Protein 6JQW (pdb70)

Organism: Cutaneotrichosporon moniliiforme (NCBI:txid1895941)

CATH classification: 3.20.20.140

Structure (mmCIF, N/CA/C/O backbone):
data_6JQW
#
_entry.id   6JQW
#
_cell.length_a   57.691
_cell.length_b   93.763
_cell.length_c   128.811
_cell.angle_alpha   90.00
_cell.angle_beta   90.00
_cell.angle_gamma   90.00
#
_symmetry.space_group_name_H-M   'P 21 21 21'
#
loop_
_entity.id
_entity.type
_entity.pdbx_description
1 polymer 'Salicylate decarboxylase'
2 non-polymer 'ZINC ION'
3 water water
#
loop_
_atom_site.group_PDB
_atom_site.id
_atom_site.type_symbol
_atom_site.label_atom_id
_atom_site.label_alt_id
_atom_site.label_comp_id
_atom_site.label_asym_id
_atom_site.label_entity_id
_atom_site.label_seq_id
_atom_site.pdbx_PDB_ins_code
_atom_site.Cartn_x
_atom_site.Cartn_y
_atom_site.Cartn_z
_atom_site.occupancy
_atom_site.B_iso_or_equiv
_atom_site.auth_seq_id
_atom_site.auth_comp_id
_atom_site.auth_asym_id
_atom_site.auth_atom_id
_atom_site.pdbx_PDB_model_num
ATOM 1 N N . GLY A 1 1 ? 53.686 -6.338 -17.422 1.00 22.44 -1 GLY A N 1
ATOM 2 C CA . GLY A 1 1 ? 53.132 -7.306 -16.496 1.00 21.45 -1 GLY A CA 1
ATOM 3 C C . GLY A 1 1 ? 51.646 -7.563 -16.697 1.00 18.56 -1 GLY A C 1
ATOM 4 O O . GLY A 1 1 ? 51.047 -8.328 -15.947 1.00 19.20 -1 GLY A O 1
ATOM 5 N N . SER A 1 2 ? 51.041 -6.934 -17.706 1.00 17.71 0 SER A N 1
ATOM 6 C CA . SER A 1 2 ? 49.617 -7.148 -17.905 1.00 16.84 0 SER A CA 1
ATOM 7 C C . SER A 1 2 ? 49.375 -8.546 -18.453 1.00 15.69 0 SER A C 1
ATOM 8 O O . SER A 1 2 ? 50.284 -9.207 -18.981 1.00 17.75 0 SER A O 1
ATOM 11 N N . MET A 1 3 ? 48.115 -8.978 -18.388 1.00 14.08 1 MET A N 1
ATOM 12 C CA . MET A 1 3 ? 47.755 -10.303 -18.854 1.00 14.23 1 MET A CA 1
ATOM 13 C C . MET A 1 3 ? 46.536 -10.242 -19.766 1.00 13.72 1 MET A C 1
ATOM 14 O O . MET A 1 3 ? 45.681 -9.360 -19.637 1.00 14.93 1 MET A O 1
ATOM 19 N N . ARG A 1 4 ? 46.438 -11.239 -20.636 1.00 13.60 2 ARG A N 1
ATOM 20 C CA . ARG A 1 4 ? 45.226 -11.520 -21.383 1.00 13.08 2 ARG A CA 1
ATOM 21 C C . ARG A 1 4 ? 44.530 -12.704 -20.714 1.00 12.74 2 ARG A C 1
ATOM 22 O O . ARG A 1 4 ? 45.020 -13.274 -19.728 1.00 12.63 2 ARG A O 1
ATOM 30 N N . GLY A 1 5 ? 43.349 -13.055 -21.211 1.00 12.33 3 GLY A N 1
ATOM 31 C CA . GLY A 1 5 ? 42.553 -14.114 -20.618 1.00 12.03 3 GLY A CA 1
ATOM 32 C C . GLY A 1 5 ? 41.826 -13.724 -19.345 1.00 11.50 3 GLY A C 1
ATOM 33 O O . GLY A 1 5 ? 41.348 -14.608 -18.622 1.00 11.61 3 GLY A O 1
ATOM 34 N N . LYS A 1 6 ? 41.686 -12.432 -19.066 1.00 11.32 4 LYS A N 1
ATOM 35 C CA . LYS A 1 6 ? 40.986 -12.021 -17.845 1.00 10.84 4 LYS A CA 1
ATOM 36 C C . LYS A 1 6 ? 39.534 -12.474 -17.893 1.00 10.60 4 LYS A C 1
ATOM 37 O O . LYS A 1 6 ? 38.919 -12.576 -18.964 1.00 10.77 4 LYS A O 1
ATOM 43 N N . VAL A 1 7 ? 38.979 -12.781 -16.725 1.00 10.24 5 VAL A N 1
ATOM 44 C CA . VAL A 1 7 ? 37.568 -13.120 -16.617 1.00 10.02 5 VAL A CA 1
ATOM 45 C C . VAL A 1 7 ? 36.826 -11.902 -16.091 1.00 9.72 5 VAL A C 1
ATOM 46 O O . VAL A 1 7 ? 37.282 -11.253 -15.149 1.00 9.95 5 VAL A O 1
ATOM 50 N N . SER A 1 8 ? 35.703 -11.573 -16.709 1.00 9.71 6 SER A N 1
ATOM 51 C CA . SER A 1 8 ? 34.912 -10.414 -16.305 1.00 9.47 6 SER A CA 1
ATOM 52 C C . SER A 1 8 ? 33.460 -10.843 -16.184 1.00 9.34 6 SER A C 1
ATOM 53 O O . SER A 1 8 ? 32.915 -11.433 -17.122 1.00 9.76 6 SER A O 1
ATOM 56 N N . LEU A 1 9 ? 32.830 -10.572 -15.023 1.00 9.03 7 LEU A N 1
ATOM 57 C CA . LEU A 1 9 ? 31.609 -11.313 -14.723 1.00 9.06 7 LEU A CA 1
ATOM 58 C C . LEU A 1 9 ? 30.511 -10.476 -14.072 1.00 8.74 7 LEU A C 1
ATOM 59 O O . LEU A 1 9 ? 29.613 -11.046 -13.439 1.00 9.35 7 LEU A O 1
ATOM 64 N N . GLU A 1 10 ? 30.498 -9.161 -14.273 1.00 8.76 8 GLU A N 1
ATOM 65 C CA . GLU A 1 10 ? 29.348 -8.332 -13.889 1.00 8.60 8 GLU A CA 1
ATOM 66 C C . GLU A 1 10 ? 28.878 -7.511 -15.087 1.00 9.58 8 GLU A C 1
ATOM 67 O O . GLU A 1 10 ? 28.797 -6.282 -15.038 1.00 11.10 8 GLU A O 1
ATOM 73 N N . GLU A 1 11 ? 28.597 -8.205 -16.192 1.00 9.12 9 GLU A N 1
ATOM 74 C CA . GLU A 1 11 ? 28.489 -7.611 -17.526 1.00 9.46 9 GLU A CA 1
ATOM 75 C C . GLU A 1 11 ? 27.056 -7.806 -18.006 1.00 9.64 9 GLU A C 1
ATOM 76 O O . GLU A 1 11 ? 26.628 -8.938 -18.265 1.00 9.75 9 GLU A O 1
ATOM 82 N N . ALA A 1 12 ? 26.299 -6.711 -18.081 1.00 9.69 10 ALA A N 1
ATOM 83 C CA . ALA A 1 12 ? 24.846 -6.781 -18.135 1.00 9.82 10 ALA A CA 1
ATOM 84 C C . ALA A 1 12 ? 24.310 -6.631 -19.557 1.00 10.29 10 ALA A C 1
ATOM 85 O O . ALA A 1 12 ? 24.926 -5.977 -20.394 1.00 10.50 10 ALA A O 1
ATOM 87 N N . PHE A 1 13 ? 23.118 -7.198 -19.790 1.00 10.49 11 PHE A N 1
ATOM 88 C CA . PHE A 1 13 ? 22.379 -7.043 -21.051 1.00 10.99 11 PHE A CA 1
ATOM 89 C C . PHE A 1 13 ? 20.899 -6.843 -20.744 1.00 11.11 11 PHE A C 1
ATOM 90 O O . PHE A 1 13 ? 20.440 -7.055 -19.619 1.00 10.82 11 PHE A O 1
ATOM 98 N N . GLU A 1 14 ? 20.132 -6.463 -21.770 1.00 11.59 12 GLU A N 1
ATOM 99 C CA . GLU A 1 14 ? 18.671 -6.476 -21.735 1.00 11.86 12 GLU A CA 1
ATOM 100 C C . GLU A 1 14 ? 18.185 -7.149 -23.010 1.00 12.40 12 GLU A C 1
ATOM 101 O O . GLU A 1 14 ? 18.884 -7.165 -24.032 1.00 12.64 12 GLU A O 1
ATOM 107 N N . LEU A 1 15 ? 16.978 -7.699 -22.937 1.00 12.65 13 LEU A N 1
ATOM 108 C CA . LEU A 1 15 ? 16.361 -8.282 -24.120 1.00 13.24 13 LEU A CA 1
ATOM 109 C C . LEU A 1 15 ? 16.198 -7.216 -25.193 1.00 13.93 13 LEU A C 1
ATOM 110 O O . LEU A 1 15 ? 15.690 -6.124 -24.904 1.00 14.18 13 LEU A O 1
ATOM 115 N N . PRO A 1 16 ? 16.585 -7.496 -26.443 1.00 15.42 14 PRO A N 1
ATOM 116 C CA . PRO A 1 16 ? 16.403 -6.499 -27.503 1.00 15.50 14 PRO A CA 1
ATOM 117 C C . PRO A 1 16 ? 14.981 -5.982 -27.621 1.00 16.18 14 PRO A C 1
ATOM 118 O O . PRO A 1 16 ? 14.801 -4.799 -27.922 1.00 16.26 14 PRO A O 1
ATOM 122 N N . LYS A 1 17 ? 13.971 -6.818 -27.370 1.00 15.33 15 LYS A N 1
ATOM 123 C CA . LYS A 1 17 ? 12.595 -6.359 -27.536 1.00 17.21 15 LYS A CA 1
ATOM 124 C C . LYS A 1 17 ? 12.199 -5.307 -26.512 1.00 18.61 15 LYS A C 1
ATOM 125 O O . LYS A 1 17 ? 11.190 -4.623 -26.712 1.00 19.37 15 LYS A O 1
ATOM 131 N N . PHE A 1 18 ? 12.958 -5.175 -25.425 1.00 17.75 16 PHE A N 1
ATOM 132 C CA . PHE A 1 18 ? 12.712 -4.155 -24.413 1.00 17.67 16 PHE A CA 1
ATOM 133 C C . PHE A 1 18 ? 13.677 -2.986 -24.526 1.00 18.16 16 PHE A C 1
ATOM 134 O O . PHE A 1 18 ? 13.980 -2.335 -23.521 1.00 18.68 16 PHE A O 1
ATOM 142 N N . ALA A 1 19 ? 14.144 -2.685 -25.740 1.00 18.13 17 ALA A N 1
ATOM 143 C CA . ALA A 1 19 ? 15.041 -1.548 -25.941 1.00 18.08 17 ALA A CA 1
ATOM 144 C C . ALA A 1 19 ? 14.497 -0.272 -25.300 1.00 19.42 17 ALA A C 1
ATOM 145 O O . ALA A 1 19 ? 15.260 0.525 -24.739 1.00 19.46 17 ALA A O 1
ATOM 147 N N . ALA A 1 20 ? 13.177 -0.066 -25.350 1.00 19.96 18 ALA A N 1
ATOM 148 C CA . ALA A 1 20 ? 12.616 1.165 -24.800 1.00 19.28 18 ALA A CA 1
ATOM 149 C C . ALA A 1 20 ? 12.846 1.275 -23.298 1.00 19.59 18 ALA A C 1
ATOM 150 O O . ALA A 1 20 ? 13.010 2.382 -22.776 1.00 21.12 18 ALA A O 1
ATOM 152 N N . GLN A 1 21 ? 12.869 0.143 -22.593 1.00 18.19 19 GLN A N 1
ATOM 153 C CA . GLN A 1 21 ? 13.095 0.175 -21.153 1.00 17.81 19 GLN A CA 1
ATOM 154 C C . GLN A 1 21 ? 14.504 0.636 -20.815 1.00 17.03 19 GLN A C 1
ATOM 155 O O . GLN A 1 21 ? 14.735 1.155 -19.715 1.00 19.71 19 GLN A O 1
ATOM 161 N N . THR A 1 22 ? 15.456 0.469 -21.731 1.00 17.06 20 THR A N 1
ATOM 162 C CA . THR A 1 22 ? 16.818 0.894 -21.440 1.00 16.38 20 THR A CA 1
ATOM 163 C C . THR A 1 22 ? 16.950 2.412 -21.382 1.00 18.97 20 THR A C 1
ATOM 164 O O . THR A 1 22 ? 17.911 2.912 -20.789 1.00 18.36 20 THR A O 1
ATOM 168 N N . LYS A 1 23 ? 16.005 3.156 -21.961 1.00 18.05 21 LYS A N 1
ATOM 169 C CA . LYS A 1 23 ? 16.082 4.615 -21.882 1.00 20.00 21 LYS A CA 1
ATOM 170 C C . LYS A 1 23 ? 15.894 5.113 -20.459 1.00 19.91 21 LYS A C 1
ATOM 171 O O . LYS A 1 23 ? 16.542 6.088 -20.049 1.00 19.71 21 LYS A O 1
ATOM 177 N N . GLU A 1 24 ? 15.078 4.434 -19.659 1.00 19.66 22 GLU A N 1
ATOM 178 C CA . GLU A 1 24 ? 14.925 4.856 -18.275 1.00 21.20 22 GLU A CA 1
ATOM 179 C C . GLU A 1 24 ? 16.201 4.610 -17.486 1.00 17.24 22 GLU A C 1
ATOM 180 O O . GLU A 1 24 ? 16.550 5.391 -16.586 1.00 18.80 22 GLU A O 1
ATOM 186 N N . LYS A 1 25 ? 16.901 3.509 -17.781 1.00 16.20 23 LYS A N 1
ATOM 187 C CA . LYS A 1 25 ? 18.175 3.275 -17.120 1.00 14.60 23 LYS A CA 1
ATOM 188 C C . LYS A 1 25 ? 19.201 4.315 -17.545 1.00 14.24 23 LYS A C 1
ATOM 189 O O . LYS A 1 25 ? 19.981 4.797 -16.715 1.00 13.82 23 LYS A O 1
ATOM 195 N N . ALA A 1 26 ? 19.207 4.694 -18.827 1.00 14.12 24 ALA A N 1
ATOM 196 C CA . ALA A 1 26 ? 20.144 5.716 -19.282 1.00 14.25 24 ALA A CA 1
ATOM 197 C C . ALA A 1 26 ? 19.947 7.029 -18.533 1.00 14.67 24 ALA A C 1
ATOM 198 O O . ALA A 1 26 ? 20.925 7.703 -18.178 1.00 14.27 24 ALA A O 1
ATOM 200 N N . GLU A 1 27 ? 18.690 7.386 -18.243 1.00 13.96 25 GLU A N 1
ATOM 201 C CA . GLU A 1 27 ? 18.417 8.621 -17.516 1.00 14.46 25 GLU A CA 1
ATOM 202 C C . GLU A 1 27 ? 18.877 8.570 -16.067 1.00 14.81 25 GLU A C 1
ATOM 203 O O . GLU A 1 27 ? 19.096 9.628 -15.474 1.00 15.50 25 GLU A O 1
ATOM 209 N N . LEU A 1 28 ? 19.037 7.379 -15.490 1.00 12.80 26 LEU A N 1
ATOM 210 C CA . LEU A 1 28 ? 19.575 7.261 -14.138 1.00 12.77 26 LEU A CA 1
ATOM 211 C C . LEU A 1 28 ? 21.089 7.164 -14.107 1.00 12.54 26 LEU A C 1
ATOM 212 O O . LEU A 1 28 ? 21.700 7.619 -13.121 1.00 12.54 26 LEU A O 1
ATOM 217 N N . TYR A 1 29 ? 21.720 6.578 -15.146 1.00 11.87 27 TYR A N 1
ATOM 218 C CA . TYR A 1 29 ? 23.077 6.081 -14.990 1.00 11.75 27 TYR A CA 1
ATOM 219 C C . TYR A 1 29 ? 24.058 6.468 -16.084 1.00 12.38 27 TYR A C 1
ATOM 220 O O . TYR A 1 29 ? 25.228 6.105 -15.965 1.00 12.52 27 TYR A O 1
ATOM 229 N N . ILE A 1 30 ? 23.635 7.154 -17.150 1.00 11.65 28 ILE A N 1
ATOM 230 C CA . ILE A 1 30 ? 24.499 7.307 -18.314 1.00 12.69 28 ILE A CA 1
ATOM 231 C C . ILE A 1 30 ? 24.570 8.777 -18.715 1.00 12.58 28 ILE A C 1
ATOM 232 O O . ILE A 1 30 ? 23.547 9.377 -19.049 1.00 12.50 28 ILE A O 1
ATOM 237 N N . ALA A 1 31 ? 25.777 9.341 -18.714 1.00 13.21 29 ALA A N 1
ATOM 238 C CA . ALA A 1 31 ? 25.946 10.717 -19.167 1.00 14.87 29 ALA A CA 1
ATOM 239 C C . ALA A 1 31 ? 25.628 10.829 -20.665 1.00 14.34 29 ALA A C 1
ATOM 240 O O . ALA A 1 31 ? 25.815 9.868 -21.414 1.00 13.78 29 ALA A O 1
ATOM 242 N N . PRO A 1 32 ? 25.152 11.996 -21.123 1.00 14.94 30 PRO A N 1
ATOM 243 C CA . PRO A 1 32 ? 24.765 12.138 -22.544 1.00 16.05 30 PRO A CA 1
ATOM 244 C C . PRO A 1 32 ? 25.812 11.662 -23.542 1.00 15.50 30 PRO A C 1
ATOM 245 O O . PRO A 1 32 ? 25.456 10.972 -24.512 1.00 16.56 30 PRO A O 1
ATOM 249 N N . ASN A 1 33 ? 27.096 11.969 -23.324 1.00 14.72 31 ASN A N 1
ATOM 250 C CA . ASN A 1 33 ? 28.101 11.572 -24.312 1.00 15.94 31 ASN A CA 1
ATOM 251 C C . ASN A 1 33 ? 28.306 10.066 -24.364 1.00 16.03 31 ASN A C 1
ATOM 252 O O . ASN A 1 33 ? 28.917 9.573 -25.319 1.00 18.03 31 ASN A O 1
ATOM 257 N N . ASN A 1 34 ? 27.810 9.329 -23.373 1.00 13.69 32 ASN A N 1
ATOM 258 C CA . ASN A 1 34 ? 27.980 7.889 -23.319 1.00 14.22 32 ASN A CA 1
ATOM 259 C C . ASN A 1 34 ? 26.729 7.120 -23.733 1.00 13.36 32 ASN A C 1
ATOM 260 O O . ASN A 1 34 ? 26.750 5.882 -23.738 1.00 13.14 32 ASN A O 1
ATOM 265 N N . ARG A 1 35 ? 25.662 7.811 -24.143 1.00 13.35 33 ARG A N 1
ATOM 266 C CA . ARG A 1 35 ? 24.397 7.142 -24.459 1.00 14.42 33 ARG A CA 1
ATOM 267 C C . ARG A 1 35 ? 24.499 6.223 -25.677 1.00 13.83 33 ARG A C 1
ATOM 268 O O . ARG A 1 35 ? 24.003 5.092 -25.649 1.00 13.91 33 ARG A O 1
ATOM 276 N N . ASP A 1 36 ? 25.106 6.693 -26.772 1.00 14.73 34 ASP A N 1
ATOM 277 C CA . ASP A 1 36 ? 25.155 5.850 -27.968 1.00 15.42 34 ASP A CA 1
ATOM 278 C C . ASP A 1 36 ? 25.860 4.534 -27.675 1.00 15.58 34 ASP A C 1
ATOM 279 O O . ASP A 1 36 ? 25.398 3.462 -28.084 1.00 14.76 34 ASP A O 1
ATOM 284 N N . ARG A 1 37 ? 26.986 4.596 -26.965 1.00 14.10 35 ARG A N 1
ATOM 285 C CA . ARG A 1 37 ? 27.720 3.382 -26.646 1.00 13.73 35 ARG A CA 1
ATOM 286 C C . ARG A 1 37 ? 26.917 2.497 -25.700 1.00 13.44 35 ARG A C 1
ATOM 287 O O . ARG A 1 37 ? 26.884 1.273 -25.874 1.00 13.37 35 ARG A O 1
ATOM 295 N N . TYR A 1 38 ? 26.263 3.094 -24.695 1.00 12.74 36 TYR A N 1
ATOM 296 C CA . TYR A 1 38 ? 25.452 2.302 -23.768 1.00 12.30 36 TYR A CA 1
ATOM 297 C C . TYR A 1 38 ? 24.372 1.526 -24.503 1.00 12.60 36 TYR A C 1
ATOM 298 O O . TYR A 1 38 ? 24.206 0.323 -24.287 1.00 12.39 36 TYR A O 1
ATOM 307 N N . PHE A 1 39 ? 23.637 2.197 -25.399 1.00 13.15 37 PHE A N 1
ATOM 308 C CA . PHE A 1 39 ? 22.539 1.519 -26.072 1.00 13.49 37 PHE A CA 1
ATOM 309 C C . PHE A 1 39 ? 23.046 0.397 -26.965 1.00 14.09 37 PHE A C 1
ATOM 310 O O . PHE A 1 39 ? 22.406 -0.657 -27.065 1.00 16.90 37 PHE A O 1
ATOM 318 N N . GLU A 1 40 ? 24.181 0.604 -27.636 1.00 13.90 38 GLU A N 1
ATOM 319 C CA . GLU A 1 40 ? 24.754 -0.463 -28.460 1.00 14.17 38 GLU A CA 1
ATOM 320 C C . GLU A 1 40 ? 25.166 -1.646 -27.598 1.00 13.54 38 GLU A C 1
ATOM 321 O O . GLU A 1 40 ? 24.947 -2.807 -27.955 1.00 14.40 38 GLU A O 1
ATOM 327 N N . GLU A 1 41 ? 25.791 -1.372 -26.464 1.00 13.01 39 GLU A N 1
ATOM 328 C CA . GLU A 1 41 ? 26.334 -2.463 -25.667 1.00 13.50 39 GLU A CA 1
ATOM 329 C C . GLU A 1 41 ? 25.238 -3.249 -24.962 1.00 12.26 39 GLU A C 1
ATOM 330 O O . GLU A 1 41 ? 25.234 -4.486 -25.007 1.00 12.20 39 GLU A O 1
ATOM 336 N N . ILE A 1 42 ? 24.285 -2.546 -24.338 1.00 12.15 40 ILE A N 1
ATOM 337 C CA . ILE A 1 42 ? 23.288 -3.225 -23.515 1.00 11.89 40 ILE A CA 1
ATOM 338 C C . ILE A 1 42 ? 22.438 -4.164 -24.355 1.00 12.27 40 ILE A C 1
ATOM 339 O O . ILE A 1 42 ? 21.918 -5.158 -23.838 1.00 12.63 40 ILE A O 1
ATOM 344 N N . LEU A 1 43 ? 22.315 -3.906 -25.656 1.00 12.83 41 LEU A N 1
ATOM 345 C CA . LEU A 1 43 ? 21.433 -4.698 -26.498 1.00 14.33 41 LEU A CA 1
ATOM 346 C C . LEU A 1 43 ? 22.172 -5.650 -27.427 1.00 13.52 41 LEU A C 1
ATOM 347 O O . LEU A 1 43 ? 21.528 -6.303 -28.265 1.00 15.12 41 LEU A O 1
ATOM 352 N N . ASN A 1 44 ? 23.499 -5.719 -27.347 1.00 13.30 42 ASN A N 1
ATOM 353 C CA . ASN A 1 44 ? 24.275 -6.554 -28.261 1.00 13.90 42 ASN A CA 1
ATOM 354 C C . ASN A 1 44 ? 25.423 -7.231 -27.538 1.00 13.89 42 ASN A C 1
ATOM 355 O O . ASN A 1 44 ? 26.561 -6.749 -27.573 1.00 14.01 42 ASN A O 1
ATOM 360 N N . PRO A 1 45 ? 25.169 -8.378 -26.902 1.00 15.06 43 PRO A N 1
ATOM 361 C CA . PRO A 1 45 ? 26.261 -9.133 -26.262 1.00 14.01 43 PRO A CA 1
ATOM 362 C C . PRO A 1 45 ? 27.422 -9.474 -27.184 1.00 14.83 43 PRO A C 1
ATOM 363 O O . PRO A 1 45 ? 28.558 -9.593 -26.707 1.00 15.37 43 PRO A O 1
ATOM 367 N N . CYS A 1 46 ? 27.181 -9.648 -28.487 1.00 16.12 44 CYS A N 1
ATOM 368 C CA . CYS A 1 46 ? 28.229 -10.009 -29.438 1.00 17.88 44 CYS A CA 1
ATOM 369 C C . CYS A 1 46 ? 28.686 -8.824 -30.278 1.00 17.13 44 CYS A C 1
ATOM 370 O O . CYS A 1 46 ? 29.373 -9.012 -31.294 1.00 17.35 44 CYS A O 1
ATOM 373 N N . GLY A 1 47 ? 28.323 -7.609 -29.880 1.00 15.49 45 GLY A N 1
ATOM 374 C CA . GLY A 1 47 ? 28.643 -6.432 -30.665 1.00 14.73 45 GLY A CA 1
ATOM 375 C C . GLY A 1 47 ? 29.988 -5.834 -30.316 1.00 14.38 45 GLY A C 1
ATOM 376 O O . GLY A 1 47 ? 30.954 -6.559 -30.054 1.00 15.23 45 GLY A O 1
ATOM 377 N N . ASN A 1 48 ? 30.064 -4.503 -30.299 1.00 14.35 46 ASN A N 1
ATOM 378 C CA . ASN A 1 48 ? 31.347 -3.857 -30.071 1.00 14.30 46 ASN A CA 1
ATOM 379 C C . ASN A 1 48 ? 31.925 -4.173 -28.693 1.00 13.65 46 ASN A C 1
ATOM 380 O O . ASN A 1 48 ? 33.140 -4.060 -28.505 1.00 14.54 46 ASN A O 1
ATOM 385 N N . ARG A 1 49 ? 31.084 -4.523 -27.708 1.00 13.27 47 ARG A N 1
ATOM 386 C CA . ARG A 1 49 ? 31.653 -4.867 -26.408 1.00 12.71 47 ARG A CA 1
ATOM 387 C C . ARG A 1 49 ? 32.506 -6.127 -26.495 1.00 12.71 47 ARG A C 1
ATOM 388 O O . ARG A 1 49 ? 33.505 -6.249 -25.780 1.00 12.80 47 ARG A O 1
ATOM 396 N N . LEU A 1 50 ? 32.153 -7.054 -27.400 1.00 12.93 48 LEU A N 1
ATOM 397 C CA . LEU A 1 50 ? 32.990 -8.225 -27.614 1.00 13.02 48 LEU A CA 1
ATOM 398 C C . LEU A 1 50 ? 34.287 -7.828 -28.306 1.00 14.53 48 LEU A C 1
ATOM 399 O O . LEU A 1 50 ? 35.366 -8.305 -27.934 1.00 14.53 48 LEU A O 1
ATOM 404 N N . GLU A 1 51 ? 34.204 -6.922 -29.291 1.00 14.86 49 GLU A N 1
ATOM 405 C CA . GLU A 1 51 ? 35.429 -6.431 -29.914 1.00 16.09 49 GLU A CA 1
ATOM 406 C C . GLU A 1 51 ? 36.354 -5.784 -28.888 1.00 13.96 49 GLU A C 1
ATOM 407 O O . GLU A 1 51 ? 37.567 -6.036 -28.894 1.00 14.10 49 GLU A O 1
ATOM 413 N N . LEU A 1 52 ? 35.800 -4.960 -27.988 1.00 13.55 50 LEU A N 1
ATOM 414 C CA . LEU A 1 52 ? 36.623 -4.331 -26.959 1.00 13.24 50 LEU A CA 1
ATOM 415 C C . LEU A 1 52 ? 37.195 -5.366 -26.004 1.00 12.86 50 LEU A C 1
ATOM 416 O O . LEU A 1 52 ? 38.352 -5.259 -25.585 1.00 12.86 50 LEU A O 1
ATOM 421 N N . SER A 1 53 ? 36.397 -6.368 -25.649 1.00 12.56 51 SER A N 1
ATOM 422 C CA . SER A 1 53 ? 36.888 -7.392 -24.741 1.00 12.24 51 SER A CA 1
ATOM 423 C C . SER A 1 53 ? 38.052 -8.158 -25.357 1.00 12.62 51 SER A C 1
ATOM 424 O O . SER A 1 53 ? 39.061 -8.423 -24.684 1.00 12.52 51 SER A O 1
ATOM 427 N N . ASN A 1 54 ? 37.935 -8.509 -26.639 1.00 13.09 52 ASN A N 1
ATOM 428 C CA . ASN A 1 54 ? 39.048 -9.162 -27.311 1.00 13.53 52 ASN A CA 1
ATOM 429 C C . ASN A 1 54 ? 40.274 -8.262 -27.347 1.00 13.78 52 ASN A C 1
ATOM 430 O O . ASN A 1 54 ? 41.388 -8.718 -27.063 1.00 13.88 52 ASN A O 1
ATOM 435 N N . LYS A 1 55 ? 40.087 -6.971 -27.661 1.0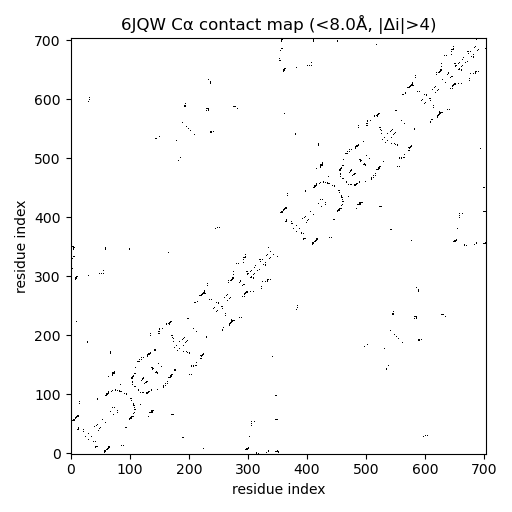0 13.93 53 LYS A N 1
ATOM 436 C CA . LYS A 1 55 ? 41.228 -6.065 -27.764 1.00 14.24 53 LYS A CA 1
ATOM 437 C C . LYS A 1 55 ? 41.926 -5.918 -26.418 1.00 13.84 53 LYS A C 1
ATOM 438 O O . LYS A 1 55 ? 43.162 -5.900 -26.344 1.00 14.22 53 LYS A O 1
ATOM 444 N N . HIS A 1 56 ? 41.147 -5.826 -25.336 1.00 13.24 54 HIS A N 1
ATOM 445 C CA . HIS A 1 56 ? 41.663 -5.457 -24.024 1.00 12.87 54 HIS A CA 1
ATOM 446 C C . HIS A 1 56 ? 42.019 -6.650 -23.155 1.00 14.00 54 HIS A C 1
ATOM 447 O O . HIS A 1 56 ? 42.264 -6.473 -21.957 1.00 13.57 54 HIS A O 1
ATOM 454 N N . GLY A 1 57 ? 42.073 -7.847 -23.725 1.00 12.77 55 GLY A N 1
ATOM 455 C CA . GLY A 1 57 ? 42.605 -8.995 -23.004 1.00 12.73 55 GLY A CA 1
ATOM 456 C C . GLY A 1 57 ? 41.655 -9.663 -22.044 1.00 12.10 55 GLY A C 1
ATOM 457 O O . GLY A 1 57 ? 42.099 -10.202 -21.016 1.00 12.16 55 GLY A O 1
ATOM 458 N N . ILE A 1 58 ? 40.360 -9.633 -22.330 1.00 11.93 56 ILE A N 1
ATOM 459 C CA . ILE A 1 58 ? 39.392 -10.445 -21.613 1.00 11.53 56 ILE A CA 1
ATOM 460 C C . ILE A 1 58 ? 39.276 -11.776 -22.340 1.00 11.77 56 ILE A C 1
ATOM 461 O O . ILE A 1 58 ? 39.112 -11.819 -23.573 1.00 12.15 56 ILE A O 1
ATOM 466 N N . GLY A 1 59 ? 39.393 -12.864 -21.575 1.00 11.60 57 GLY A N 1
ATOM 467 C CA . GLY A 1 59 ? 39.255 -14.201 -22.110 1.00 11.81 57 GLY A CA 1
ATOM 468 C C . GLY A 1 59 ? 37.870 -14.795 -21.946 1.00 11.58 57 GLY A C 1
ATOM 469 O O . GLY A 1 59 ? 37.495 -15.699 -22.688 1.00 11.82 57 GLY A O 1
ATOM 470 N N . TYR A 1 60 ? 37.098 -14.328 -20.969 1.00 11.15 58 TYR A N 1
ATOM 471 C CA . TYR A 1 60 ? 35.804 -14.948 -20.698 1.00 10.96 58 TYR A CA 1
ATOM 472 C C . TYR A 1 60 ? 34.912 -13.907 -20.056 1.00 10.62 58 TYR A C 1
ATOM 473 O O . TYR A 1 60 ? 35.261 -13.367 -19.000 1.00 10.33 58 TYR A O 1
ATOM 482 N N . THR A 1 61 ? 33.765 -13.648 -20.666 1.00 10.68 59 THR A N 1
ATOM 483 C CA . THR A 1 61 ? 32.781 -12.720 -20.130 1.00 10.41 59 THR A CA 1
ATOM 484 C C . THR A 1 61 ? 31.580 -13.541 -19.707 1.00 10.29 59 THR A C 1
ATOM 485 O O . THR A 1 61 ? 31.077 -14.350 -20.494 1.00 10.55 59 THR A O 1
ATOM 489 N N . ILE A 1 62 ? 31.118 -13.349 -18.476 1.00 10.04 60 ILE A N 1
ATOM 490 C CA . ILE A 1 62 ? 29.882 -13.965 -18.009 1.00 9.85 60 ILE A CA 1
ATOM 491 C C . ILE A 1 62 ? 28.813 -12.889 -18.011 1.00 9.78 60 ILE A C 1
ATOM 492 O O . ILE A 1 62 ? 28.936 -11.883 -17.299 1.00 9.53 60 ILE A O 1
ATOM 497 N N . TYR A 1 63 ? 27.792 -13.075 -18.849 1.00 10.04 61 TYR A N 1
ATOM 498 C CA . TYR A 1 63 ? 26.718 -12.104 -19.012 1.00 10.07 61 TYR A CA 1
ATOM 499 C C . TYR A 1 63 ? 25.599 -12.344 -18.013 1.00 9.89 61 TYR A C 1
ATOM 500 O O . TYR A 1 63 ? 25.373 -13.467 -17.564 1.00 10.38 61 TYR A O 1
ATOM 509 N N . SER A 1 64 ? 24.894 -11.270 -17.662 1.00 9.80 62 SER A N 1
ATOM 510 C CA . SER A 1 64 ? 23.796 -11.329 -16.698 1.00 9.67 62 SER A CA 1
ATOM 511 C C . SER A 1 64 ? 22.759 -10.275 -17.073 1.00 9.83 62 SER A C 1
ATOM 512 O O . SER A 1 64 ? 23.070 -9.296 -17.739 1.00 9.93 62 SER A O 1
ATOM 515 N N . ILE A 1 65 ? 21.519 -10.466 -16.616 1.00 9.90 63 ILE A N 1
ATOM 516 C CA . ILE A 1 65 ? 20.465 -9.490 -16.886 1.00 10.09 63 ILE A CA 1
ATOM 517 C C . ILE A 1 65 ? 20.745 -8.204 -16.119 1.00 9.81 63 ILE A C 1
ATOM 518 O O . ILE A 1 65 ? 21.249 -8.238 -14.984 1.00 9.48 63 ILE A O 1
ATOM 523 N N . TYR A 1 66 ? 20.417 -7.061 -16.730 1.00 10.00 64 TYR A N 1
ATOM 524 C CA . TYR A 1 66 ? 20.641 -5.772 -16.083 1.00 9.79 64 TYR A CA 1
ATOM 525 C C . TYR A 1 66 ? 19.628 -5.536 -14.968 1.00 9.69 64 TYR A C 1
ATOM 526 O O . TYR A 1 66 ? 18.802 -6.389 -14.644 1.00 10.20 64 TYR A O 1
ATOM 535 N N . SER A 1 67 ? 19.704 -4.346 -14.366 1.00 9.54 65 SER A N 1
ATOM 536 C CA . SER A 1 67 ? 19.003 -4.136 -13.101 1.00 9.38 65 SER A CA 1
ATOM 537 C C . SER A 1 67 ? 17.942 -3.046 -13.231 1.00 9.64 65 SER A C 1
ATOM 538 O O . SER A 1 67 ? 18.201 -1.995 -13.822 1.00 10.09 65 SER A O 1
ATOM 541 N N . PRO A 1 68 ? 16.765 -3.234 -12.638 1.00 9.84 66 PRO A N 1
ATOM 542 C CA . PRO A 1 68 ? 16.438 -4.384 -11.780 1.00 9.65 66 PRO A CA 1
ATOM 543 C C . PRO A 1 68 ? 16.153 -5.681 -12.537 1.00 9.88 66 PRO A C 1
ATOM 544 O O . PRO A 1 68 ? 16.172 -6.742 -11.917 1.00 9.78 66 PRO A O 1
ATOM 548 N N . GLY A 1 69 ? 15.898 -5.621 -13.838 1.00 10.23 67 GLY A N 1
ATOM 549 C CA . GLY A 1 69 ? 15.583 -6.839 -14.544 1.00 12.07 67 GLY A CA 1
ATOM 550 C C . GLY A 1 69 ? 14.360 -7.480 -13.922 1.00 11.27 67 GLY A C 1
ATOM 551 O O . GLY A 1 69 ? 13.428 -6.778 -13.539 1.00 10.85 67 GLY A O 1
ATOM 552 N N . PRO A 1 70 ? 14.353 -8.807 -13.757 1.00 10.70 68 PRO A N 1
ATOM 553 C CA . PRO A 1 70 ? 13.161 -9.461 -13.187 1.00 10.96 68 PRO A CA 1
ATOM 554 C C . PRO A 1 70 ? 12.798 -8.953 -11.806 1.00 10.78 68 PRO A C 1
ATOM 555 O O . PRO A 1 70 ? 11.626 -9.009 -11.423 1.00 11.08 68 PRO A O 1
ATOM 559 N N . GLN A 1 71 ? 13.768 -8.448 -11.052 1.00 10.33 69 GLN A N 1
ATOM 560 C CA . GLN A 1 71 ? 13.467 -7.967 -9.700 1.00 10.17 69 GLN A CA 1
ATOM 561 C C . GLN A 1 71 ? 12.573 -6.730 -9.684 1.00 10.38 69 GLN A C 1
ATOM 562 O O . GLN A 1 71 ? 12.014 -6.414 -8.633 1.00 10.39 69 GLN A O 1
ATOM 568 N N . GLY A 1 72 ? 12.405 -6.039 -10.811 1.00 10.60 70 GLY A N 1
ATOM 569 C CA . GLY A 1 72 ? 11.455 -4.943 -10.896 1.00 10.90 70 GLY A CA 1
ATOM 570 C C . GLY A 1 72 ? 10.101 -5.321 -11.464 1.00 11.95 70 GLY A C 1
ATOM 571 O O . GLY A 1 72 ? 9.219 -4.453 -11.553 1.00 13.80 70 GLY A O 1
ATOM 572 N N . TRP A 1 73 ? 9.916 -6.581 -11.883 1.00 11.93 71 TRP A N 1
ATOM 573 C CA . TRP A 1 73 ? 8.660 -7.053 -12.459 1.00 13.05 71 TRP A CA 1
ATOM 574 C C . TRP A 1 73 ? 7.809 -7.574 -11.309 1.00 14.75 71 TRP A C 1
ATOM 575 O O . TRP A 1 73 ? 8.108 -8.623 -10.720 1.00 14.20 71 TRP A O 1
ATOM 586 N N . THR A 1 74 ? 6.768 -6.823 -10.967 1.00 15.19 72 THR A N 1
ATOM 587 C CA . THR A 1 74 ? 6.036 -7.053 -9.729 1.00 15.60 72 THR A CA 1
ATOM 588 C C . THR A 1 74 ? 4.965 -8.128 -9.847 1.00 17.74 72 THR A C 1
ATOM 589 O O . THR A 1 74 ? 4.419 -8.532 -8.810 1.00 19.04 72 THR A O 1
ATOM 593 N N . GLU A 1 75 ? 4.619 -8.571 -11.058 1.00 16.02 73 GLU A N 1
ATOM 594 C CA . GLU A 1 75 ? 3.604 -9.599 -11.249 1.00 17.32 73 GLU A CA 1
ATOM 595 C C . GLU A 1 75 ? 4.293 -10.926 -11.512 1.00 15.67 73 GLU A C 1
ATOM 596 O O . GLU A 1 75 ? 5.061 -11.057 -12.472 1.00 15.11 73 GLU A O 1
ATOM 602 N N . ARG A 1 76 ? 4.026 -11.901 -10.647 1.00 16.28 74 ARG A N 1
ATOM 603 C CA . ARG A 1 76 ? 4.797 -13.140 -10.639 1.00 16.06 74 ARG A CA 1
ATOM 604 C C . ARG A 1 76 ? 4.802 -13.831 -11.997 1.00 15.86 74 ARG A C 1
ATOM 605 O O . ARG A 1 76 ? 5.865 -14.224 -12.485 1.00 14.35 74 ARG A O 1
ATOM 613 N N . ALA A 1 77 ? 3.625 -14.022 -12.617 1.00 15.32 75 ALA A N 1
ATOM 614 C CA . ALA A 1 77 ? 3.605 -14.791 -13.865 1.00 15.66 75 ALA A CA 1
ATOM 615 C C . ALA A 1 77 ? 4.403 -14.103 -14.966 1.00 16.41 75 ALA A C 1
ATOM 616 O O . ALA A 1 77 ? 5.157 -14.758 -15.698 1.00 16.50 75 ALA A O 1
ATOM 618 N N . GLU A 1 78 ? 4.262 -12.779 -15.089 1.00 15.38 76 GLU A N 1
ATOM 619 C CA . GLU A 1 78 ? 5.014 -12.029 -16.093 1.00 17.58 76 GLU A CA 1
ATOM 620 C C . GLU A 1 78 ? 6.504 -12.056 -15.792 1.00 14.74 76 GLU A C 1
ATOM 621 O O . GLU A 1 78 ? 7.331 -12.174 -16.706 1.00 15.43 76 GLU A O 1
ATOM 627 N N . CYS A 1 79 ? 6.854 -11.936 -14.511 1.00 14.82 77 CYS A N 1
ATOM 628 C CA . CYS A 1 79 ? 8.253 -11.973 -14.101 1.00 13.28 77 CYS A CA 1
ATOM 629 C C . CYS A 1 79 ? 8.890 -13.310 -14.469 1.00 12.98 77 CYS A C 1
ATOM 630 O O . CYS A 1 79 ? 10.010 -13.354 -14.988 1.00 12.68 77 CYS A O 1
ATOM 633 N N . GLU A 1 80 ? 8.179 -14.417 -14.220 1.00 13.56 78 GLU A N 1
ATOM 634 C CA . GLU A 1 80 ? 8.722 -15.733 -14.541 1.00 13.56 78 GLU A CA 1
ATOM 635 C C . GLU A 1 80 ? 8.934 -15.901 -16.036 1.00 13.82 78 GLU A C 1
ATOM 636 O O . GLU A 1 80 ? 9.965 -16.440 -16.467 1.00 13.83 78 GLU A O 1
ATOM 642 N N . GLU A 1 81 ? 7.985 -15.414 -16.845 1.00 14.64 79 GLU A N 1
ATOM 643 C CA . GLU A 1 81 ? 8.129 -15.513 -18.293 1.00 15.06 79 GLU A CA 1
ATOM 644 C C . GLU A 1 81 ? 9.302 -14.675 -18.787 1.00 14.61 79 GLU A C 1
ATOM 645 O O . GLU A 1 81 ? 10.076 -15.127 -19.644 1.00 15.16 79 GLU A O 1
ATOM 651 N N . TYR A 1 82 ? 9.470 -13.474 -18.233 1.00 13.83 80 TYR A N 1
ATOM 652 C CA . TYR A 1 82 ? 10.574 -12.613 -18.634 1.00 13.47 80 TYR A CA 1
ATOM 653 C C . TYR A 1 82 ? 11.908 -13.255 -18.304 1.00 13.16 80 TYR A C 1
ATOM 654 O O . TYR A 1 82 ? 12.820 -13.268 -19.131 1.00 12.90 80 TYR A O 1
ATOM 663 N N . ALA A 1 83 ? 12.048 -13.797 -17.092 1.00 12.51 81 ALA A N 1
ATOM 664 C CA . ALA A 1 83 ? 13.314 -14.430 -16.725 1.00 12.53 81 ALA A CA 1
ATOM 665 C C . ALA A 1 83 ? 13.661 -15.574 -17.670 1.00 13.52 81 ALA A C 1
ATOM 666 O O . ALA A 1 83 ? 14.809 -15.691 -18.116 1.00 12.12 81 ALA A O 1
ATOM 668 N N . ARG A 1 84 ? 12.671 -16.414 -18.005 1.00 12.81 82 ARG A N 1
ATOM 669 C CA . ARG A 1 84 ? 12.892 -17.516 -18.936 1.00 14.36 82 ARG A CA 1
ATOM 670 C C . ARG A 1 84 ? 13.347 -16.997 -20.288 1.00 13.47 82 ARG A C 1
ATOM 671 O O . ARG A 1 84 ? 14.285 -17.535 -20.887 1.00 13.23 82 ARG A O 1
ATOM 679 N N . GLU A 1 85 ? 12.696 -15.942 -20.780 1.00 13.96 83 GLU A N 1
ATOM 680 C CA . GLU A 1 85 ? 13.060 -15.367 -22.071 1.00 15.70 83 GLU A CA 1
ATOM 681 C C . GLU A 1 85 ? 14.478 -14.821 -22.045 1.00 13.27 83 GLU A C 1
ATOM 682 O O . GLU A 1 85 ? 15.230 -14.974 -23.013 1.00 13.53 83 GLU A O 1
ATOM 688 N N . CYS A 1 86 ? 14.875 -14.179 -20.937 1.00 12.75 84 CYS A N 1
ATOM 689 C CA . CYS A 1 86 ? 16.247 -13.673 -20.837 1.00 12.32 84 CYS A CA 1
ATOM 690 C C . CYS A 1 86 ? 17.251 -14.809 -20.939 1.00 12.79 84 CYS A C 1
ATOM 691 O O . CYS A 1 86 ? 18.267 -14.698 -21.633 1.00 12.17 84 CYS A O 1
ATOM 694 N N . ASN A 1 87 ? 16.991 -15.902 -20.223 1.00 12.15 85 ASN A N 1
ATOM 695 C CA . ASN A 1 87 ? 17.913 -17.031 -20.211 1.00 12.05 85 ASN A CA 1
ATOM 696 C C . ASN A 1 87 ? 17.994 -17.700 -21.576 1.00 12.50 85 ASN A C 1
ATOM 697 O O . ASN A 1 87 ? 19.093 -18.015 -22.052 1.00 12.45 85 ASN A O 1
ATOM 702 N N . ASP A 1 88 ? 16.846 -17.917 -22.218 1.00 12.99 86 ASP A N 1
ATOM 703 C CA . ASP A 1 88 ? 16.881 -18.523 -23.550 1.00 13.48 86 ASP A CA 1
ATOM 704 C C . ASP A 1 88 ? 17.572 -17.607 -24.553 1.00 13.56 86 ASP A C 1
ATOM 705 O O . ASP A 1 88 ? 18.344 -18.075 -25.400 1.00 14.27 86 ASP A O 1
ATOM 710 N N . TYR A 1 89 ? 17.357 -16.291 -24.431 1.00 13.44 87 TYR A N 1
ATOM 711 C CA . TYR A 1 89 ? 18.002 -15.351 -25.343 1.00 13.69 87 TYR A CA 1
ATOM 712 C C . TYR A 1 89 ? 19.513 -15.372 -25.176 1.00 13.17 87 TYR A C 1
ATOM 713 O O . TYR A 1 89 ? 20.254 -15.528 -26.151 1.00 13.41 87 TYR A O 1
ATOM 722 N N . ILE A 1 90 ? 19.999 -15.226 -23.941 1.00 12.62 88 ILE A N 1
ATOM 723 C CA . ILE A 1 90 ? 21.436 -15.132 -23.777 1.00 12.31 88 ILE A CA 1
ATOM 724 C C . ILE A 1 90 ? 22.102 -16.467 -24.087 1.00 12.42 88 ILE A C 1
ATOM 725 O O . ILE A 1 90 ? 23.220 -16.499 -24.631 1.00 12.62 88 ILE A O 1
ATOM 730 N N . SER A 1 91 ? 21.414 -17.580 -23.811 1.00 12.66 89 SER A N 1
ATOM 731 C CA . SER A 1 91 ? 21.944 -18.885 -24.191 1.00 12.85 89 SER A CA 1
ATOM 732 C C . SER A 1 91 ? 22.193 -18.942 -25.694 1.00 13.94 89 SER A C 1
ATOM 733 O O . SER A 1 91 ? 23.239 -19.425 -26.143 1.00 14.18 89 SER A O 1
ATOM 736 N N . GLY A 1 92 ? 21.254 -18.425 -26.481 1.00 13.60 90 GLY A N 1
ATOM 737 C CA . GLY A 1 92 ? 21.437 -18.417 -27.930 1.00 14.13 90 GLY A CA 1
ATOM 738 C C . GLY A 1 92 ? 22.582 -17.533 -28.380 1.00 17.20 90 GLY A C 1
ATOM 739 O O . GLY A 1 92 ? 23.295 -17.862 -29.337 1.00 19.54 90 GLY A O 1
ATOM 740 N N . GLU A 1 93 ? 22.768 -16.384 -27.719 1.00 14.42 91 GLU A N 1
ATOM 741 C CA . GLU A 1 93 ? 23.839 -15.483 -28.134 1.00 15.96 91 GLU A CA 1
ATOM 742 C C . GLU A 1 93 ? 25.204 -16.064 -27.792 1.00 16.10 91 GLU A C 1
ATOM 743 O O . GLU A 1 93 ? 26.139 -15.996 -28.596 1.00 18.43 91 GLU A O 1
ATOM 749 N N . ILE A 1 94 ? 25.359 -16.622 -26.590 1.00 14.41 92 ILE A N 1
ATOM 750 C CA . ILE A 1 94 ? 26.672 -17.113 -26.194 1.00 15.39 92 ILE A CA 1
ATOM 751 C C . ILE A 1 94 ? 27.060 -18.398 -26.927 1.00 16.67 92 ILE A C 1
ATOM 752 O O . ILE A 1 94 ? 28.248 -18.749 -26.956 1.00 17.31 92 ILE A O 1
ATOM 757 N N . ALA A 1 95 ? 26.086 -19.109 -27.516 1.00 15.93 93 ALA A N 1
ATOM 758 C CA . ALA A 1 95 ? 26.375 -20.356 -28.228 1.00 17.90 93 ALA A CA 1
ATOM 759 C C . ALA A 1 95 ? 27.384 -20.151 -29.340 1.00 20.86 93 ALA A C 1
ATOM 760 O O . ALA A 1 95 ? 28.099 -21.090 -29.702 1.00 23.13 93 ALA A O 1
ATOM 762 N N . ASN A 1 96 ? 27.447 -18.947 -29.899 1.00 19.27 94 ASN A N 1
ATOM 763 C CA . ASN A 1 96 ? 28.352 -18.674 -31.003 1.00 23.31 94 ASN A CA 1
ATOM 764 C C . ASN A 1 96 ? 29.764 -18.334 -30.549 1.00 19.67 94 ASN A C 1
ATOM 765 O O . ASN A 1 96 ? 30.641 -18.160 -31.399 1.00 20.00 94 ASN A O 1
ATOM 770 N N . HIS A 1 97 ? 30.008 -18.216 -29.245 1.00 17.15 95 HIS A N 1
ATOM 771 C CA . HIS A 1 97 ? 31.314 -17.805 -28.721 1.00 18.73 95 HIS A CA 1
ATOM 772 C C . HIS A 1 97 ? 31.622 -18.574 -27.445 1.00 17.58 95 HIS A C 1
ATOM 773 O O . HIS A 1 97 ? 31.961 -18.001 -26.407 1.00 16.96 95 HIS A O 1
ATOM 780 N N . LYS A 1 98 ? 31.520 -19.906 -27.506 1.00 17.36 96 LYS A N 1
ATOM 781 C CA . LYS A 1 98 ? 31.637 -20.727 -26.302 1.00 18.29 96 LYS A CA 1
ATOM 782 C C . LYS A 1 98 ? 32.996 -20.603 -25.623 1.00 16.03 96 LYS A C 1
ATOM 783 O O . LYS A 1 98 ? 33.096 -20.800 -24.405 1.00 15.95 96 LYS A O 1
ATOM 789 N N . ASP A 1 99 ? 34.045 -20.261 -26.370 1.00 14.49 97 ASP A N 1
ATOM 790 C CA . ASP A 1 99 ? 35.361 -20.143 -25.771 1.00 13.23 97 ASP A CA 1
ATOM 791 C C . ASP A 1 99 ? 35.551 -18.866 -24.964 1.00 12.83 97 ASP A C 1
ATOM 792 O O . ASP A 1 99 ? 36.576 -18.742 -24.293 1.00 12.71 97 ASP A O 1
ATOM 797 N N . ARG A 1 100 ? 34.617 -17.916 -25.022 1.00 12.64 98 ARG A N 1
ATOM 798 C CA . ARG A 1 100 ? 34.854 -16.638 -24.354 1.00 12.32 98 ARG A CA 1
ATOM 799 C C . ARG A 1 100 ? 33.587 -16.018 -23.772 1.00 12.75 98 ARG A C 1
ATOM 800 O O . ARG A 1 100 ? 33.619 -14.837 -23.384 1.00 12.18 98 ARG A O 1
ATOM 808 N N . MET A 1 101 ? 32.485 -16.754 -23.700 1.00 11.79 99 MET A N 1
ATOM 809 C CA . MET A 1 101 ? 31.249 -16.238 -23.110 1.00 12.51 99 MET A CA 1
ATOM 810 C C . MET A 1 101 ? 30.539 -17.327 -22.329 1.00 14.06 99 MET A C 1
ATOM 811 O O . MET A 1 101 ? 30.430 -18.469 -22.781 1.00 13.62 99 MET A O 1
ATOM 816 N N . GLY A 1 102 ? 30.007 -16.931 -21.175 1.00 11.60 100 GLY A N 1
ATOM 817 C CA . GLY A 1 102 ? 29.090 -17.740 -20.398 1.00 12.05 100 GLY A CA 1
ATOM 818 C C . GLY A 1 102 ? 27.967 -16.857 -19.887 1.00 10.67 100 GLY A C 1
ATOM 819 O O . GLY A 1 102 ? 27.913 -15.666 -20.229 1.00 10.65 100 GLY A O 1
ATOM 820 N N . ALA A 1 103 ? 27.090 -17.396 -19.039 1.00 10.51 101 ALA A N 1
ATOM 821 C CA . ALA A 1 103 ? 25.988 -16.589 -18.511 1.00 10.35 101 ALA A CA 1
ATOM 822 C C . ALA A 1 103 ? 25.613 -17.031 -17.105 1.00 10.10 101 ALA A C 1
ATOM 823 O O . ALA A 1 103 ? 25.831 -18.175 -16.704 1.00 10.40 101 ALA A O 1
ATOM 825 N N . PHE A 1 104 ? 25.026 -16.079 -16.373 1.00 9.88 102 PHE A N 1
ATOM 826 C CA . PHE A 1 104 ? 24.370 -16.319 -15.094 1.00 9.70 102 PHE A CA 1
ATOM 827 C C . PHE A 1 104 ? 22.866 -16.246 -15.320 1.00 9.91 102 PHE A C 1
ATOM 828 O O . PHE A 1 104 ? 22.382 -15.396 -16.077 1.00 10.74 102 PHE A O 1
ATOM 836 N N . ALA A 1 105 ? 22.134 -17.114 -14.630 1.00 9.98 103 ALA A N 1
ATOM 837 C CA . ALA A 1 105 ? 20.688 -17.149 -14.751 1.00 10.23 103 ALA A CA 1
ATOM 838 C C . ALA A 1 105 ? 20.050 -15.855 -14.254 1.00 10.08 103 ALA A C 1
ATOM 839 O O . ALA A 1 105 ? 20.377 -15.348 -13.172 1.00 9.77 103 ALA A O 1
ATOM 841 N N . ALA A 1 106 ? 19.083 -15.364 -15.028 1.00 10.36 104 ALA A N 1
ATOM 842 C CA . ALA A 1 106 ? 18.103 -14.395 -14.546 1.00 10.36 104 ALA A CA 1
ATOM 843 C C . ALA A 1 106 ? 16.974 -15.169 -13.884 1.00 10.57 104 ALA A C 1
ATOM 844 O O . ALA A 1 106 ? 16.557 -16.210 -14.391 1.00 10.89 104 ALA A O 1
ATOM 846 N N . LEU A 1 107 ? 16.470 -14.666 -12.761 1.00 10.43 105 LEU A N 1
ATOM 847 C CA . LEU A 1 107 ? 15.471 -15.429 -12.019 1.00 10.65 105 LEU A CA 1
ATOM 848 C C . LEU A 1 107 ? 14.337 -14.527 -11.571 1.00 10.78 105 LEU A C 1
ATOM 849 O O . LEU A 1 107 ? 14.565 -13.395 -11.142 1.00 10.52 105 LEU A O 1
ATOM 854 N N . SER A 1 108 ? 13.116 -15.054 -11.638 1.00 11.21 106 SER A N 1
ATOM 855 C CA . SER A 1 108 ? 12.011 -14.495 -10.877 1.00 11.37 106 SER A CA 1
ATOM 856 C C . SER A 1 108 ? 12.134 -14.998 -9.444 1.00 11.28 106 SER A C 1
ATOM 857 O O . SER A 1 108 ? 12.122 -16.208 -9.211 1.00 11.71 106 SER A O 1
ATOM 860 N N . MET A 1 109 ? 12.219 -14.074 -8.484 1.00 10.95 107 MET A N 1
ATOM 861 C CA . MET A 1 109 ? 12.410 -14.445 -7.086 1.00 10.80 107 MET A CA 1
ATOM 862 C C . MET A 1 109 ? 11.147 -14.210 -6.268 1.00 11.11 107 MET A C 1
ATOM 863 O O . MET A 1 109 ? 11.215 -13.850 -5.091 1.00 10.97 107 MET A O 1
ATOM 868 N N . HIS A 1 110 ? 9.981 -14.380 -6.910 1.00 11.59 108 HIS A N 1
ATOM 869 C CA . HIS A 1 110 ? 8.707 -14.371 -6.192 1.00 12.00 108 HIS A CA 1
ATOM 870 C C . HIS A 1 110 ? 8.504 -15.658 -5.403 1.00 12.65 108 HIS A C 1
ATOM 871 O O . HIS A 1 110 ? 7.835 -15.639 -4.358 1.00 15.35 108 HIS A O 1
ATOM 878 N N . ASP A 1 111 ? 9.041 -16.784 -5.896 1.00 12.26 109 ASP A N 1
ATOM 879 C CA . ASP A 1 111 ? 8.810 -18.090 -5.281 1.00 12.55 109 ASP A CA 1
ATOM 880 C C . ASP A 1 111 ? 10.106 -18.891 -5.226 1.00 12.23 109 ASP A C 1
ATOM 881 O O . ASP A 1 111 ? 10.727 -19.122 -6.267 1.00 12.89 109 ASP A O 1
ATOM 886 N N . PRO A 1 112 ? 10.543 -19.337 -4.035 1.00 13.06 110 PRO A N 1
ATOM 887 C CA . PRO A 1 112 ? 11.806 -20.085 -3.949 1.00 12.54 110 PRO A CA 1
ATOM 888 C C . PRO A 1 112 ? 11.864 -21.336 -4.804 1.00 12.16 110 PRO A C 1
ATOM 889 O O . PRO A 1 112 ? 12.889 -21.579 -5.450 1.00 11.90 110 PRO A O 1
ATOM 893 N N . LYS A 1 113 ? 10.814 -22.159 -4.817 1.00 12.65 111 LYS A N 1
ATOM 894 C CA . LYS A 1 113 ? 10.875 -23.383 -5.612 1.00 12.94 111 LYS A CA 1
ATOM 895 C C . LYS A 1 113 ? 10.946 -23.071 -7.102 1.00 12.89 111 LYS A C 1
ATOM 896 O O . LYS A 1 113 ? 11.736 -23.680 -7.833 1.00 12.81 111 LYS A O 1
ATOM 902 N N . GLN A 1 114 ? 10.133 -22.121 -7.567 1.00 12.99 112 GLN A N 1
ATOM 903 C CA . GLN A 1 114 ? 10.145 -21.797 -8.991 1.00 13.02 112 GLN A CA 1
ATOM 904 C C . GLN A 1 114 ? 11.504 -21.251 -9.409 1.00 12.47 112 GLN A C 1
ATOM 905 O O . GLN A 1 114 ? 12.036 -21.631 -10.460 1.00 12.48 112 GLN A O 1
ATOM 911 N N . ALA A 1 115 ? 12.101 -20.385 -8.589 1.00 12.03 113 ALA A N 1
ATOM 912 C CA . ALA A 1 115 ? 13.433 -19.892 -8.919 1.00 11.55 113 ALA A CA 1
ATOM 913 C C . ALA A 1 115 ? 14.447 -21.029 -8.922 1.00 11.48 113 ALA A C 1
ATOM 914 O O . ALA A 1 115 ? 15.364 -21.046 -9.751 1.00 11.31 113 ALA A O 1
ATOM 916 N N . SER A 1 116 ? 14.307 -21.984 -7.989 1.00 11.65 114 SER A N 1
ATOM 917 C CA . SER A 1 116 ? 15.222 -23.126 -7.947 1.00 12.19 114 SER A CA 1
ATOM 918 C C . SER A 1 116 ? 15.138 -23.938 -9.231 1.00 11.97 114 SER A C 1
ATOM 919 O O . SER A 1 116 ? 16.162 -24.384 -9.761 1.00 11.84 114 SER A O 1
ATOM 922 N N . GLU A 1 117 ? 13.925 -24.131 -9.739 1.00 12.38 115 GLU A N 1
ATOM 923 C CA . GLU A 1 117 ? 13.730 -24.899 -10.961 1.00 12.74 115 GLU A CA 1
ATOM 924 C C . GLU A 1 117 ? 14.330 -24.179 -12.158 1.00 12.53 115 GLU A C 1
ATOM 925 O O . GLU A 1 117 ? 14.955 -24.810 -13.015 1.00 12.61 115 GLU A O 1
ATOM 931 N N . GLU A 1 118 ? 14.179 -22.857 -12.225 1.00 12.29 116 GLU A N 1
ATOM 932 C CA . GLU A 1 118 ? 14.750 -22.140 -13.362 1.00 12.54 116 GLU A CA 1
ATOM 933 C C . GLU A 1 118 ? 16.270 -22.126 -13.295 1.00 12.92 116 GLU A C 1
ATOM 934 O O . GLU A 1 118 ? 16.945 -22.259 -14.325 1.00 11.81 116 GLU A O 1
ATOM 940 N N . LEU A 1 119 ? 16.833 -21.990 -12.096 1.00 11.40 117 LEU A N 1
ATOM 941 C CA . LEU A 1 119 ? 18.280 -22.075 -11.964 1.00 11.07 117 LEU A CA 1
ATOM 942 C C . LEU A 1 119 ? 18.778 -23.450 -12.387 1.00 11.44 117 LEU A C 1
ATOM 943 O O . LEU A 1 119 ? 19.788 -23.568 -13.091 1.00 12.17 117 LEU A O 1
ATOM 948 N N . THR A 1 120 ? 18.080 -24.503 -11.961 1.00 11.66 118 THR A N 1
ATOM 949 C CA . THR A 1 120 ? 18.455 -25.854 -12.370 1.00 11.95 118 THR A CA 1
ATOM 950 C C . THR A 1 120 ? 18.405 -26.011 -13.884 1.00 13.21 118 THR A C 1
ATOM 951 O O . THR A 1 120 ? 19.318 -26.593 -14.473 1.00 13.38 118 THR A O 1
ATOM 955 N N . ARG A 1 121 ? 17.354 -25.486 -14.535 1.00 13.30 119 ARG A N 1
ATOM 956 C CA . ARG A 1 121 ? 17.278 -25.558 -15.998 1.00 13.20 119 ARG A CA 1
ATOM 957 C C . ARG A 1 121 ? 18.462 -24.838 -16.636 1.00 12.76 119 ARG A C 1
ATOM 958 O O . ARG A 1 121 ? 19.108 -25.353 -17.563 1.00 12.92 119 ARG A O 1
ATOM 966 N N . CYS A 1 122 ? 18.775 -23.638 -16.136 1.00 12.31 120 CYS A N 1
ATOM 967 C CA . CYS A 1 122 ? 19.880 -22.875 -16.707 1.00 12.25 120 CYS A CA 1
ATOM 968 C C . CYS A 1 122 ? 21.202 -23.617 -16.557 1.00 12.78 120 CYS A C 1
ATOM 969 O O . CYS A 1 122 ? 21.994 -23.687 -17.504 1.00 13.36 120 CYS A O 1
ATOM 972 N N . VAL A 1 123 ? 21.459 -24.187 -15.378 1.00 12.18 121 VAL A N 1
ATOM 973 C CA . VAL A 1 123 ? 22.740 -24.852 -15.139 1.00 13.50 121 VAL A CA 1
ATOM 974 C C . VAL A 1 123 ? 22.808 -26.180 -15.891 1.00 13.73 121 VAL A C 1
ATOM 975 O O . VAL A 1 123 ? 23.735 -26.421 -16.674 1.00 14.49 121 VAL A O 1
ATOM 979 N N . LYS A 1 124 ? 21.808 -27.043 -15.691 1.00 13.41 122 LYS A N 1
ATOM 980 C CA . LYS A 1 124 ? 21.866 -28.411 -16.205 1.00 14.18 122 LYS A CA 1
ATOM 981 C C . LYS A 1 124 ? 21.580 -28.477 -17.696 1.00 16.30 122 LYS A C 1
ATOM 982 O O . LYS A 1 124 ? 22.189 -29.292 -18.403 1.00 18.64 122 LYS A O 1
ATOM 988 N N . GLU A 1 125 ? 20.651 -27.662 -18.195 1.00 14.15 123 GLU A N 1
ATOM 989 C CA . GLU A 1 125 ? 20.301 -27.696 -19.613 1.00 14.85 123 GLU A CA 1
ATOM 990 C C . GLU A 1 125 ? 21.021 -26.656 -20.459 1.00 16.50 123 GLU A C 1
ATOM 991 O O . GLU A 1 125 ? 21.351 -26.941 -21.614 1.00 18.14 123 GLU A O 1
ATOM 997 N N . LEU A 1 126 ? 21.287 -25.464 -19.930 1.00 14.07 124 LEU A N 1
ATOM 998 C CA . LEU A 1 126 ? 21.922 -24.409 -20.713 1.00 13.34 124 LEU A CA 1
ATOM 999 C C . LEU A 1 126 ? 23.394 -24.202 -20.371 1.00 12.94 124 LEU A C 1
ATOM 1000 O O . LEU A 1 126 ? 24.067 -23.426 -21.057 1.00 14.68 124 LEU A O 1
ATOM 1005 N N . GLY A 1 127 ? 23.911 -24.868 -19.343 1.00 13.62 125 GLY A N 1
ATOM 1006 C CA . G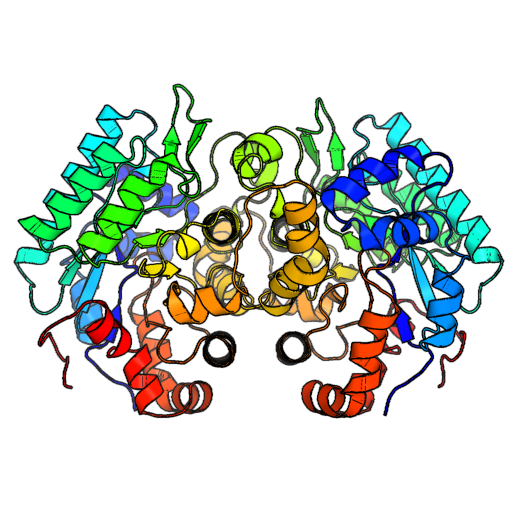LY A 1 127 ? 25.311 -24.709 -18.996 1.00 13.03 125 GLY A CA 1
ATOM 1007 C C . GLY A 1 127 ? 25.669 -23.395 -18.334 1.00 12.77 125 GLY A C 1
ATOM 1008 O O . GLY A 1 127 ? 26.836 -22.992 -18.358 1.00 14.26 125 GLY A O 1
ATOM 1009 N N . PHE A 1 128 ? 24.698 -22.716 -17.733 1.00 12.01 126 PHE A N 1
ATOM 1010 C CA . PHE A 1 128 ? 25.005 -21.471 -17.045 1.00 11.14 126 PHE A CA 1
ATOM 1011 C C . PHE A 1 128 ? 25.821 -21.741 -15.780 1.00 11.16 126 PHE A C 1
ATOM 1012 O O . PHE A 1 128 ? 25.898 -22.867 -15.271 1.00 11.80 126 PHE A O 1
ATOM 1020 N N . LEU A 1 129 ? 26.441 -20.672 -15.280 1.00 10.23 127 LEU A N 1
ATOM 1021 C CA . LEU A 1 129 ? 27.505 -20.776 -14.288 1.00 10.02 127 LEU A CA 1
ATOM 1022 C C . LEU A 1 129 ? 27.094 -20.340 -12.890 1.00 11.87 127 LEU A C 1
ATOM 1023 O O . LEU A 1 129 ? 27.933 -20.357 -11.974 1.00 11.46 127 LEU A O 1
ATOM 1028 N N . GLY A 1 130 ? 25.851 -19.938 -12.707 1.00 9.70 128 GLY A N 1
ATOM 1029 C CA . GLY A 1 130 ? 25.388 -19.406 -11.437 1.00 9.47 128 GLY A CA 1
ATOM 1030 C C . GLY A 1 130 ? 24.158 -18.573 -11.712 1.00 9.48 128 GLY A C 1
ATOM 1031 O O . GLY A 1 130 ? 23.578 -18.636 -12.804 1.00 9.71 128 GLY A O 1
ATOM 1032 N N . ALA A 1 131 ? 23.759 -17.807 -10.701 1.00 9.28 129 ALA A N 1
ATOM 1033 C CA . ALA A 1 131 ? 22.631 -16.898 -10.842 1.00 9.29 129 ALA A CA 1
ATOM 1034 C C . ALA A 1 131 ? 23.113 -15.492 -10.547 1.00 9.00 129 ALA A C 1
ATOM 1035 O O . ALA A 1 131 ? 24.011 -15.302 -9.706 1.00 9.00 129 ALA A O 1
ATOM 1037 N N . LEU A 1 132 ? 22.491 -14.507 -11.200 1.00 9.05 130 LEU A N 1
ATOM 1038 C CA . LEU A 1 132 ? 22.685 -13.116 -10.802 1.00 8.81 130 LEU A CA 1
ATOM 1039 C C . LEU A 1 132 ? 21.313 -12.497 -10.598 1.00 8.91 130 LEU A C 1
ATOM 1040 O O . LEU A 1 132 ? 20.489 -12.487 -11.527 1.00 9.18 130 LEU A O 1
ATOM 1045 N N . VAL A 1 133 ? 21.079 -12.009 -9.383 1.00 8.74 131 VAL A N 1
ATOM 1046 C CA . VAL A 1 133 ? 19.791 -11.498 -8.939 1.00 8.85 131 VAL A CA 1
ATOM 1047 C C . VAL A 1 133 ? 20.015 -10.091 -8.417 1.00 8.63 131 VAL A C 1
ATOM 1048 O O . VAL A 1 133 ? 20.976 -9.845 -7.683 1.00 8.60 131 VAL A O 1
ATOM 1052 N N . ASN A 1 134 ? 19.152 -9.160 -8.829 1.00 8.77 132 ASN A N 1
ATOM 1053 C CA . ASN A 1 134 ? 19.313 -7.742 -8.494 1.00 8.61 132 ASN A CA 1
ATOM 1054 C C . ASN A 1 134 ? 18.600 -7.377 -7.189 1.00 8.89 132 ASN A C 1
ATOM 1055 O O . ASN A 1 134 ? 17.591 -6.672 -7.166 1.00 9.26 132 ASN A O 1
ATOM 1060 N N . ASP A 1 135 ? 19.168 -7.846 -6.090 1.00 8.38 133 ASP A N 1
ATOM 1061 C CA . ASP A 1 135 ? 18.703 -7.487 -4.741 1.00 8.45 133 ASP A CA 1
ATOM 1062 C C . ASP A 1 135 ? 17.268 -7.983 -4.564 1.00 9.23 133 ASP A C 1
ATOM 1063 O O . ASP A 1 135 ? 16.855 -8.972 -5.183 1.00 10.04 133 ASP A O 1
ATOM 1068 N N . VAL A 1 136 ? 16.497 -7.305 -3.717 1.00 9.22 134 VAL A N 1
ATOM 1069 C CA . VAL A 1 136 ? 15.175 -7.803 -3.354 1.00 9.86 134 VAL A CA 1
ATOM 1070 C C . VAL A 1 136 ? 14.247 -7.874 -4.563 1.00 9.39 134 VAL A C 1
ATOM 1071 O O . VAL A 1 136 ? 14.304 -7.058 -5.498 1.00 9.56 134 VAL A O 1
ATOM 1075 N N . GLN A 1 137 ? 13.375 -8.866 -4.537 1.00 9.71 135 GLN A N 1
ATOM 1076 C CA . GLN A 1 137 ? 12.330 -8.977 -5.549 1.00 10.10 135 GLN A CA 1
ATOM 1077 C C . GLN A 1 137 ? 11.193 -8.049 -5.155 1.00 10.56 135 GLN A C 1
ATOM 1078 O O . GLN A 1 137 ? 10.678 -8.113 -4.034 1.00 10.46 135 GLN A O 1
ATOM 1084 N N . HIS A 1 138 ? 10.812 -7.174 -6.066 1.00 10.52 136 HIS A N 1
ATOM 1085 C CA . HIS A 1 138 ? 9.714 -6.258 -5.801 1.00 10.82 136 HIS A CA 1
ATOM 1086 C C . HIS A 1 138 ? 8.377 -6.837 -6.234 1.00 11.39 136 HIS A C 1
ATOM 1087 O O . HIS A 1 138 ? 8.281 -7.595 -7.196 1.00 11.58 136 HIS A O 1
ATOM 1094 N N . ALA A 1 139 ? 7.336 -6.466 -5.491 1.00 12.82 137 ALA A N 1
ATOM 1095 C CA . ALA A 1 139 ? 5.981 -6.928 -5.747 1.00 13.58 137 ALA A CA 1
ATOM 1096 C C . ALA A 1 139 ? 5.046 -5.855 -5.212 1.00 14.61 137 ALA A C 1
ATOM 1097 O O . ALA A 1 139 ? 5.481 -4.923 -4.536 1.00 13.86 137 ALA A O 1
ATOM 1099 N N . GLY A 1 140 ? 3.765 -5.943 -5.560 1.00 17.12 138 GLY A N 1
ATOM 1100 C CA . GLY A 1 140 ? 2.832 -4.997 -4.997 1.00 17.87 138 GLY A CA 1
ATOM 1101 C C . GLY A 1 140 ? 2.809 -3.699 -5.776 1.00 18.86 138 GLY A C 1
ATOM 1102 O O . GLY A 1 140 ? 3.589 -3.500 -6.716 1.00 18.22 138 GLY A O 1
ATOM 1103 N N . PRO A 1 141 ? 1.895 -2.798 -5.422 1.00 20.84 139 PRO A N 1
ATOM 1104 C CA . PRO A 1 141 ? 1.832 -1.506 -6.118 1.00 20.55 139 PRO A CA 1
ATOM 1105 C C . PRO A 1 141 ? 3.139 -0.747 -5.936 1.00 19.16 139 PRO A C 1
ATOM 1106 O O . PRO A 1 141 ? 3.660 -0.615 -4.817 1.00 18.65 139 PRO A O 1
ATOM 1110 N N . GLU A 1 142 ? 3.679 -0.273 -7.058 1.00 18.73 140 GLU A N 1
ATOM 1111 C CA . GLU A 1 142 ? 4.933 0.465 -7.128 1.00 19.77 140 GLU A CA 1
ATOM 1112 C C . GLU A 1 142 ? 6.110 -0.344 -6.615 1.00 16.94 140 GLU A C 1
ATOM 1113 O O . GLU A 1 142 ? 7.166 0.224 -6.334 1.00 17.03 140 GLU A O 1
ATOM 1119 N N . GLY A 1 143 ? 5.956 -1.657 -6.469 1.00 16.03 141 GLY A N 1
ATOM 1120 C CA . GLY A 1 143 ? 7.059 -2.417 -5.916 1.00 13.92 141 GLY A CA 1
ATOM 1121 C C . GLY A 1 143 ? 7.266 -2.223 -4.431 1.00 13.52 141 GLY A C 1
ATOM 1122 O O . GLY A 1 143 ? 8.360 -2.482 -3.918 1.00 13.81 141 GLY A O 1
ATOM 1123 N N . GLU A 1 144 ? 6.228 -1.812 -3.697 1.00 13.80 142 GLU A N 1
ATOM 1124 C CA . GLU A 1 144 ? 6.433 -1.503 -2.292 1.00 14.35 142 GLU A CA 1
ATOM 1125 C C . GLU A 1 144 ? 6.743 -2.752 -1.470 1.00 13.94 142 GLU A C 1
ATOM 1126 O O . GLU A 1 144 ? 7.425 -2.651 -0.443 1.00 15.22 142 GLU A O 1
ATOM 1132 N N . THR A 1 145 ? 6.287 -3.932 -1.894 1.00 13.26 143 THR A N 1
ATOM 1133 C CA . THR A 1 145 ? 6.672 -5.157 -1.200 1.00 13.94 143 THR A CA 1
ATOM 1134 C C . THR A 1 145 ? 8.106 -5.527 -1.561 1.00 13.44 143 THR A C 1
ATOM 1135 O O . THR A 1 145 ? 8.444 -5.648 -2.746 1.00 13.14 143 THR A O 1
ATOM 1139 N N . HIS A 1 146 ? 8.944 -5.700 -0.547 1.00 13.45 144 HIS A N 1
ATOM 1140 C CA . HIS A 1 146 ? 10.348 -6.074 -0.698 1.00 12.18 144 HIS A CA 1
ATOM 1141 C C . HIS A 1 146 ? 10.507 -7.524 -0.251 1.00 12.39 144 HIS A C 1
ATOM 1142 O O . HIS A 1 146 ? 10.299 -7.837 0.927 1.00 14.56 144 HIS A O 1
ATOM 1149 N N . ILE A 1 147 ? 10.838 -8.416 -1.182 1.00 10.75 145 ILE A N 1
ATOM 1150 C CA . ILE A 1 147 ? 11.041 -9.836 -0.881 1.00 10.59 145 ILE A CA 1
ATOM 1151 C C . ILE A 1 147 ? 12.538 -10.073 -0.691 1.00 10.14 145 ILE A C 1
ATOM 1152 O O . ILE A 1 147 ? 13.317 -9.994 -1.646 1.00 10.19 145 ILE A O 1
ATOM 1157 N N . PHE A 1 148 ? 12.944 -10.352 0.552 1.00 10.53 146 PHE A N 1
ATOM 1158 C CA . PHE A 1 148 ? 14.327 -10.674 0.895 1.00 9.65 146 PHE A CA 1
ATOM 1159 C C . PHE A 1 148 ? 14.538 -12.185 0.937 1.00 10.32 146 PHE A C 1
ATOM 1160 O O . PHE A 1 148 ? 13.629 -12.950 1.271 1.00 12.51 146 PHE A O 1
ATOM 1168 N N . TYR A 1 149 ? 15.761 -12.612 0.625 1.00 9.43 147 TYR A N 1
ATOM 1169 C CA . TYR A 1 149 ? 16.059 -14.034 0.497 1.00 9.57 147 TYR A CA 1
ATOM 1170 C C . TYR A 1 149 ? 16.712 -14.601 1.737 1.00 11.31 147 TYR A C 1
ATOM 1171 O O . TYR A 1 149 ? 17.220 -15.716 1.699 1.00 10.62 147 TYR A O 1
ATOM 1180 N N . ASP A 1 150 ? 16.693 -13.853 2.837 1.00 10.00 148 ASP A N 1
ATOM 1181 C CA . ASP A 1 150 ? 17.254 -14.304 4.103 1.00 10.50 148 ASP A CA 1
ATOM 1182 C C . ASP A 1 150 ? 16.205 -14.847 5.057 1.00 11.98 148 ASP A C 1
ATOM 1183 O O . ASP A 1 150 ? 16.506 -15.035 6.241 1.00 12.40 148 ASP A O 1
ATOM 1188 N N . GLN A 1 151 ? 14.990 -15.113 4.582 1.00 11.71 149 GLN A N 1
ATOM 1189 C CA . GLN A 1 151 ? 13.913 -15.676 5.385 1.00 11.98 149 GLN A CA 1
ATOM 1190 C C . GLN A 1 151 ? 13.827 -17.180 5.165 1.00 12.95 149 GLN A C 1
ATOM 1191 O O . GLN A 1 151 ? 14.336 -17.701 4.168 1.00 13.40 149 GLN A O 1
ATOM 1197 N N . PRO A 1 152 ? 13.239 -17.918 6.111 1.00 13.93 150 PRO A N 1
ATOM 1198 C CA . PRO A 1 152 ? 13.413 -19.385 6.115 1.00 15.18 150 PRO A CA 1
ATOM 1199 C C . PRO A 1 152 ? 12.928 -20.104 4.863 1.00 14.02 150 PRO A C 1
ATOM 1200 O O . PRO A 1 152 ? 13.522 -21.130 4.482 1.00 14.62 150 PRO A O 1
ATOM 1204 N N . GLU A 1 153 ? 11.893 -19.596 4.188 1.00 12.14 151 GLU A N 1
ATOM 1205 C CA . GLU A 1 153 ? 11.389 -20.277 3.002 1.00 13.38 151 GLU A CA 1
ATOM 1206 C C . GLU A 1 153 ? 12.427 -20.317 1.892 1.00 12.53 151 GLU A C 1
ATOM 1207 O O . GLU A 1 153 ? 12.375 -21.210 1.035 1.00 14.23 151 GLU A O 1
ATOM 1213 N N . TRP A 1 154 ? 13.404 -19.405 1.929 1.00 12.39 152 TRP A N 1
ATOM 1214 C CA . TRP A 1 154 ? 14.428 -19.357 0.896 1.00 12.05 152 TRP A CA 1
ATOM 1215 C C . TRP A 1 154 ? 15.452 -20.474 1.028 1.00 11.21 152 TRP A C 1
ATOM 1216 O O . TRP A 1 154 ? 16.246 -20.676 0.104 1.00 11.00 152 TRP A O 1
ATOM 1227 N N . ASP A 1 155 ? 15.401 -21.248 2.109 1.00 11.54 153 ASP A N 1
ATOM 1228 C CA . ASP A 1 155 ? 16.297 -22.396 2.233 1.00 11.45 153 ASP A CA 1
ATOM 1229 C C . ASP A 1 155 ? 16.130 -23.374 1.070 1.00 11.60 153 ASP A C 1
ATOM 1230 O O . ASP A 1 155 ? 17.090 -24.060 0.694 1.00 13.49 153 ASP A O 1
ATOM 1235 N N . ILE A 1 156 ? 14.927 -23.453 0.488 1.00 11.88 154 ILE A N 1
ATOM 1236 C CA . ILE A 1 156 ? 14.697 -24.294 -0.689 1.00 14.60 154 ILE A CA 1
ATOM 1237 C C . ILE A 1 156 ? 15.643 -23.887 -1.816 1.00 11.67 154 ILE A C 1
ATOM 1238 O O . ILE A 1 156 ? 16.238 -24.727 -2.512 1.00 12.67 154 ILE A O 1
ATOM 1243 N N . PHE A 1 157 ? 15.809 -22.584 -1.986 1.00 11.29 155 PHE A N 1
ATOM 1244 C CA . PHE A 1 157 ? 16.650 -22.063 -3.044 1.00 11.10 155 PHE A CA 1
ATOM 1245 C C . PHE A 1 157 ? 18.127 -22.237 -2.718 1.00 10.66 155 PHE A C 1
ATOM 1246 O O . PHE A 1 157 ? 18.916 -22.617 -3.587 1.00 10.57 155 PHE A O 1
ATOM 1254 N N . TRP A 1 158 ? 18.535 -21.942 -1.479 1.00 10.54 156 TRP A N 1
ATOM 1255 C CA . TRP A 1 158 ? 19.946 -22.131 -1.134 1.00 10.34 156 TRP A CA 1
ATOM 1256 C C . TRP A 1 158 ? 20.371 -23.583 -1.268 1.00 10.63 156 TRP A C 1
ATOM 1257 O O . TRP A 1 158 ? 21.487 -23.865 -1.710 1.00 11.05 156 TRP A O 1
ATOM 1268 N N . GLN A 1 159 ? 19.497 -24.519 -0.897 1.00 11.05 157 GLN A N 1
ATOM 1269 C CA . GLN A 1 159 ? 19.833 -25.925 -1.094 1.00 11.37 157 GLN A CA 1
ATOM 1270 C C . GLN A 1 159 ? 20.072 -26.228 -2.563 1.00 11.68 157 GLN A C 1
ATOM 1271 O O . GLN A 1 159 ? 20.968 -27.008 -2.902 1.00 11.40 157 GLN A O 1
ATOM 1277 N N . THR A 1 160 ? 19.290 -25.612 -3.455 1.00 11.28 158 THR A N 1
ATOM 1278 C CA . THR A 1 160 ? 19.511 -25.815 -4.887 1.00 11.27 158 THR A CA 1
ATOM 1279 C C . THR A 1 160 ? 20.860 -25.269 -5.345 1.00 10.89 158 THR A C 1
ATOM 1280 O O . THR A 1 160 ? 21.563 -25.936 -6.115 1.00 11.93 158 THR A O 1
ATOM 1284 N N . CYS A 1 161 ? 21.246 -24.070 -4.893 1.00 10.75 159 CYS A N 1
ATOM 1285 C CA . CYS A 1 161 ? 22.568 -23.546 -5.232 1.00 10.76 159 CYS A CA 1
ATOM 1286 C C . CYS A 1 161 ? 23.665 -24.507 -4.803 1.00 11.17 159 CYS A C 1
ATOM 1287 O O . CYS A 1 161 ? 24.623 -24.736 -5.553 1.00 11.19 159 CYS A O 1
ATOM 1290 N N . VAL A 1 162 ? 23.529 -25.092 -3.608 1.00 10.72 160 VAL A N 1
ATOM 1291 C CA . VAL A 1 162 ? 24.525 -26.039 -3.122 1.00 12.04 160 VAL A CA 1
ATOM 1292 C C . VAL A 1 162 ? 24.485 -27.346 -3.913 1.00 12.99 160 VAL A C 1
ATOM 1293 O O . VAL A 1 162 ? 25.536 -27.919 -4.225 1.00 14.05 160 VAL A O 1
ATOM 1297 N N . ASP A 1 163 ? 23.285 -27.832 -4.262 1.00 11.66 161 ASP A N 1
ATOM 1298 C CA . ASP A 1 163 ? 23.171 -29.058 -5.056 1.00 12.31 161 ASP A CA 1
ATOM 1299 C C . ASP A 1 163 ? 23.871 -28.903 -6.406 1.00 12.93 161 ASP A C 1
ATOM 1300 O O . ASP A 1 163 ? 24.555 -29.819 -6.880 1.00 14.90 161 ASP A O 1
ATOM 1305 N N . LEU A 1 164 ? 23.649 -27.764 -7.073 1.00 12.08 162 LEU A N 1
ATOM 1306 C CA . LEU A 1 164 ? 24.267 -27.463 -8.358 1.00 11.40 162 LEU A CA 1
ATOM 1307 C C . LEU A 1 164 ? 25.717 -27.038 -8.211 1.00 14.24 162 LEU A C 1
ATOM 1308 O O . LEU A 1 164 ? 26.467 -27.084 -9.194 1.00 15.54 162 LEU A O 1
ATOM 1313 N N . ASP A 1 165 ? 26.110 -26.636 -7.003 1.00 13.73 163 ASP A N 1
ATOM 1314 C CA . ASP A 1 165 ? 27.434 -26.103 -6.710 1.00 13.43 163 ASP A CA 1
ATOM 1315 C C . ASP A 1 165 ? 27.778 -24.914 -7.602 1.00 13.10 163 ASP A C 1
ATOM 1316 O O . ASP A 1 165 ? 28.858 -24.845 -8.205 1.00 14.49 163 ASP A O 1
ATOM 1321 N N . VAL A 1 166 ? 26.865 -23.948 -7.655 1.00 10.99 164 VAL A N 1
ATOM 1322 C CA . VAL A 1 166 ? 27.138 -22.721 -8.408 1.00 10.23 164 VAL A CA 1
ATOM 1323 C C . VAL A 1 166 ? 26.923 -21.504 -7.519 1.00 9.70 164 VAL A C 1
ATOM 1324 O O . VAL A 1 166 ? 26.108 -21.549 -6.589 1.00 10.40 164 VAL A O 1
ATOM 1328 N N . PRO A 1 167 ? 27.592 -20.396 -7.793 1.00 9.20 165 PRO A N 1
ATOM 1329 C CA . PRO A 1 167 ? 27.415 -19.203 -6.961 1.00 8.93 165 PRO A CA 1
ATOM 1330 C C . PRO A 1 167 ? 26.188 -18.377 -7.320 1.00 9.11 165 PRO A C 1
ATOM 1331 O O . PRO A 1 167 ? 25.623 -18.444 -8.420 1.00 9.66 165 PRO A O 1
ATOM 1335 N N . PHE A 1 168 ? 25.828 -17.536 -6.356 1.00 9.12 166 PHE A N 1
ATOM 1336 C CA . PHE A 1 168 ? 24.735 -16.575 -6.433 1.00 8.62 166 PHE A CA 1
ATOM 1337 C C . PHE A 1 168 ? 25.338 -15.177 -6.321 1.00 8.36 166 PHE A C 1
ATOM 1338 O O . PHE A 1 168 ? 25.893 -14.816 -5.277 1.00 8.40 166 PHE A O 1
ATOM 1346 N N . TYR A 1 169 ? 25.234 -14.399 -7.393 1.00 8.33 167 TYR A N 1
ATOM 1347 C CA . TYR A 1 169 ? 25.751 -13.031 -7.434 1.00 8.13 167 TYR A CA 1
ATOM 1348 C C . TYR A 1 169 ? 24.621 -12.086 -7.031 1.00 8.08 167 TYR A C 1
ATOM 1349 O O . TYR A 1 169 ? 23.595 -11.996 -7.726 1.00 8.23 167 TYR A O 1
ATOM 1358 N N . LEU A 1 170 ? 24.789 -11.398 -5.912 1.00 8.21 168 LEU A N 1
ATOM 1359 C CA . LEU A 1 170 ? 23.757 -10.495 -5.405 1.00 7.89 168 LEU A CA 1
ATOM 1360 C C . LEU A 1 170 ? 24.122 -9.081 -5.851 1.00 7.77 168 LEU A C 1
ATOM 1361 O O . LEU A 1 170 ? 24.979 -8.429 -5.250 1.00 9.40 168 LEU A O 1
ATOM 1366 N N . HIS A 1 171 ? 23.453 -8.597 -6.896 1.00 7.89 169 HIS A N 1
ATOM 1367 C CA . HIS A 1 171 ? 23.743 -7.330 -7.559 1.00 7.85 169 HIS A CA 1
ATOM 1368 C C . HIS A 1 171 ? 22.782 -6.252 -7.062 1.00 7.86 169 HIS A C 1
ATOM 1369 O O . HIS A 1 171 ? 21.686 -6.564 -6.602 1.00 7.96 169 HIS A O 1
ATOM 1376 N N . PRO A 1 172 ? 23.146 -4.968 -7.129 1.00 7.78 170 PRO A N 1
ATOM 1377 C CA . PRO A 1 172 ? 22.239 -3.919 -6.634 1.00 8.08 170 PRO A CA 1
ATOM 1378 C C . PRO A 1 172 ? 21.098 -3.601 -7.589 1.00 8.08 170 PRO A C 1
ATOM 1379 O O . PRO A 1 172 ? 21.048 -4.055 -8.737 1.00 8.25 170 PRO A O 1
ATOM 1383 N N . GLU A 1 173 ? 20.179 -2.778 -7.086 1.00 8.15 171 GLU A N 1
ATOM 1384 C CA . GLU A 1 173 ? 19.053 -2.260 -7.864 1.00 8.83 171 GLU A CA 1
ATOM 1385 C C . GLU A 1 173 ? 18.633 -0.924 -7.273 1.00 8.47 171 GLU A C 1
ATOM 1386 O O . GLU A 1 173 ? 18.993 -0.595 -6.132 1.00 8.41 171 GLU A O 1
ATOM 1392 N N . PRO A 1 174 ? 17.878 -0.108 -8.013 1.00 8.81 172 PRO A N 1
ATOM 1393 C CA . PRO A 1 174 ? 17.491 1.220 -7.522 1.00 9.53 172 PRO A CA 1
ATOM 1394 C C . PRO A 1 174 ? 16.404 1.128 -6.462 1.00 10.25 172 PRO A C 1
ATOM 1395 O O . PRO A 1 174 ? 15.793 0.064 -6.264 1.00 9.78 172 PRO A O 1
ATOM 1399 N N . PRO A 1 175 ? 16.144 2.228 -5.759 1.00 9.76 173 PRO A N 1
ATOM 1400 C CA . PRO A 1 175 ? 15.037 2.249 -4.791 1.00 9.81 173 PRO A CA 1
ATOM 1401 C C . PRO A 1 175 ? 13.686 2.276 -5.498 1.00 10.73 173 PRO A C 1
ATOM 1402 O O . PRO A 1 175 ? 13.560 2.748 -6.619 1.00 13.24 173 PRO A O 1
ATOM 1406 N N . PHE A 1 176 ? 12.665 1.769 -4.788 1.00 10.67 174 PHE A N 1
ATOM 1407 C CA . PHE A 1 176 ? 11.278 1.739 -5.250 1.00 11.51 174 PHE A CA 1
ATOM 1408 C C . PHE A 1 176 ? 10.354 2.375 -4.214 1.00 12.45 174 PHE A C 1
ATOM 1409 O O . PHE A 1 176 ? 10.683 2.472 -3.030 1.00 12.45 174 PHE A O 1
ATOM 1417 N N . GLY A 1 177 ? 9.174 2.774 -4.671 1.00 14.06 175 GLY A N 1
ATOM 1418 C CA . GLY A 1 177 ? 8.064 3.060 -3.766 1.00 13.99 175 GLY A CA 1
ATOM 1419 C C . GLY A 1 177 ? 8.329 4.201 -2.803 1.00 13.48 175 GLY A C 1
ATOM 1420 O O . GLY A 1 177 ? 8.910 5.235 -3.158 1.00 14.56 175 GLY A O 1
ATOM 1421 N N . SER A 1 178 ? 7.881 4.007 -1.557 1.00 12.79 176 SER A N 1
ATOM 1422 C CA . SER A 1 178 ? 7.985 5.048 -0.537 1.00 13.27 176 SER A CA 1
ATOM 1423 C C . SER A 1 178 ? 9.436 5.375 -0.191 1.00 13.85 176 SER A C 1
ATOM 1424 O O . SER A 1 178 ? 9.752 6.536 0.087 1.00 14.00 176 SER A O 1
ATOM 1427 N N . TYR A 1 179 ? 10.322 4.378 -0.211 1.00 12.41 177 TYR A N 1
ATOM 1428 C CA . TYR A 1 179 ? 11.747 4.610 0.037 1.00 11.09 177 TYR A CA 1
ATOM 1429 C C . TYR A 1 179 ? 12.337 5.527 -1.027 1.00 11.16 177 TYR A C 1
ATOM 1430 O O . TYR A 1 179 ? 13.070 6.474 -0.719 1.00 10.82 177 TYR A O 1
ATOM 1439 N N . LEU A 1 180 ? 12.017 5.274 -2.294 1.00 11.34 178 LEU A N 1
ATOM 1440 C CA . LEU A 1 180 ? 12.458 6.167 -3.354 1.00 11.60 178 LEU A CA 1
ATOM 1441 C C . LEU A 1 180 ? 11.964 7.592 -3.113 1.00 13.09 178 LEU A C 1
ATOM 1442 O O . LEU A 1 180 ? 12.738 8.554 -3.195 1.00 13.04 178 LEU A O 1
ATOM 1447 N N . ARG A 1 181 ? 10.666 7.754 -2.827 1.00 13.35 179 ARG A N 1
ATOM 1448 C CA . ARG A 1 181 ? 10.125 9.104 -2.649 1.00 14.16 179 ARG A CA 1
ATOM 1449 C C . ARG A 1 181 ? 10.702 9.780 -1.408 1.00 14.21 179 ARG A C 1
ATOM 1450 O O . ARG A 1 181 ? 11.183 10.919 -1.470 1.00 15.74 179 ARG A O 1
ATOM 1458 N N . ASN A 1 182 ? 10.655 9.095 -0.270 1.00 12.61 180 ASN A N 1
ATOM 1459 C CA . ASN A 1 182 ? 11.026 9.751 0.980 1.00 12.64 180 ASN A CA 1
ATOM 1460 C C . ASN A 1 182 ? 12.517 10.036 1.034 1.00 12.26 180 ASN A C 1
ATOM 1461 O O . ASN A 1 182 ? 12.939 11.076 1.552 1.00 14.77 180 ASN A O 1
ATOM 1466 N N . GLN A 1 183 ? 13.345 9.118 0.550 1.00 11.91 181 GLN A N 1
ATOM 1467 C CA . GLN A 1 183 ? 14.754 9.239 0.847 1.00 11.04 181 GLN A CA 1
ATOM 1468 C C . GLN A 1 183 ? 15.597 9.669 -0.335 1.00 11.29 181 GLN A C 1
ATOM 1469 O O . GLN A 1 183 ? 16.741 10.092 -0.127 1.00 11.06 181 GLN A O 1
ATOM 1475 N N . TYR A 1 184 ? 15.064 9.624 -1.563 1.00 10.80 182 TYR A N 1
ATOM 1476 C CA . TYR A 1 184 ? 15.865 9.963 -2.737 1.00 11.06 182 TYR A CA 1
ATOM 1477 C C . TYR A 1 184 ? 15.346 11.126 -3.580 1.00 13.91 182 TYR A C 1
ATOM 1478 O O . TYR A 1 184 ? 16.128 11.667 -4.367 1.00 14.65 182 TYR A O 1
ATOM 1487 N N . GLU A 1 185 ? 14.098 11.584 -3.388 1.00 14.22 183 GLU A N 1
ATOM 1488 C CA . GLU A 1 185 ? 13.563 12.655 -4.243 1.00 16.97 183 GLU A CA 1
ATOM 1489 C C . GLU A 1 185 ? 14.416 13.920 -4.181 1.00 15.56 183 GLU A C 1
ATOM 1490 O O . GLU A 1 185 ? 14.644 14.574 -5.203 1.00 17.41 183 GLU A O 1
ATOM 1496 N N . GLY A 1 186 ? 14.942 14.254 -3.018 1.00 15.26 184 GLY A N 1
ATOM 1497 C CA . GLY A 1 186 ? 15.735 15.470 -2.949 1.00 14.48 184 GLY A CA 1
ATOM 1498 C C . GLY A 1 186 ? 17.209 15.279 -3.185 1.00 12.48 184 GLY A C 1
ATOM 1499 O O . GLY A 1 186 ? 17.974 16.230 -3.012 1.00 12.29 184 GLY A O 1
ATOM 1500 N N . ARG A 1 187 ? 17.637 14.066 -3.518 1.00 11.78 185 ARG A N 1
ATOM 1501 C CA . ARG A 1 187 ? 19.043 13.786 -3.817 1.00 10.91 185 ARG A CA 1
ATOM 1502 C C . ARG A 1 187 ? 19.121 12.696 -4.887 1.00 10.81 185 ARG A C 1
ATOM 1503 O O . ARG A 1 187 ? 19.782 11.659 -4.725 1.00 10.47 185 ARG A O 1
ATOM 1511 N N . LYS A 1 188 ? 18.482 12.948 -6.035 1.00 11.09 186 LYS A N 1
ATOM 1512 C CA . LYS A 1 188 ? 18.312 11.900 -7.033 1.00 11.34 186 LYS A CA 1
ATOM 1513 C C . LYS A 1 188 ? 19.626 11.420 -7.631 1.00 10.92 186 LYS A C 1
ATOM 1514 O O . LYS A 1 188 ? 19.686 10.290 -8.124 1.00 11.14 186 LYS A O 1
ATOM 1520 N N . TYR A 1 189 ? 20.683 12.238 -7.609 1.00 10.34 187 TYR A N 1
ATOM 1521 C CA . TYR A 1 189 ? 21.944 11.784 -8.163 1.00 9.75 187 TYR A CA 1
ATOM 1522 C C . TYR A 1 189 ? 22.652 10.794 -7.259 1.00 10.50 187 TYR A C 1
ATOM 1523 O O . TYR A 1 189 ? 23.685 10.264 -7.655 1.00 10.99 187 TYR A O 1
ATOM 1532 N N . LEU A 1 190 ? 22.096 10.496 -6.084 1.00 9.40 188 LEU A N 1
ATOM 1533 C CA . LEU A 1 190 ? 22.653 9.451 -5.235 1.00 9.42 188 LEU A CA 1
ATOM 1534 C C . LEU A 1 190 ? 22.023 8.090 -5.501 1.00 9.56 188 LEU A C 1
ATOM 1535 O O . LEU A 1 190 ? 22.446 7.087 -4.902 1.00 9.17 188 LEU A O 1
ATOM 1540 N N . ILE A 1 191 ? 21.057 8.023 -6.422 1.00 9.90 189 ILE A N 1
ATOM 1541 C CA . ILE A 1 191 ? 20.526 6.741 -6.866 1.00 10.21 189 ILE A CA 1
ATOM 1542 C C . ILE A 1 191 ? 21.584 6.067 -7.721 1.00 9.66 189 ILE A C 1
ATOM 1543 O O . ILE A 1 191 ? 22.058 6.641 -8.713 1.00 12.11 189 ILE A O 1
ATOM 1548 N N . GLY A 1 192 ? 21.955 4.848 -7.348 1.00 9.23 190 GLY A N 1
ATOM 1549 C CA . GLY A 1 192 ? 22.934 4.095 -8.096 1.00 8.31 190 GLY A CA 1
ATOM 1550 C C . GLY A 1 192 ? 24.242 3.963 -7.347 1.00 9.21 190 GLY A C 1
ATOM 1551 O O . GLY A 1 192 ? 24.268 3.848 -6.111 1.00 8.98 190 GLY A O 1
ATOM 1552 N N . PRO A 1 193 ? 25.355 3.949 -8.072 1.00 8.36 191 PRO A N 1
ATOM 1553 C CA . PRO A 1 193 ? 26.685 3.745 -7.446 1.00 9.27 191 PRO A CA 1
ATOM 1554 C C . PRO A 1 193 ? 27.012 4.689 -6.291 1.00 10.08 191 PRO A C 1
ATOM 1555 O O . PRO A 1 193 ? 27.723 4.267 -5.370 1.00 10.03 191 PRO A O 1
ATOM 1559 N N . PRO A 1 194 ? 26.593 5.965 -6.287 1.00 8.79 192 PRO A N 1
ATOM 1560 C CA . PRO A 1 194 ? 27.082 6.832 -5.195 1.00 8.89 192 PRO A CA 1
ATOM 1561 C C . PRO A 1 194 ? 26.755 6.326 -3.807 1.00 8.83 192 PRO A C 1
ATOM 1562 O O . PRO A 1 194 ? 27.594 6.500 -2.916 1.00 8.72 192 PRO A O 1
ATOM 1566 N N . VAL A 1 195 ? 25.577 5.730 -3.585 1.00 8.43 193 VAL A N 1
ATOM 1567 C CA . VAL A 1 195 ? 25.290 5.159 -2.274 1.00 8.82 193 VAL A CA 1
ATOM 1568 C C . VAL A 1 195 ? 24.143 4.166 -2.263 1.00 8.12 193 VAL A C 1
ATOM 1569 O O . VAL A 1 195 ? 24.175 3.202 -1.484 1.00 8.08 193 VAL A O 1
ATOM 1573 N N . SER A 1 196 ? 23.089 4.396 -3.060 1.00 7.77 194 SER A N 1
ATOM 1574 C CA . SER A 1 196 ? 21.877 3.610 -2.832 1.00 7.84 194 SER A CA 1
ATOM 1575 C C . SER A 1 196 ? 22.109 2.131 -3.131 1.00 7.76 194 SER A C 1
ATOM 1576 O O . SER A 1 196 ? 21.624 1.251 -2.407 1.00 8.54 194 SER A O 1
ATOM 1579 N N . PHE A 1 197 ? 22.892 1.849 -4.171 1.00 7.70 195 PHE A N 1
ATOM 1580 C CA . PHE A 1 197 ? 23.135 0.475 -4.593 1.00 7.53 195 PHE A CA 1
ATOM 1581 C C . PHE A 1 197 ? 23.762 -0.352 -3.478 1.00 7.36 195 PHE A C 1
ATOM 1582 O O . PHE A 1 197 ? 23.238 -1.404 -3.097 1.00 7.38 195 PHE A O 1
ATOM 1590 N N . ALA A 1 198 ? 24.901 0.107 -2.950 1.00 7.35 196 ALA A N 1
ATOM 1591 C CA . ALA A 1 198 ? 25.566 -0.663 -1.913 1.00 7.24 196 ALA A CA 1
ATOM 1592 C C . ALA A 1 198 ? 24.747 -0.684 -0.635 1.00 7.25 196 ALA A C 1
ATOM 1593 O O . ALA A 1 198 ? 24.782 -1.683 0.093 1.00 7.39 196 ALA A O 1
ATOM 1595 N N . ASN A 1 199 ? 23.992 0.384 -0.345 1.00 7.20 197 ASN A N 1
ATOM 1596 C CA . ASN A 1 199 ? 23.163 0.366 0.874 1.00 7.26 197 ASN A CA 1
ATOM 1597 C C . ASN A 1 199 ? 22.218 -0.834 0.855 1.00 7.50 197 ASN A C 1
ATOM 1598 O O . ASN A 1 199 ? 22.071 -1.529 1.873 1.00 8.63 197 ASN A O 1
ATOM 1603 N N . GLY A 1 200 ? 21.624 -1.125 -0.311 1.00 7.51 198 GLY A N 1
ATOM 1604 C CA . GLY A 1 200 ? 20.699 -2.243 -0.410 1.00 8.29 198 GLY A CA 1
ATOM 1605 C C . GLY A 1 200 ? 21.391 -3.594 -0.376 1.00 7.54 198 GLY A C 1
ATOM 1606 O O . GLY A 1 200 ? 20.949 -4.507 0.313 1.00 8.13 198 GLY A O 1
ATOM 1607 N N . VAL A 1 201 ? 22.471 -3.750 -1.140 1.00 7.42 199 VAL A N 1
ATOM 1608 C CA . VAL A 1 201 ? 23.095 -5.077 -1.201 1.00 7.41 199 VAL A CA 1
ATOM 1609 C C . VAL A 1 201 ? 23.700 -5.455 0.142 1.00 8.15 199 VAL A C 1
ATOM 1610 O O . VAL A 1 201 ? 23.558 -6.598 0.602 1.00 7.93 199 VAL A O 1
ATOM 1614 N N . SER A 1 202 ? 24.393 -4.508 0.785 1.00 7.39 200 SER A N 1
ATOM 1615 C CA . SER A 1 202 ? 24.994 -4.809 2.088 1.00 7.33 200 SER A CA 1
ATOM 1616 C C . SER A 1 202 ? 23.932 -5.210 3.108 1.00 7.64 200 SER A C 1
ATOM 1617 O O . SER A 1 202 ? 24.125 -6.167 3.864 1.00 8.38 200 SER A O 1
ATOM 1620 N N . LEU A 1 203 ? 22.803 -4.497 3.143 1.00 7.48 201 LEU A N 1
ATOM 1621 C CA . LEU A 1 203 ? 21.710 -4.896 4.028 1.00 7.69 201 LEU A CA 1
ATOM 1622 C C . LEU A 1 203 ? 21.283 -6.336 3.747 1.00 7.83 201 LEU A C 1
ATOM 1623 O O . LEU A 1 203 ? 21.077 -7.127 4.681 1.00 8.00 201 LEU A O 1
ATOM 1628 N N . HIS A 1 204 ? 21.164 -6.691 2.466 1.00 7.84 202 HIS A N 1
ATOM 1629 C CA . HIS A 1 204 ? 20.628 -7.988 2.104 1.00 8.01 202 HIS A CA 1
ATOM 1630 C C . HIS A 1 204 ? 21.605 -9.114 2.452 1.00 8.11 202 HIS A C 1
ATOM 1631 O O . HIS A 1 204 ? 21.205 -10.130 3.035 1.00 8.44 202 HIS A O 1
ATOM 1638 N N . VAL A 1 205 ? 22.889 -8.958 2.108 1.00 8.50 203 VAL A N 1
ATOM 1639 C CA . VAL A 1 205 ? 23.832 -10.037 2.399 1.00 7.83 203 VAL A CA 1
ATOM 1640 C C . VAL A 1 205 ? 24.133 -10.129 3.894 1.00 8.21 203 VAL A C 1
ATOM 1641 O O . VAL A 1 205 ? 24.313 -11.231 4.424 1.00 8.34 203 VAL A O 1
ATOM 1645 N N . LEU A 1 206 ? 24.189 -8.988 4.596 1.00 7.85 204 LEU A N 1
ATOM 1646 C CA . LEU A 1 206 ? 24.298 -9.063 6.049 1.00 8.01 204 LEU A CA 1
ATOM 1647 C C . LEU A 1 206 ? 23.066 -9.728 6.636 1.00 8.27 204 LEU A C 1
ATOM 1648 O O . LEU A 1 206 ? 23.174 -10.416 7.656 1.00 8.53 204 LEU A O 1
ATOM 1653 N N . GLY A 1 207 ? 21.903 -9.539 5.996 1.00 8.30 205 GLY A N 1
ATOM 1654 C CA . GLY A 1 207 ? 20.693 -10.250 6.401 1.00 8.61 205 GLY A CA 1
ATOM 1655 C C . GLY A 1 207 ? 20.839 -11.754 6.279 1.00 8.79 205 GLY A C 1
ATOM 1656 O O . GLY A 1 207 ? 20.456 -12.507 7.173 1.00 9.09 205 GLY A O 1
ATOM 1657 N N . MET A 1 208 ? 21.400 -12.205 5.165 1.00 9.04 206 MET A N 1
ATOM 1658 C CA . MET A 1 208 ? 21.664 -13.630 5.001 1.00 8.83 206 MET A CA 1
ATOM 1659 C C . MET A 1 208 ? 22.596 -14.129 6.087 1.00 8.94 206 MET A C 1
ATOM 1660 O O . MET A 1 208 ? 22.368 -15.199 6.661 1.00 9.25 206 MET A O 1
ATOM 1665 N N . ILE A 1 209 ? 23.627 -13.340 6.421 1.00 8.77 207 ILE A N 1
ATOM 1666 C CA . ILE A 1 209 ? 24.572 -13.746 7.468 1.00 8.89 207 ILE A CA 1
ATOM 1667 C C . ILE A 1 209 ? 23.880 -13.870 8.827 1.00 9.20 207 ILE A C 1
ATOM 1668 O O . ILE A 1 209 ? 23.969 -14.908 9.496 1.00 10.04 207 ILE A O 1
ATOM 1673 N N . VAL A 1 210 ? 23.172 -12.820 9.257 1.00 9.22 208 VAL A N 1
ATOM 1674 C CA . VAL A 1 210 ? 22.638 -12.813 10.621 1.00 9.54 208 VAL A CA 1
ATOM 1675 C C . VAL A 1 210 ? 21.450 -13.748 10.767 1.00 9.89 208 VAL A C 1
ATOM 1676 O O . VAL A 1 210 ? 21.149 -14.186 11.882 1.00 11.59 208 VAL A O 1
ATOM 1680 N N . ASN A 1 211 ? 20.761 -14.071 9.680 1.00 9.82 209 ASN A N 1
ATOM 1681 C CA . ASN A 1 211 ? 19.671 -15.034 9.754 1.00 10.20 209 ASN A CA 1
ATOM 1682 C C . ASN A 1 211 ? 20.164 -16.460 9.584 1.00 11.15 209 ASN A C 1
ATOM 1683 O O . ASN A 1 211 ? 19.351 -17.380 9.508 1.00 12.53 209 ASN A O 1
ATOM 1688 N N . GLY A 1 212 ? 21.477 -16.659 9.486 1.00 10.16 210 GLY A N 1
ATOM 1689 C CA . GLY A 1 212 ? 22.046 -17.989 9.551 1.00 10.41 210 GLY A CA 1
ATOM 1690 C C . GLY A 1 212 ? 22.100 -18.748 8.252 1.00 10.43 210 GLY A C 1
ATOM 1691 O O . GLY A 1 212 ? 22.385 -19.945 8.280 1.00 10.60 210 GLY A O 1
ATOM 1692 N N . VAL A 1 213 ? 21.884 -18.089 7.111 1.00 10.00 211 VAL A N 1
ATOM 1693 C CA . VAL A 1 213 ? 21.874 -18.813 5.836 1.00 9.96 211 VAL A CA 1
ATOM 1694 C C . VAL A 1 213 ? 23.174 -19.572 5.632 1.00 9.96 211 VAL A C 1
ATOM 1695 O O . VAL A 1 213 ? 23.170 -20.741 5.225 1.00 10.18 211 VAL A O 1
ATOM 1699 N N . PHE A 1 214 ? 24.307 -18.929 5.907 1.00 9.74 212 PHE A N 1
ATOM 1700 C CA . PHE A 1 214 ? 25.589 -19.568 5.665 1.00 9.86 212 PHE A CA 1
ATOM 1701 C C . PHE A 1 214 ? 25.947 -20.585 6.734 1.00 10.70 212 PHE A C 1
ATOM 1702 O O . PHE A 1 214 ? 26.866 -21.387 6.524 1.00 12.62 212 PHE A O 1
ATOM 1710 N N . ASP A 1 215 ? 25.272 -20.548 7.881 1.00 10.60 213 ASP A N 1
ATOM 1711 C CA . ASP A 1 215 ? 25.480 -21.587 8.885 1.00 11.07 213 ASP A CA 1
ATOM 1712 C C . ASP A 1 215 ? 24.735 -22.858 8.508 1.00 11.40 213 ASP A C 1
ATOM 1713 O O . ASP A 1 215 ? 25.252 -23.973 8.677 1.00 13.14 213 ASP A O 1
ATOM 1718 N N . ARG A 1 216 ? 23.533 -22.713 7.955 1.00 11.41 214 ARG A N 1
ATOM 1719 C CA . ARG A 1 216 ? 22.782 -23.882 7.510 1.00 11.88 214 ARG A CA 1
ATOM 1720 C C . ARG A 1 216 ? 23.276 -24.407 6.173 1.00 11.61 214 ARG A C 1
ATOM 1721 O O . ARG A 1 216 ? 23.127 -25.605 5.912 1.00 11.97 214 ARG A O 1
ATOM 1729 N N . PHE A 1 217 ? 23.902 -23.563 5.355 1.00 10.89 215 PHE A N 1
ATOM 1730 C CA . PHE A 1 217 ? 24.410 -23.939 4.032 1.00 10.74 215 PHE A CA 1
ATOM 1731 C C . PHE A 1 217 ? 25.860 -23.509 3.958 1.00 10.51 215 PHE A C 1
ATOM 1732 O O . PHE A 1 217 ? 26.211 -22.557 3.253 1.00 10.13 215 PHE A O 1
ATOM 1740 N N . PRO A 1 218 ? 26.742 -24.194 4.681 1.00 10.85 216 PRO A N 1
ATOM 1741 C CA . PRO A 1 218 ? 28.142 -23.748 4.706 1.00 12.22 216 PRO A CA 1
ATOM 1742 C C . PRO A 1 218 ? 28.867 -23.850 3.378 1.00 11.36 216 PRO A C 1
ATOM 1743 O O . PRO A 1 218 ? 29.917 -23.210 3.234 1.00 11.60 216 PRO A O 1
ATOM 1747 N N . LYS A 1 219 ? 28.351 -24.610 2.413 1.00 10.52 217 LYS A N 1
ATOM 1748 C CA . LYS A 1 219 ? 28.948 -24.682 1.081 1.00 10.38 217 LYS A CA 1
ATOM 1749 C C . LYS A 1 219 ? 28.389 -23.630 0.119 1.00 10.01 217 LYS A C 1
ATOM 1750 O O . LYS A 1 219 ? 28.833 -23.577 -1.032 1.00 10.28 217 LYS A O 1
ATOM 1756 N N . LEU A 1 220 ? 27.451 -22.786 0.551 1.00 9.85 218 LEU A N 1
ATOM 1757 C CA . LEU A 1 220 ? 26.857 -21.804 -0.355 1.00 9.86 218 LEU A CA 1
ATOM 1758 C C . LEU A 1 220 ? 27.891 -20.768 -0.788 1.00 9.26 218 LEU A C 1
ATOM 1759 O O . LEU A 1 220 ? 28.702 -20.297 0.016 1.00 10.10 218 LEU A O 1
ATOM 1764 N N . LYS A 1 221 ? 27.854 -20.394 -2.064 1.00 9.12 219 LYS A N 1
ATOM 1765 C CA . LYS A 1 221 ? 28.803 -19.435 -2.630 1.00 8.89 219 LYS A CA 1
ATOM 1766 C C . LYS A 1 221 ? 28.039 -18.206 -3.088 1.00 8.65 219 LYS A C 1
ATOM 1767 O O . LYS A 1 221 ? 27.097 -18.326 -3.881 1.00 9.30 219 LYS A O 1
ATOM 1773 N N . VAL A 1 222 ? 28.450 -17.024 -2.606 1.00 8.43 220 VAL A N 1
ATOM 1774 C CA . VAL A 1 222 ? 27.819 -15.755 -2.960 1.00 8.23 220 VAL A CA 1
ATOM 1775 C C . VAL A 1 222 ? 28.896 -14.802 -3.454 1.00 8.07 220 VAL A C 1
ATOM 1776 O O . VAL A 1 222 ? 30.031 -14.827 -2.966 1.00 8.43 220 VAL A O 1
ATOM 1780 N N . ILE A 1 223 ? 28.554 -14.009 -4.469 1.00 7.98 221 ILE A N 1
ATOM 1781 C CA . ILE A 1 223 ? 29.456 -13.008 -5.028 1.00 7.87 221 ILE A CA 1
ATOM 1782 C C . ILE A 1 223 ? 28.854 -11.631 -4.821 1.00 7.96 221 ILE A C 1
ATOM 1783 O O . ILE A 1 223 ? 27.651 -11.445 -5.013 1.00 7.71 221 ILE A O 1
ATOM 1788 N N . LEU A 1 224 ? 29.686 -10.672 -4.408 1.00 7.59 222 LEU A N 1
ATOM 1789 C CA . LEU A 1 224 ? 29.310 -9.266 -4.310 1.00 8.49 222 LEU A CA 1
ATOM 1790 C C . LEU A 1 224 ? 30.218 -8.454 -5.215 1.00 8.28 222 LEU A C 1
ATOM 1791 O O . LEU A 1 224 ? 31.439 -8.638 -5.207 1.00 10.09 222 LEU A O 1
ATOM 1796 N N . GLY A 1 225 ? 29.637 -7.516 -5.944 1.00 7.45 223 GLY A N 1
ATOM 1797 C CA . GLY A 1 225 ? 30.404 -6.595 -6.762 1.00 8.21 223 GLY A CA 1
ATOM 1798 C C . GLY A 1 225 ? 30.923 -5.414 -5.963 1.00 7.44 223 GLY A C 1
ATOM 1799 O O . GLY A 1 225 ? 30.716 -5.281 -4.750 1.00 7.29 223 GLY A O 1
ATOM 1800 N N . HIS A 1 226 ? 31.629 -4.541 -6.678 1.00 7.63 224 HIS A N 1
ATOM 1801 C CA . HIS A 1 226 ? 31.970 -3.214 -6.175 1.00 7.56 224 HIS A CA 1
ATOM 1802 C C . HIS A 1 226 ? 32.809 -3.299 -4.910 1.00 8.51 224 HIS A C 1
ATOM 1803 O O . HIS A 1 226 ? 32.657 -2.497 -3.983 1.00 8.24 224 HIS A O 1
ATOM 1810 N N . LEU A 1 227 ? 33.673 -4.311 -4.854 1.00 7.45 225 LEU A N 1
ATOM 1811 C CA . LEU A 1 227 ? 34.540 -4.580 -3.707 1.00 8.25 225 LEU A CA 1
ATOM 1812 C C . LEU A 1 227 ? 33.763 -4.684 -2.396 1.00 7.35 225 LEU A C 1
ATOM 1813 O O . LEU A 1 227 ? 34.256 -4.303 -1.326 1.00 8.41 225 LEU A O 1
ATOM 1818 N N . GLY A 1 228 ? 32.595 -5.310 -2.458 1.00 7.28 226 GLY A N 1
ATOM 1819 C CA . GLY A 1 228 ? 31.907 -5.695 -1.232 1.00 7.23 226 GLY A CA 1
ATOM 1820 C C . GLY A 1 228 ? 30.894 -4.717 -0.683 1.00 8.31 226 GLY A C 1
ATOM 1821 O O . GLY A 1 228 ? 30.456 -4.889 0.465 1.00 8.51 226 GLY A O 1
ATOM 1822 N N . GLU A 1 229 ? 30.490 -3.700 -1.452 1.00 8.38 227 GLU A N 1
ATOM 1823 C CA . GLU A 1 229 ? 29.281 -2.936 -1.160 1.00 7.96 227 GLU A CA 1
ATOM 1824 C C . GLU A 1 229 ? 29.306 -2.314 0.234 1.00 7.67 227 GLU A C 1
ATOM 1825 O O . GLU A 1 229 ? 28.344 -2.439 1.002 1.00 8.89 227 GLU A O 1
ATOM 1831 N N . HIS A 1 230 ? 30.410 -1.638 0.564 1.00 7.42 228 HIS A N 1
ATOM 1832 C CA . HIS A 1 230 ? 30.663 -0.889 1.798 1.00 7.79 228 HIS A CA 1
ATOM 1833 C C . HIS A 1 230 ? 31.125 -1.762 2.946 1.00 8.66 228 HIS A C 1
ATOM 1834 O O . HIS A 1 230 ? 31.529 -1.225 3.982 1.00 9.60 228 HIS A O 1
ATOM 1841 N N . ILE A 1 231 ? 31.023 -3.082 2.852 1.00 7.85 229 ILE A N 1
ATOM 1842 C CA . ILE A 1 231 ? 31.258 -3.910 4.031 1.00 7.82 229 ILE A CA 1
ATOM 1843 C C . ILE A 1 231 ? 32.725 -3.952 4.461 1.00 8.52 229 ILE A C 1
ATOM 1844 O O . ILE A 1 231 ? 32.998 -3.868 5.662 1.00 7.97 229 ILE A O 1
ATOM 1849 N N . PRO A 1 232 ? 33.709 -4.064 3.559 1.00 7.60 230 PRO A N 1
ATOM 1850 C CA . PRO A 1 232 ? 35.093 -4.218 4.042 1.00 8.25 230 PRO A CA 1
ATOM 1851 C C . PRO A 1 232 ? 35.584 -3.091 4.944 1.00 8.24 230 PRO A C 1
ATOM 1852 O O . PRO A 1 232 ? 36.237 -3.363 5.963 1.00 8.44 230 PRO A O 1
ATOM 1856 N N . GLY A 1 233 ? 35.292 -1.836 4.610 1.00 8.54 231 GLY A N 1
ATOM 1857 C CA . GLY A 1 233 ? 35.709 -0.740 5.464 1.00 8.96 231 GLY A CA 1
ATOM 1858 C C . GLY A 1 233 ? 35.120 -0.868 6.848 1.00 9.35 231 GLY A C 1
ATOM 1859 O O . GLY A 1 233 ? 35.690 -0.351 7.821 1.00 10.19 231 GLY A O 1
ATOM 1860 N N . ASP A 1 234 ? 34.002 -1.584 6.957 1.00 7.65 232 ASP A N 1
ATOM 1861 C CA . ASP A 1 234 ? 33.303 -1.790 8.224 1.00 8.37 232 ASP A CA 1
ATOM 1862 C C . ASP A 1 234 ? 33.499 -3.191 8.793 1.00 7.91 232 ASP A C 1
ATOM 1863 O O . ASP A 1 234 ? 32.795 -3.565 9.741 1.00 8.92 232 ASP A O 1
ATOM 1868 N N . PHE A 1 235 ? 34.457 -3.972 8.286 1.00 8.18 233 PHE A N 1
ATOM 1869 C CA . PHE A 1 235 ? 34.638 -5.316 8.830 1.00 9.06 233 PHE A CA 1
ATOM 1870 C C . PHE A 1 235 ? 34.833 -5.263 10.347 1.00 8.66 233 PHE A C 1
ATOM 1871 O O . PHE A 1 235 ? 34.244 -6.065 11.088 1.00 9.48 233 PHE A O 1
ATOM 1879 N N . TRP A 1 236 ? 35.679 -4.341 10.827 1.00 8.67 234 TRP A N 1
ATOM 1880 C CA . TRP A 1 236 ? 35.940 -4.281 12.267 1.00 8.98 234 TRP A CA 1
ATOM 1881 C C . TRP A 1 236 ? 34.679 -3.909 13.031 1.00 8.95 234 TRP A C 1
ATOM 1882 O O . TRP A 1 236 ? 34.301 -4.589 13.994 1.00 9.56 234 TRP A O 1
ATOM 1893 N N . ARG A 1 237 ? 34.003 -2.846 12.603 1.00 9.18 235 ARG A N 1
ATOM 1894 C CA . ARG A 1 237 ? 32.858 -2.312 13.339 1.00 8.88 235 ARG A CA 1
ATOM 1895 C C . ARG A 1 237 ? 31.704 -3.304 13.371 1.00 8.72 235 ARG A C 1
ATOM 1896 O O . ARG A 1 237 ? 31.067 -3.485 14.412 1.00 9.36 235 ARG A O 1
ATOM 1904 N N . ILE A 1 238 ? 31.416 -3.966 12.249 1.00 8.46 236 ILE A N 1
ATOM 1905 C CA . ILE A 1 238 ? 30.301 -4.904 12.242 1.00 8.96 236 ILE A CA 1
ATOM 1906 C C . ILE A 1 238 ? 30.585 -6.079 13.167 1.00 8.82 236 ILE A C 1
ATOM 1907 O O . ILE A 1 238 ? 29.755 -6.414 14.025 1.00 9.34 236 ILE A O 1
ATOM 1912 N N . GLU A 1 239 ? 31.752 -6.717 13.023 1.00 8.88 237 GLU A N 1
ATOM 1913 C CA . GLU A 1 239 ? 32.053 -7.854 13.888 1.00 9.25 237 GLU A CA 1
ATOM 1914 C C . GLU A 1 239 ? 32.128 -7.436 15.352 1.00 10.49 237 GLU A C 1
ATOM 1915 O O . GLU A 1 239 ? 31.639 -8.159 16.233 1.00 9.92 237 GLU A O 1
ATOM 1921 N N . HIS A 1 240 ? 32.716 -6.272 15.637 1.00 9.56 238 HIS A N 1
ATOM 1922 C CA . HIS A 1 240 ? 32.750 -5.809 17.021 1.00 11.09 238 HIS A CA 1
ATOM 1923 C C . HIS A 1 240 ? 31.345 -5.656 17.572 1.00 9.93 238 HIS A C 1
ATOM 1924 O O . HIS A 1 240 ? 31.066 -6.072 18.704 1.00 10.31 238 HIS A O 1
ATOM 1931 N N . TRP A 1 241 ? 30.437 -5.077 16.786 1.00 9.76 239 TRP A N 1
ATOM 1932 C CA . TRP A 1 241 ? 29.073 -4.903 17.275 1.00 9.67 239 TRP A CA 1
ATOM 1933 C C . TRP A 1 241 ? 28.383 -6.243 17.464 1.00 10.09 239 TRP A C 1
ATOM 1934 O O . TRP A 1 241 ? 27.622 -6.430 18.425 1.00 10.62 239 TRP A O 1
ATOM 1945 N N . PHE A 1 242 ? 28.655 -7.204 16.583 1.00 9.93 240 PHE A N 1
ATOM 1946 C CA . PHE A 1 242 ? 28.067 -8.529 16.752 1.00 10.17 240 PHE A CA 1
ATOM 1947 C C . PHE A 1 242 ? 28.546 -9.174 18.053 1.00 11.90 240 PHE A C 1
ATOM 1948 O O . PHE A 1 242 ? 27.774 -9.848 18.745 1.00 11.88 240 PHE A O 1
ATOM 1956 N N . GLU A 1 243 ? 29.820 -8.988 18.394 1.00 10.72 241 GLU A N 1
ATOM 1957 C CA . GLU A 1 243 ? 30.358 -9.558 19.628 1.00 11.65 241 GLU A CA 1
ATOM 1958 C C . GLU A 1 243 ? 29.845 -8.818 20.855 1.00 11.77 241 GLU A C 1
ATOM 1959 O O . GLU A 1 243 ? 29.485 -9.441 21.865 1.00 14.85 241 GLU A O 1
ATOM 1965 N N . HIS A 1 244 ? 29.830 -7.493 20.803 1.00 11.16 242 HIS A N 1
ATOM 1966 C CA . HIS A 1 244 ? 29.532 -6.674 21.976 1.00 11.45 242 HIS A CA 1
ATOM 1967 C C . HIS A 1 244 ? 28.034 -6.606 22.242 1.00 11.50 242 HIS A C 1
ATOM 1968 O O . HIS A 1 244 ? 27.605 -6.554 23.412 1.00 13.59 242 HIS A O 1
ATOM 1975 N N . CYS A 1 245 ? 27.216 -6.631 21.179 1.00 11.12 243 CYS A N 1
ATOM 1976 C CA . CYS A 1 245 ? 25.774 -6.487 21.296 1.00 11.18 243 CYS A CA 1
ATOM 1977 C C . CYS A 1 245 ? 25.020 -7.667 20.680 1.00 11.70 243 CYS A C 1
ATOM 1978 O O . CYS A 1 245 ? 24.358 -8.401 21.418 1.00 12.83 243 CYS A O 1
ATOM 1981 N N . SER A 1 246 ? 25.109 -7.875 19.363 1.00 11.43 244 SER A N 1
ATOM 1982 C CA . SER A 1 246 ? 24.053 -8.624 18.685 1.00 11.25 244 SER A CA 1
ATOM 1983 C C . SER A 1 246 ? 24.035 -10.102 19.064 1.00 11.44 244 SER A C 1
ATOM 1984 O O . SER A 1 246 ? 22.969 -10.667 19.309 1.00 12.78 244 SER A O 1
ATOM 1987 N N . ARG A 1 247 ? 25.189 -10.769 19.034 1.00 11.16 245 ARG A N 1
ATOM 1988 C CA . ARG A 1 247 ? 25.200 -12.207 19.316 1.00 13.04 245 ARG A CA 1
ATOM 1989 C C . ARG A 1 247 ? 24.717 -12.514 20.730 1.00 13.72 245 ARG A C 1
ATOM 1990 O O . ARG A 1 247 ? 23.813 -13.357 20.879 1.00 14.85 245 ARG A O 1
ATOM 1998 N N . PRO A 1 248 ? 25.233 -11.877 21.793 1.00 15.06 246 PRO A N 1
ATOM 1999 C CA . PRO A 1 248 ? 24.703 -12.191 23.137 1.00 15.45 246 PRO A CA 1
ATOM 2000 C C . PRO A 1 248 ? 23.256 -11.780 23.314 1.00 15.13 246 PRO A C 1
ATOM 2001 O O . PRO A 1 248 ? 22.506 -12.459 24.036 1.00 17.69 246 PRO A O 1
ATOM 2005 N N . LEU A 1 249 ? 22.826 -10.698 22.668 1.00 14.01 247 LEU A N 1
ATOM 2006 C CA . LEU A 1 249 ? 21.432 -10.293 22.757 1.00 13.97 247 LEU A CA 1
ATOM 2007 C C . LEU A 1 249 ? 20.523 -11.308 22.074 1.00 15.24 247 LEU A C 1
ATOM 2008 O O . LEU A 1 249 ? 19.533 -11.761 22.663 1.00 15.92 247 LEU A O 1
ATOM 2013 N N . ALA A 1 250 ? 20.870 -11.723 20.852 1.00 14.80 248 ALA A N 1
ATOM 2014 C CA . ALA A 1 250 ? 20.069 -12.747 20.192 1.00 14.76 248 ALA A CA 1
ATOM 2015 C C . ALA A 1 250 ? 20.073 -14.041 20.991 1.00 15.89 248 ALA A C 1
ATOM 2016 O O . ALA A 1 250 ? 19.023 -14.668 21.161 1.00 16.98 248 ALA A O 1
ATOM 2018 N N . LYS A 1 251 ? 21.241 -14.451 21.495 1.00 14.86 249 LYS A N 1
ATOM 2019 C CA . LYS A 1 251 ? 21.299 -15.694 22.267 1.00 17.99 249 LYS A CA 1
ATOM 2020 C C . LYS A 1 251 ? 20.378 -15.626 23.478 1.00 18.06 249 LYS A C 1
ATOM 2021 O O . LYS A 1 251 ? 19.695 -16.607 23.805 1.00 19.80 249 LYS A O 1
ATOM 2027 N N . SER A 1 252 ? 20.313 -14.464 24.137 1.00 16.92 250 SER A N 1
ATOM 2028 C CA . SER A 1 252 ? 19.487 -14.324 25.335 1.00 16.95 250 SER A CA 1
ATOM 2029 C C . SER A 1 252 ? 17.992 -14.446 25.042 1.00 18.59 250 SER A C 1
ATOM 2030 O O . SER A 1 252 ? 17.222 -14.791 25.952 1.00 21.23 250 SER A O 1
ATOM 2033 N N . ARG A 1 253 ? 17.571 -14.216 23.787 1.00 18.04 251 ARG A N 1
ATOM 2034 C CA . ARG A 1 253 ? 16.179 -14.318 23.358 1.00 17.27 251 ARG A CA 1
ATOM 2035 C C . ARG A 1 253 ? 15.866 -15.627 22.646 1.00 18.58 251 ARG A C 1
ATOM 2036 O O . ARG A 1 253 ? 14.700 -15.860 22.311 1.00 20.98 251 ARG A O 1
ATOM 2044 N N . GLY A 1 254 ? 16.869 -16.464 22.382 1.00 17.69 252 GLY A N 1
ATOM 2045 C CA . GLY A 1 254 ? 16.663 -17.634 21.549 1.00 18.80 252 GLY A CA 1
ATOM 2046 C C . GLY A 1 254 ? 16.470 -17.314 20.085 1.00 18.11 252 GLY A C 1
ATOM 2047 O O . GLY A 1 254 ? 15.923 -18.138 19.349 1.00 21.34 252 GLY A O 1
ATOM 2048 N N . ASP A 1 255 ? 16.930 -16.143 19.633 1.00 17.52 253 ASP A N 1
ATOM 2049 C CA . ASP A 1 255 ? 16.814 -15.740 18.235 1.00 16.64 253 ASP A CA 1
ATOM 2050 C C . ASP A 1 255 ? 17.998 -16.272 17.437 1.00 16.95 253 ASP A C 1
ATOM 2051 O O . ASP A 1 255 ? 19.130 -16.310 17.928 1.00 16.33 253 ASP A O 1
ATOM 2056 N N . VAL A 1 256 ? 17.732 -16.648 16.184 1.00 17.27 254 VAL A N 1
ATOM 2057 C CA . VAL A 1 256 ? 18.806 -17.064 15.286 1.00 17.37 254 VAL A CA 1
ATOM 2058 C C . VAL A 1 256 ? 19.806 -15.933 15.101 1.00 13.92 254 VAL A C 1
ATOM 2059 O O . VAL A 1 256 ? 19.439 -14.757 15.007 1.00 15.96 254 VAL A O 1
ATOM 2063 N N . PHE A 1 257 ? 21.091 -16.290 15.073 1.00 14.51 255 PHE A N 1
ATOM 2064 C CA . PHE A 1 257 ? 22.134 -15.323 14.796 1.00 13.62 255 PHE A CA 1
ATOM 2065 C C . PHE A 1 257 ? 23.309 -16.050 14.162 1.00 13.63 255 PHE A C 1
ATOM 2066 O O . PHE A 1 257 ? 23.469 -17.264 14.317 1.00 16.90 255 PHE A O 1
ATOM 2074 N N . ALA A 1 258 ? 24.125 -15.292 13.433 1.00 13.74 256 ALA A N 1
ATOM 2075 C CA . ALA A 1 258 ? 25.328 -15.846 12.829 1.00 12.59 256 ALA A CA 1
ATOM 2076 C C . ALA A 1 258 ? 26.189 -16.519 13.883 1.00 12.63 256 ALA A C 1
ATOM 2077 O O . ALA A 1 258 ? 26.481 -15.929 14.929 1.00 13.49 256 ALA A O 1
ATOM 2079 N N . GLU A 1 259 ? 26.638 -17.728 13.575 1.00 11.18 257 GLU A N 1
ATOM 2080 C CA . GLU A 1 259 ? 27.397 -18.506 14.541 1.00 13.23 257 GLU A CA 1
ATOM 2081 C C . GLU A 1 259 ? 28.877 -18.153 14.539 1.00 14.29 257 GLU A C 1
ATOM 2082 O O . GLU A 1 259 ? 29.544 -18.312 15.565 1.00 17.86 257 GLU A O 1
ATOM 2088 N N . LYS A 1 260 ? 29.388 -17.618 13.444 1.00 12.55 258 LYS A N 1
ATOM 2089 C CA . LYS A 1 260 ? 30.816 -17.406 13.272 1.00 12.50 258 LYS A CA 1
ATOM 2090 C C . LYS A 1 260 ? 31.105 -15.916 13.120 1.00 11.51 258 LYS A C 1
ATOM 2091 O O . LYS A 1 260 ? 30.178 -15.121 12.902 1.00 11.58 258 LYS A O 1
ATOM 2097 N N . PRO A 1 261 ? 32.373 -15.512 13.238 1.00 12.69 259 PRO A N 1
ATOM 2098 C CA . PRO A 1 261 ? 32.729 -14.112 12.996 1.00 12.66 259 PRO A CA 1
ATOM 2099 C C . PRO A 1 261 ? 32.456 -13.698 11.558 1.00 11.42 259 PRO A C 1
ATOM 2100 O O . PRO A 1 261 ? 32.461 -14.515 10.634 1.00 11.88 259 PRO A O 1
ATOM 2104 N N . LEU A 1 262 ? 32.229 -12.401 11.383 1.00 10.98 260 LEU A N 1
ATOM 2105 C CA . LEU A 1 262 ? 31.920 -11.865 10.060 1.00 9.95 260 LEU A CA 1
ATOM 2106 C C . LEU A 1 262 ? 32.956 -12.303 9.026 1.00 11.22 260 LEU A C 1
ATOM 2107 O O . LEU A 1 262 ? 32.607 -12.698 7.896 1.00 10.58 260 LEU A O 1
ATOM 2112 N N . LEU A 1 263 ? 34.245 -12.216 9.379 1.00 10.03 261 LEU A N 1
ATOM 2113 C CA . LEU A 1 263 ? 35.267 -12.533 8.390 1.00 10.30 261 LEU A CA 1
ATOM 2114 C C . LEU A 1 263 ? 35.251 -13.998 7.983 1.00 10.80 261 LEU A C 1
ATOM 2115 O O . LEU A 1 263 ? 35.681 -14.309 6.860 1.00 11.47 261 LEU A O 1
ATOM 2120 N N . HIS A 1 264 ? 34.725 -14.894 8.819 1.00 10.12 262 HIS A N 1
ATOM 2121 C CA . HIS A 1 264 ? 34.595 -16.277 8.373 1.00 10.28 262 HIS A CA 1
ATOM 2122 C C . HIS A 1 264 ? 33.769 -16.355 7.095 1.00 9.86 262 HIS A C 1
ATOM 2123 O O . HIS A 1 264 ? 34.138 -17.065 6.145 1.00 11.36 262 HIS A O 1
ATOM 2130 N N . TYR A 1 265 ? 32.638 -15.655 7.054 1.00 9.30 263 TYR A N 1
ATOM 2131 C CA . TYR A 1 265 ? 31.782 -15.726 5.865 1.00 9.07 263 TYR A CA 1
ATOM 2132 C C . TYR A 1 265 ? 32.467 -15.108 4.653 1.00 9.84 263 TYR A C 1
ATOM 2133 O O . TYR A 1 265 ? 32.333 -15.618 3.532 1.00 8.89 263 TYR A O 1
ATOM 2142 N N . PHE A 1 266 ? 33.235 -14.034 4.860 1.00 8.62 264 PHE A N 1
ATOM 2143 C CA . PHE A 1 266 ? 33.974 -13.401 3.775 1.00 9.14 264 PHE A CA 1
ATOM 2144 C C . PHE A 1 266 ? 35.224 -14.163 3.360 1.00 9.13 264 PHE A C 1
ATOM 2145 O O . PHE A 1 266 ? 35.809 -13.847 2.315 1.00 10.65 264 PHE A O 1
ATOM 2153 N N . ARG A 1 267 ? 35.627 -15.170 4.133 1.00 9.06 265 ARG A N 1
ATOM 2154 C CA . ARG A 1 267 ? 36.747 -16.021 3.783 1.00 9.22 265 ARG A CA 1
ATOM 2155 C C . ARG A 1 267 ? 36.314 -17.417 3.372 1.00 11.03 265 ARG A C 1
ATOM 2156 O O . ARG A 1 267 ? 37.160 -18.208 2.952 1.00 13.66 265 ARG A O 1
ATOM 2164 N N . ASN A 1 268 ? 35.019 -17.722 3.423 1.00 9.94 266 ASN A N 1
ATOM 2165 C CA . ASN A 1 268 ? 34.532 -19.076 3.145 1.00 10.14 266 ASN A CA 1
ATOM 2166 C C . ASN A 1 268 ? 33.380 -19.097 2.151 1.00 9.53 266 ASN A C 1
ATOM 2167 O O . ASN A 1 268 ? 33.344 -19.977 1.277 1.00 10.59 266 ASN A O 1
ATOM 2172 N N . ASN A 1 269 ? 32.449 -18.141 2.247 1.00 9.02 267 ASN A N 1
ATOM 2173 C CA . ASN A 1 269 ? 31.229 -18.175 1.452 1.00 8.89 267 ASN A CA 1
ATOM 2174 C C . ASN A 1 269 ? 31.106 -17.060 0.441 1.00 8.76 267 ASN A C 1
ATOM 2175 O O . ASN A 1 269 ? 30.289 -17.183 -0.473 1.00 9.59 267 ASN A O 1
ATOM 2180 N N . ILE A 1 270 ? 31.839 -15.963 0.605 1.00 8.44 268 ILE A N 1
ATOM 2181 C CA . ILE A 1 270 ? 31.636 -14.768 -0.214 1.00 8.18 268 ILE A CA 1
ATOM 2182 C C . ILE A 1 270 ? 32.916 -14.429 -0.961 1.00 8.34 268 ILE A C 1
ATOM 2183 O O . ILE A 1 270 ? 34.011 -14.474 -0.390 1.00 8.90 268 ILE A O 1
ATOM 2188 N N . TRP A 1 271 ? 32.763 -14.079 -2.241 1.00 8.09 269 TRP A N 1
ATOM 2189 C CA . TRP A 1 271 ? 33.822 -13.575 -3.112 1.00 8.10 269 TRP A CA 1
ATOM 2190 C C . TRP A 1 271 ? 33.440 -12.158 -3.519 1.00 7.90 269 TRP A C 1
ATOM 2191 O O . TRP A 1 271 ? 32.250 -11.835 -3.607 1.00 8.73 269 TRP A O 1
ATOM 2202 N N . LEU A 1 272 ? 34.428 -11.291 -3.732 1.00 7.94 270 LEU A N 1
ATOM 2203 C CA . LEU A 1 272 ? 34.181 -9.915 -4.162 1.00 7.76 270 LEU A CA 1
ATOM 2204 C C . LEU A 1 272 ? 34.667 -9.742 -5.594 1.00 8.74 270 LEU A C 1
ATOM 2205 O O . LEU A 1 272 ? 35.613 -10.415 -5.999 1.00 9.74 270 LEU A O 1
ATOM 2210 N N . THR A 1 273 ? 34.048 -8.834 -6.353 1.00 7.78 271 THR A N 1
ATOM 2211 C CA . THR A 1 273 ? 34.619 -8.439 -7.645 1.00 7.93 271 THR A CA 1
ATOM 2212 C C . THR A 1 273 ? 35.038 -6.975 -7.632 1.00 7.90 271 THR A C 1
ATOM 2213 O O . THR A 1 273 ? 34.610 -6.176 -6.795 1.00 7.80 271 THR A O 1
ATOM 2217 N N . THR A 1 274 ? 35.849 -6.601 -8.620 1.00 8.09 272 THR A N 1
ATOM 2218 C CA . THR A 1 274 ? 36.286 -5.216 -8.757 1.00 8.14 272 THR A CA 1
ATOM 2219 C C . THR A 1 274 ? 35.357 -4.375 -9.612 1.00 8.19 272 THR A C 1
ATOM 2220 O O . THR A 1 274 ? 35.778 -3.304 -10.082 1.00 8.58 272 THR A O 1
ATOM 2224 N N . SER A 1 275 ? 34.125 -4.828 -9.845 1.00 8.25 273 SER A N 1
ATOM 2225 C CA . SER A 1 275 ? 33.249 -4.103 -10.764 1.00 8.53 273 SER A CA 1
ATOM 2226 C C . SER A 1 275 ? 33.106 -2.643 -10.334 1.00 8.09 273 SER A C 1
ATOM 2227 O O . SER A 1 275 ? 32.898 -2.337 -9.158 1.00 9.25 273 SER A O 1
ATOM 2230 N N . GLY A 1 276 ? 33.271 -1.730 -11.289 1.00 8.26 274 GLY A N 1
ATOM 2231 C CA . GLY A 1 276 ? 33.079 -0.313 -10.994 1.00 8.94 274 GLY A CA 1
ATOM 2232 C C . GLY A 1 276 ? 33.920 0.211 -9.860 1.00 8.71 274 GLY A C 1
ATOM 2233 O O . GLY A 1 276 ? 33.536 1.196 -9.218 1.00 10.00 274 GLY A O 1
ATOM 2234 N N . ASN A 1 277 ? 35.064 -0.410 -9.597 1.00 8.19 275 ASN A N 1
ATOM 2235 C CA . ASN A 1 277 ? 35.839 -0.026 -8.419 1.00 8.12 275 ASN A CA 1
ATOM 2236 C C . ASN A 1 277 ? 37.319 -0.272 -8.743 1.00 8.36 275 ASN A C 1
ATOM 2237 O O . ASN A 1 277 ? 37.981 -1.147 -8.178 1.00 8.59 275 ASN A O 1
ATOM 2242 N N . PHE A 1 278 ? 37.821 0.528 -9.686 1.00 8.63 276 PHE A N 1
ATOM 2243 C CA . PHE A 1 278 ? 39.154 0.353 -10.265 1.00 8.95 276 PHE A CA 1
ATOM 2244 C C . PHE A 1 278 ? 40.188 1.088 -9.409 1.00 9.33 276 PHE A C 1
ATOM 2245 O O . PHE A 1 278 ? 40.917 1.983 -9.847 1.00 9.97 276 PHE A O 1
ATOM 2253 N N . SER A 1 279 ? 40.204 0.689 -8.134 1.00 9.56 277 SER A N 1
ATOM 2254 C CA . SER A 1 279 ? 40.907 1.397 -7.070 1.00 8.90 277 SER A CA 1
ATOM 2255 C C . SER A 1 279 ? 41.978 0.480 -6.485 1.00 9.03 277 SER A C 1
ATOM 2256 O O . SER A 1 279 ? 41.665 -0.460 -5.747 1.00 9.17 277 SER A O 1
ATOM 2259 N N . THR A 1 280 ? 43.238 0.760 -6.799 1.00 9.41 278 THR A N 1
ATOM 2260 C CA . THR A 1 280 ? 44.306 -0.080 -6.267 1.00 9.61 278 THR A CA 1
ATOM 2261 C C . THR A 1 280 ? 44.335 -0.039 -4.744 1.00 10.38 278 THR A C 1
ATOM 2262 O O . THR A 1 280 ? 44.552 -1.070 -4.097 1.00 10.25 278 THR A O 1
ATOM 2266 N N . GLU A 1 281 ? 44.065 1.138 -4.158 1.00 9.95 279 GLU A N 1
ATOM 2267 C CA . GLU A 1 281 ? 44.095 1.289 -2.706 1.00 10.40 279 GLU A CA 1
ATOM 2268 C C . GLU A 1 281 ? 42.955 0.528 -2.032 1.00 9.81 279 GLU A C 1
ATOM 2269 O O . GLU A 1 281 ? 43.162 -0.115 -0.992 1.00 10.48 279 GLU A O 1
ATOM 2275 N N . THR A 1 282 ? 41.745 0.581 -2.603 1.00 9.44 280 THR A N 1
ATOM 2276 C CA . THR A 1 282 ? 40.645 -0.168 -2.002 1.00 8.38 280 THR A CA 1
ATOM 2277 C C . THR A 1 282 ? 40.858 -1.662 -2.204 1.00 8.52 280 THR A C 1
ATOM 2278 O O . THR A 1 282 ? 40.624 -2.458 -1.287 1.00 9.37 280 THR A O 1
ATOM 2282 N N . LEU A 1 283 ? 41.356 -2.043 -3.385 1.00 8.58 281 LEU A N 1
ATOM 2283 C CA . LEU A 1 283 ? 41.671 -3.442 -3.637 1.00 9.03 281 LEU A CA 1
ATOM 2284 C C . LEU A 1 283 ? 42.690 -3.966 -2.631 1.00 8.89 281 LEU A C 1
ATOM 2285 O O . LEU A 1 283 ? 42.511 -5.057 -2.076 1.00 8.86 281 LEU A O 1
ATOM 2290 N N . LYS A 1 284 ? 43.750 -3.186 -2.353 1.00 9.44 282 LYS A N 1
ATOM 2291 C CA . LYS A 1 284 ? 44.753 -3.606 -1.371 1.00 9.72 282 LYS A CA 1
ATOM 2292 C C . LYS A 1 284 ? 44.133 -3.875 -0.008 1.00 9.55 282 LYS A C 1
ATOM 2293 O O . LYS A 1 284 ? 44.440 -4.892 0.630 1.00 10.39 282 LYS A O 1
ATOM 2299 N N . PHE A 1 285 ? 43.292 -2.955 0.464 1.00 9.77 283 PHE A N 1
ATOM 2300 C CA . PHE A 1 285 ? 42.641 -3.123 1.764 1.00 9.05 283 PHE A CA 1
ATOM 2301 C C . PHE A 1 285 ? 41.805 -4.384 1.790 1.00 9.05 283 PHE A C 1
ATOM 2302 O O . PHE A 1 285 ? 41.849 -5.158 2.751 1.00 10.02 283 PHE A O 1
ATOM 2310 N N . CYS A 1 286 ? 41.054 -4.629 0.713 1.00 8.60 284 CYS A N 1
ATOM 2311 C CA . CYS A 1 286 ? 40.246 -5.848 0.676 1.00 8.67 284 CYS A CA 1
ATOM 2312 C C . CYS A 1 286 ? 41.113 -7.098 0.663 1.00 9.19 284 CYS A C 1
ATOM 2313 O O . CYS A 1 286 ? 40.830 -8.062 1.378 1.00 9.45 284 CYS A O 1
ATOM 2316 N N . VAL A 1 287 ? 42.176 -7.105 -0.149 1.00 9.01 285 VAL A N 1
ATOM 2317 C CA . VAL A 1 287 ? 43.072 -8.259 -0.178 1.00 9.32 285 VAL A CA 1
ATOM 2318 C C . VAL A 1 287 ? 43.628 -8.566 1.212 1.00 10.40 285 VAL A C 1
ATOM 2319 O O . VAL A 1 287 ? 43.693 -9.734 1.624 1.00 10.49 285 VAL A O 1
ATOM 2323 N N . GLU A 1 288 ? 44.018 -7.528 1.954 1.00 10.13 286 GLU A N 1
ATOM 2324 C CA . GLU A 1 288 ? 44.588 -7.701 3.283 1.00 9.78 286 GLU A CA 1
ATOM 2325 C C . GLU A 1 288 ? 43.618 -8.372 4.248 1.00 11.57 286 GLU A C 1
ATOM 2326 O O . GLU A 1 288 ? 44.062 -8.967 5.242 1.00 15.17 286 GLU A O 1
ATOM 2332 N N . HIS A 1 289 ? 42.313 -8.276 3.987 1.00 10.53 287 HIS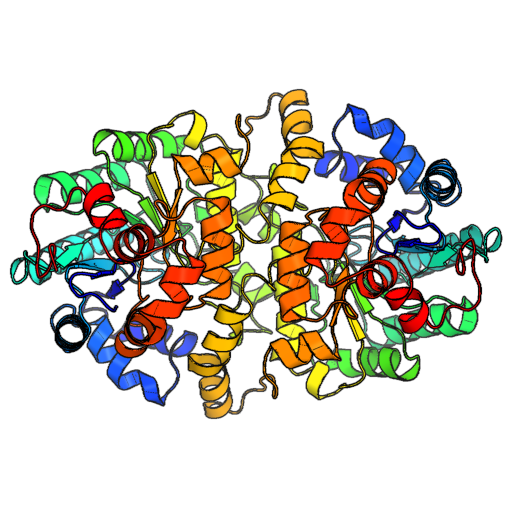 A N 1
ATOM 2333 C CA . HIS A 1 289 ? 41.299 -8.849 4.862 1.00 10.83 287 HIS A CA 1
ATOM 2334 C C . HIS A 1 289 ? 40.755 -10.192 4.400 1.00 11.62 287 HIS A C 1
ATOM 2335 O O . HIS A 1 289 ? 40.602 -11.094 5.224 1.00 12.41 287 HIS A O 1
ATOM 2342 N N . VAL A 1 290 ? 40.459 -10.372 3.113 1.00 10.40 288 VAL A N 1
ATOM 2343 C CA . VAL A 1 290 ? 39.781 -11.578 2.638 1.00 9.79 288 VAL A CA 1
ATOM 2344 C C . VAL A 1 290 ? 40.699 -12.519 1.895 1.00 10.41 288 VAL A C 1
ATOM 2345 O O . VAL A 1 290 ? 40.317 -13.692 1.681 1.00 12.27 288 VAL A O 1
ATOM 2349 N N . GLY A 1 291 ? 41.891 -12.056 1.503 1.00 10.45 289 GLY A N 1
ATOM 2350 C CA . GLY A 1 291 ? 42.827 -12.850 0.720 1.00 11.34 289 GLY A CA 1
ATOM 2351 C C . GLY A 1 291 ? 42.693 -12.539 -0.770 1.00 10.82 289 GLY A C 1
ATOM 2352 O O . GLY A 1 291 ? 41.583 -12.371 -1.298 1.00 10.29 289 GLY A O 1
ATOM 2353 N N . ALA A 1 292 ? 43.832 -12.521 -1.472 1.00 9.85 290 ALA A N 1
ATOM 2354 C CA . ALA A 1 292 ? 43.801 -12.270 -2.908 1.00 10.82 290 ALA A CA 1
ATOM 2355 C C . ALA A 1 292 ? 43.026 -13.336 -3.672 1.00 11.03 290 ALA A C 1
ATOM 2356 O O . ALA A 1 292 ? 42.530 -13.056 -4.774 1.00 11.51 290 ALA A O 1
ATOM 2358 N N . GLU A 1 293 ? 42.903 -14.544 -3.123 1.00 9.78 291 GLU A N 1
ATOM 2359 C CA . GLU A 1 293 ? 42.169 -15.588 -3.815 1.00 10.44 291 GLU A CA 1
ATOM 2360 C C . GLU A 1 293 ? 40.664 -15.385 -3.781 1.00 10.48 291 GLU A C 1
ATOM 2361 O O . GLU A 1 293 ? 39.956 -16.132 -4.465 1.00 10.18 291 GLU A O 1
ATOM 2367 N N . ARG A 1 294 ? 40.153 -14.373 -3.072 1.00 9.59 292 ARG A N 1
ATOM 2368 C CA . ARG A 1 294 ? 38.710 -14.184 -2.962 1.00 9.66 292 ARG A CA 1
ATOM 2369 C C . ARG A 1 294 ? 38.217 -12.953 -3.693 1.00 10.00 292 ARG A C 1
ATOM 2370 O O . ARG A 1 294 ? 37.059 -12.565 -3.526 1.00 10.15 292 ARG A O 1
ATOM 2378 N N . ILE A 1 295 ? 39.060 -12.336 -4.504 1.00 8.68 293 ILE A N 1
ATOM 2379 C CA . ILE A 1 295 ? 38.679 -11.150 -5.260 1.00 8.52 293 ILE A CA 1
ATOM 2380 C C . ILE A 1 295 ? 38.841 -11.450 -6.742 1.00 8.66 293 ILE A C 1
ATOM 2381 O O . ILE A 1 295 ? 39.868 -12.000 -7.166 1.00 9.45 293 ILE A O 1
ATOM 2386 N N . LEU A 1 296 ? 37.829 -11.084 -7.525 1.00 8.52 294 LEU A N 1
ATOM 2387 C CA . LEU A 1 296 ? 37.780 -11.368 -8.963 1.00 8.67 294 LEU A CA 1
ATOM 2388 C C . LEU A 1 296 ? 37.735 -10.053 -9.725 1.00 8.65 294 LEU A C 1
ATOM 2389 O O . LEU A 1 296 ? 36.926 -9.177 -9.410 1.00 8.44 294 LEU A O 1
ATOM 2394 N N . PHE A 1 297 ? 38.570 -9.913 -10.747 1.00 8.91 295 PHE A N 1
ATOM 2395 C CA . PHE A 1 297 ? 38.398 -8.789 -11.660 1.00 8.97 295 PHE A CA 1
ATOM 2396 C C . PHE A 1 297 ? 37.001 -8.819 -12.287 1.00 8.85 295 PHE A C 1
ATOM 2397 O O . PHE A 1 297 ? 36.427 -9.888 -12.516 1.00 8.86 295 PHE A O 1
ATOM 2405 N N . SER A 1 298 ? 36.443 -7.625 -12.523 1.00 8.78 296 SER A N 1
ATOM 2406 C CA . SER A 1 298 ? 35.269 -7.442 -13.384 1.00 8.80 296 SER A CA 1
ATOM 2407 C C . SER A 1 298 ? 35.160 -5.966 -13.725 1.00 8.84 296 SER A C 1
ATOM 2408 O O . SER A 1 298 ? 35.702 -5.112 -13.023 1.00 8.76 296 SER A O 1
ATOM 2411 N N . VAL A 1 299 ? 34.441 -5.667 -14.804 1.00 9.03 297 VAL A N 1
ATOM 2412 C CA . VAL A 1 299 ? 34.330 -4.296 -15.288 1.00 9.12 297 VAL A CA 1
ATOM 2413 C C . VAL A 1 299 ? 33.063 -3.588 -14.821 1.00 9.45 297 VAL A C 1
ATOM 2414 O O . VAL A 1 299 ? 33.130 -2.424 -14.411 1.00 9.12 297 VAL A O 1
ATOM 2418 N N . ASP A 1 300 ? 31.893 -4.249 -14.935 1.00 10.02 298 ASP A N 1
ATOM 2419 C CA . ASP A 1 300 ? 30.557 -3.636 -14.812 1.00 8.90 298 ASP A CA 1
ATOM 2420 C C . ASP A 1 300 ? 30.118 -2.967 -16.116 1.00 9.15 298 ASP A C 1
ATOM 2421 O O . ASP A 1 300 ? 29.458 -1.917 -16.100 1.00 10.16 298 ASP A O 1
ATOM 2426 N N . SER A 1 301 ? 30.468 -3.563 -17.248 1.00 9.43 299 SER A N 1
ATOM 2427 C CA . SER A 1 301 ? 29.933 -3.055 -18.504 1.00 9.81 299 SER A CA 1
ATOM 2428 C C . SER A 1 301 ? 28.429 -3.348 -18.579 1.00 9.83 299 SER A C 1
ATOM 2429 O O . SER A 1 301 ? 27.954 -4.342 -18.023 1.00 10.20 299 SER A O 1
ATOM 2432 N N . PRO A 1 302 ? 27.644 -2.481 -19.248 1.00 10.10 300 PRO A N 1
ATOM 2433 C CA . PRO A 1 302 ? 28.035 -1.280 -19.992 1.00 10.41 300 PRO A CA 1
ATOM 2434 C C . PRO A 1 302 ? 27.942 0.006 -19.185 1.00 10.36 300 PRO A C 1
ATOM 2435 O O . PRO A 1 302 ? 28.095 1.086 -19.759 1.00 12.23 300 PRO A O 1
ATOM 2439 N N . TYR A 1 303 ? 27.689 -0.084 -17.876 1.00 9.96 301 TYR A N 1
ATOM 2440 C CA . TYR A 1 303 ? 27.661 1.130 -17.065 1.00 10.53 301 TYR A CA 1
ATOM 2441 C C . TYR A 1 303 ? 29.060 1.692 -16.871 1.00 11.39 301 TYR A C 1
ATOM 2442 O O . TYR A 1 303 ? 29.226 2.918 -16.717 1.00 13.12 301 TYR A O 1
ATOM 2451 N N . GLU A 1 304 ? 30.067 0.820 -16.873 1.00 9.59 302 GLU A N 1
ATOM 2452 C CA . GLU A 1 304 ? 31.472 1.190 -16.960 1.00 9.68 302 GLU A CA 1
ATOM 2453 C C . GLU A 1 304 ? 32.006 0.792 -18.330 1.00 10.08 302 GLU A C 1
ATOM 2454 O O . GLU A 1 304 ? 31.416 -0.038 -19.023 1.00 10.79 302 GLU A O 1
ATOM 2460 N N . HIS A 1 305 ? 33.143 1.374 -18.693 1.00 10.39 303 HIS A N 1
ATOM 2461 C CA . HIS A 1 305 ? 33.766 1.166 -19.995 1.00 10.97 303 HIS A CA 1
ATOM 2462 C C . HIS A 1 305 ? 34.838 0.093 -19.890 1.00 10.80 303 HIS A C 1
ATOM 2463 O O . HIS A 1 305 ? 35.719 0.169 -19.025 1.00 10.74 303 HIS A O 1
ATOM 2470 N N . ILE A 1 306 ? 34.727 -0.926 -20.744 1.00 10.92 304 ILE A N 1
ATOM 2471 C CA . ILE A 1 306 ? 35.698 -2.014 -20.767 1.00 10.94 304 ILE A CA 1
ATOM 2472 C C . ILE A 1 306 ? 37.125 -1.481 -20.888 1.00 11.34 304 ILE A C 1
ATOM 2473 O O . ILE A 1 306 ? 38.042 -1.971 -20.216 1.00 11.08 304 ILE A O 1
ATOM 2478 N N . ASP A 1 307 ? 37.343 -0.491 -21.761 1.00 11.62 305 ASP A N 1
ATOM 2479 C CA . ASP A 1 307 ? 38.688 0.059 -21.934 1.00 11.95 305 ASP A CA 1
ATOM 2480 C C . ASP A 1 307 ? 39.206 0.715 -20.656 1.00 11.68 305 ASP A C 1
ATOM 2481 O O . ASP A 1 307 ? 40.420 0.736 -20.424 1.00 12.96 305 ASP A O 1
ATOM 2486 N N . VAL A 1 308 ? 38.307 1.251 -19.819 1.00 11.28 306 VAL A N 1
ATOM 2487 C CA . VAL A 1 308 ? 38.706 1.908 -18.574 1.00 11.67 306 VAL A CA 1
ATOM 2488 C C . VAL A 1 308 ? 39.039 0.874 -17.506 1.00 11.86 306 VAL A C 1
ATOM 2489 O O . VAL A 1 308 ? 40.086 0.955 -16.860 1.00 10.67 306 VAL A O 1
ATOM 2493 N N . GLY A 1 309 ? 38.168 -0.122 -17.313 1.00 10.35 307 GLY A N 1
ATOM 2494 C CA . GLY A 1 309 ? 38.432 -1.138 -16.311 1.00 10.05 307 GLY A CA 1
ATOM 2495 C C . GLY A 1 309 ? 39.635 -1.996 -16.656 1.00 10.30 307 GLY A C 1
ATOM 2496 O O . GLY A 1 309 ? 40.491 -2.258 -15.808 1.00 10.24 307 GLY A O 1
ATOM 2497 N N . CYS A 1 310 ? 39.719 -2.451 -17.911 1.00 10.64 308 CYS A N 1
ATOM 2498 C CA . CYS A 1 310 ? 40.899 -3.206 -18.312 1.00 10.95 308 CYS A CA 1
ATOM 2499 C C . CYS A 1 310 ? 42.130 -2.321 -18.322 1.00 12.52 308 CYS A C 1
ATOM 2500 O O . CYS A 1 310 ? 43.237 -2.784 -18.010 1.00 12.25 308 CYS A O 1
ATOM 2503 N N . GLY A 1 311 ? 41.964 -1.053 -18.707 1.00 11.44 309 GLY A N 1
ATOM 2504 C CA . GLY A 1 311 ? 43.086 -0.131 -18.694 1.00 12.45 309 GLY A CA 1
ATOM 2505 C C . GLY A 1 311 ? 43.688 0.004 -17.310 1.00 12.69 309 GLY A C 1
ATOM 2506 O O . GLY A 1 311 ? 44.907 0.032 -17.148 1.00 13.64 309 GLY A O 1
ATOM 2507 N N . TRP A 1 312 ? 42.840 0.095 -16.292 1.00 11.06 310 TRP A N 1
ATOM 2508 C CA . TRP A 1 312 ? 43.356 0.174 -14.929 1.00 10.85 310 TRP A CA 1
ATOM 2509 C C . TRP A 1 312 ? 44.171 -1.063 -14.591 1.00 10.90 310 TRP A C 1
ATOM 2510 O O . TRP A 1 312 ? 45.319 -0.958 -14.148 1.00 11.41 310 TRP A O 1
ATOM 2521 N N . TYR A 1 313 ? 43.597 -2.246 -14.817 1.00 10.73 311 TYR A N 1
ATOM 2522 C CA 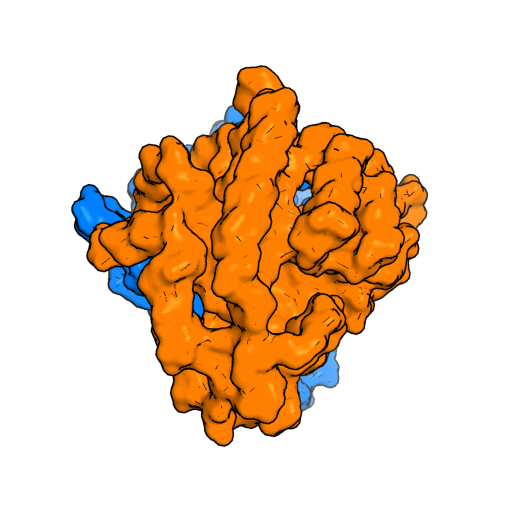. TYR A 1 313 ? 44.270 -3.464 -14.396 1.00 10.77 311 TYR A CA 1
ATOM 2523 C C . TYR A 1 313 ? 45.536 -3.705 -15.203 1.00 11.41 311 TYR A C 1
ATOM 2524 O O . TYR A 1 313 ? 46.568 -4.110 -14.651 1.00 12.27 311 TYR A O 1
ATOM 2533 N N . ASP A 1 314 ? 45.478 -3.453 -16.508 1.00 11.61 312 ASP A N 1
ATOM 2534 C CA . ASP A 1 314 ? 46.617 -3.720 -17.379 1.00 12.17 312 ASP A CA 1
ATOM 2535 C C . ASP A 1 314 ? 47.719 -2.679 -17.206 1.00 12.96 312 ASP A C 1
ATOM 2536 O O . ASP A 1 314 ? 48.903 -3.034 -17.130 1.00 15.17 312 ASP A O 1
ATOM 2541 N N . ASP A 1 315 ? 47.364 -1.383 -17.242 1.00 12.69 313 ASP A N 1
ATOM 2542 C CA . ASP A 1 315 ? 48.382 -0.334 -17.327 1.00 14.18 313 ASP A CA 1
ATOM 2543 C C . ASP A 1 315 ? 49.108 -0.144 -16.006 1.00 13.94 313 ASP A C 1
ATOM 2544 O O . ASP A 1 315 ? 50.240 0.359 -16.000 1.00 16.94 313 ASP A O 1
ATOM 2549 N N . ASN A 1 316 ? 48.486 -0.544 -14.903 1.00 13.99 314 ASN A N 1
ATOM 2550 C CA . ASN A 1 316 ? 49.054 -0.414 -13.565 1.00 13.40 314 ASN A CA 1
ATOM 2551 C C . ASN A 1 316 ? 49.496 -1.759 -13.016 1.00 13.47 314 ASN A C 1
ATOM 2552 O O . ASN A 1 316 ? 49.574 -1.932 -11.803 1.00 14.24 314 ASN A O 1
ATOM 2557 N N . ALA A 1 317 ? 49.821 -2.705 -13.899 1.00 13.97 315 ALA A N 1
ATOM 2558 C CA . ALA A 1 317 ? 50.118 -4.072 -13.472 1.00 14.33 315 ALA A CA 1
ATOM 2559 C C . ALA A 1 317 ? 51.180 -4.123 -12.383 1.00 15.07 315 ALA A C 1
ATOM 2560 O O . ALA A 1 317 ? 51.031 -4.849 -11.393 1.00 15.15 315 ALA A O 1
ATOM 2562 N N . LYS A 1 318 ? 52.274 -3.370 -12.549 1.00 15.27 316 LYS A N 1
ATOM 2563 C CA . LYS A 1 318 ? 53.355 -3.440 -11.565 1.00 16.76 316 LYS A CA 1
ATOM 2564 C C . LYS A 1 318 ? 52.892 -2.963 -10.189 1.00 15.69 316 LYS A C 1
ATOM 2565 O O . LYS A 1 318 ? 53.141 -3.626 -9.173 1.00 14.72 316 LYS A O 1
ATOM 2571 N N . ALA A 1 319 ? 52.217 -1.813 -10.135 1.00 14.60 317 ALA A N 1
ATOM 2572 C CA . ALA A 1 319 ? 51.753 -1.287 -8.855 1.00 12.90 317 ALA A CA 1
ATOM 2573 C C . ALA A 1 319 ? 50.689 -2.181 -8.235 1.00 14.02 317 ALA A C 1
ATOM 2574 O O . ALA A 1 319 ? 50.655 -2.355 -7.015 1.00 14.25 317 ALA A O 1
ATOM 2576 N N . ILE A 1 320 ? 49.805 -2.744 -9.058 1.00 13.68 318 ILE A N 1
ATOM 2577 C CA . ILE A 1 320 ? 48.763 -3.608 -8.525 1.00 13.12 318 ILE A CA 1
ATOM 2578 C C . ILE A 1 320 ? 49.377 -4.894 -7.982 1.00 11.82 318 ILE A C 1
ATOM 2579 O O . ILE A 1 320 ? 49.047 -5.332 -6.873 1.00 12.56 318 ILE A O 1
ATOM 2584 N N . MET A 1 321 ? 50.302 -5.494 -8.738 1.00 11.81 319 MET A N 1
ATOM 2585 C CA . MET A 1 321 ? 51.014 -6.672 -8.252 1.00 12.99 319 MET A CA 1
ATOM 2586 C C . MET A 1 321 ? 51.638 -6.420 -6.891 1.00 14.53 319 MET A C 1
ATOM 2587 O O . MET A 1 321 ? 51.531 -7.258 -5.985 1.00 15.20 319 MET A O 1
ATOM 2592 N N . GLU A 1 322 ? 52.277 -5.258 -6.719 1.00 13.20 320 GLU A N 1
ATOM 2593 C CA . GLU A 1 322 ? 52.894 -4.953 -5.438 1.00 15.89 320 GLU A CA 1
ATOM 2594 C C . GLU A 1 322 ? 51.839 -4.818 -4.349 1.00 14.72 320 GLU A C 1
ATOM 2595 O O . GLU A 1 322 ? 52.022 -5.306 -3.227 1.00 17.90 320 GLU A O 1
ATOM 2601 N N . ALA A 1 323 ? 50.699 -4.216 -4.682 1.00 14.54 321 ALA A N 1
ATOM 2602 C CA . ALA A 1 323 ? 49.644 -3.991 -3.698 1.00 13.81 321 ALA A CA 1
ATOM 2603 C C . ALA A 1 323 ? 48.965 -5.286 -3.274 1.00 13.67 321 ALA A C 1
ATOM 2604 O O . ALA A 1 323 ? 48.547 -5.415 -2.119 1.00 14.96 321 ALA A O 1
ATOM 2606 N N . VAL A 1 324 ? 48.852 -6.260 -4.179 1.00 12.48 322 VAL A N 1
ATOM 2607 C CA . VAL A 1 324 ? 48.069 -7.460 -3.900 1.00 12.05 322 VAL A CA 1
ATOM 2608 C C . VAL A 1 324 ? 48.921 -8.650 -3.511 1.00 11.85 322 VAL A C 1
ATOM 2609 O O . VAL A 1 324 ? 48.364 -9.709 -3.199 1.00 12.53 322 VAL A O 1
ATOM 2613 N N . GLY A 1 325 ? 50.240 -8.516 -3.503 1.00 13.50 323 GLY A N 1
ATOM 2614 C CA . GLY A 1 325 ? 51.092 -9.571 -2.999 1.00 14.40 323 GLY A CA 1
ATOM 2615 C C . GLY A 1 325 ? 51.808 -10.410 -4.033 1.00 13.93 323 GLY A C 1
ATOM 2616 O O . GLY A 1 325 ? 52.258 -11.515 -3.702 1.00 14.11 323 GLY A O 1
ATOM 2617 N N . GLY A 1 326 ? 51.946 -9.933 -5.262 1.00 13.20 324 GLY A N 1
ATOM 2618 C CA . GLY A 1 326 ? 52.846 -10.560 -6.207 1.00 13.54 324 GLY A CA 1
ATOM 2619 C C . GLY A 1 326 ? 52.148 -11.076 -7.449 1.00 13.51 324 GLY A C 1
ATOM 2620 O O . GLY A 1 326 ? 50.949 -10.889 -7.657 1.00 13.43 324 GLY A O 1
ATOM 2621 N N . GLU A 1 327 ? 52.951 -11.719 -8.304 1.00 13.90 325 GLU A N 1
ATOM 2622 C CA . GLU A 1 327 ? 52.469 -12.123 -9.625 1.00 16.33 325 GLU A CA 1
ATOM 2623 C C . GLU A 1 327 ? 51.326 -13.124 -9.545 1.00 13.67 325 GLU A C 1
ATOM 2624 O O . GLU A 1 327 ? 50.338 -13.010 -10.281 1.00 12.91 325 GLU A O 1
ATOM 2630 N N . LYS A 1 328 ? 51.457 -14.147 -8.695 1.00 12.94 326 LYS A N 1
ATOM 2631 C CA . LYS A 1 328 ? 50.386 -15.131 -8.595 1.00 13.32 326 LYS A CA 1
ATOM 2632 C C . LYS A 1 328 ? 49.092 -14.469 -8.147 1.00 12.02 326 LYS A C 1
ATOM 2633 O O . LYS A 1 328 ? 48.029 -14.734 -8.710 1.00 11.79 326 LYS A O 1
ATOM 2639 N N . ALA A 1 329 ? 49.163 -13.601 -7.130 1.00 11.71 327 ALA A N 1
ATOM 2640 C CA . ALA A 1 329 ? 47.958 -12.919 -6.664 1.00 11.19 327 ALA A CA 1
ATOM 2641 C C . ALA A 1 329 ? 47.337 -12.084 -7.782 1.00 10.97 327 ALA A C 1
ATOM 2642 O O . ALA A 1 329 ? 46.112 -12.057 -7.932 1.00 10.58 327 ALA A O 1
ATOM 2644 N N . TYR A 1 330 ? 48.173 -11.400 -8.579 1.00 11.26 328 TYR A N 1
ATOM 2645 C CA . TYR A 1 330 ? 47.670 -10.588 -9.686 1.00 11.14 328 TYR A CA 1
ATOM 2646 C C . TYR A 1 330 ? 46.970 -11.443 -10.739 1.00 11.09 328 TYR A C 1
ATOM 2647 O O . TYR A 1 330 ? 45.898 -11.065 -11.245 1.00 10.79 328 TYR A O 1
ATOM 2656 N N . LYS A 1 331 ? 47.565 -12.591 -11.099 1.00 11.42 329 LYS A N 1
ATOM 2657 C CA . LYS A 1 331 ? 46.916 -13.460 -12.078 1.00 11.50 329 LYS A CA 1
ATOM 2658 C C . LYS A 1 331 ? 45.697 -14.152 -11.493 1.00 11.02 329 LYS A C 1
ATOM 2659 O O . LYS A 1 331 ? 44.733 -14.431 -12.221 1.00 10.98 329 LYS A O 1
ATOM 2665 N N . ASP A 1 332 ? 45.722 -14.442 -10.188 1.00 10.90 330 ASP A N 1
ATOM 2666 C CA . ASP A 1 332 ? 44.547 -14.992 -9.521 1.00 10.55 330 ASP A CA 1
ATOM 2667 C C . ASP A 1 332 ? 43.372 -14.020 -9.614 1.00 10.14 330 ASP A C 1
ATOM 2668 O O . ASP A 1 332 ? 42.277 -14.396 -10.038 1.00 9.95 330 ASP A O 1
ATOM 2673 N N . ILE A 1 333 ? 43.587 -12.762 -9.240 1.00 10.03 331 ILE A N 1
ATOM 2674 C CA . ILE A 1 333 ? 42.509 -11.771 -9.321 1.00 9.68 331 ILE A CA 1
ATOM 2675 C C . ILE A 1 333 ? 42.057 -11.556 -10.768 1.00 9.73 331 ILE A C 1
ATOM 2676 O O . ILE A 1 333 ? 40.860 -11.473 -11.056 1.00 9.49 331 ILE A O 1
ATOM 2681 N N . GLY A 1 334 ? 43.003 -11.462 -11.704 1.00 10.08 332 GLY A N 1
ATOM 2682 C CA . GLY A 1 334 ? 42.628 -11.204 -13.085 1.00 10.19 332 GLY A CA 1
ATOM 2683 C C . GLY A 1 334 ? 41.858 -12.335 -13.730 1.00 10.19 332 GLY A C 1
ATOM 2684 O O . GLY A 1 334 ? 40.993 -12.088 -14.582 1.00 10.92 332 GLY A O 1
ATOM 2685 N N . ARG A 1 335 ? 42.153 -13.579 -13.348 1.00 10.29 333 ARG A N 1
ATOM 2686 C CA . ARG A 1 335 ? 41.693 -14.720 -14.126 1.00 10.42 333 ARG A CA 1
ATOM 2687 C C . ARG A 1 335 ? 41.530 -16.003 -13.327 1.00 10.73 333 ARG A C 1
ATOM 2688 O O . ARG A 1 335 ? 40.494 -16.668 -13.433 1.00 10.27 333 ARG A O 1
ATOM 2696 N N . ASP A 1 336 ? 42.544 -16.386 -12.550 1.00 10.55 334 ASP A N 1
ATOM 2697 C CA . ASP A 1 336 ? 42.556 -17.777 -12.104 1.00 11.03 334 ASP A CA 1
ATOM 2698 C C . ASP A 1 336 ? 41.609 -18.029 -10.944 1.00 11.98 334 ASP A C 1
ATOM 2699 O O . ASP A 1 336 ? 41.112 -19.148 -10.792 1.00 12.12 334 ASP A O 1
ATOM 2704 N N . ASN A 1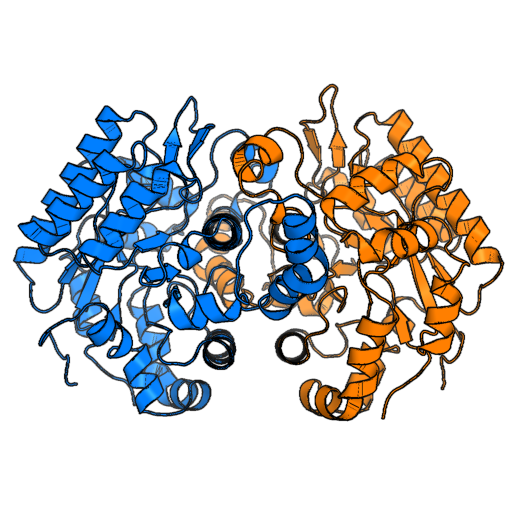 337 ? 41.307 -17.019 -10.133 1.00 10.47 335 ASN A N 1
ATOM 2705 C CA . ASN A 1 337 ? 40.299 -17.241 -9.096 1.00 10.20 335 ASN A CA 1
ATOM 2706 C C . ASN A 1 337 ? 38.960 -17.604 -9.732 1.00 10.58 335 ASN A C 1
ATOM 2707 O O . ASN A 1 337 ? 38.274 -18.535 -9.289 1.00 10.73 335 ASN A O 1
ATOM 2712 N N . ALA A 1 338 ? 38.551 -16.848 -10.748 1.00 9.88 336 ALA A N 1
ATOM 2713 C CA . ALA A 1 338 ? 37.287 -17.110 -11.421 1.00 10.88 336 ALA A CA 1
ATOM 2714 C C . ALA A 1 338 ? 37.346 -18.409 -12.217 1.00 12.14 336 ALA A C 1
ATOM 2715 O O . ALA A 1 338 ? 36.367 -19.173 -12.232 1.00 13.16 336 ALA A O 1
ATOM 2717 N N . LYS A 1 339 ? 38.475 -18.683 -12.880 1.00 11.82 337 LYS A N 1
ATOM 2718 C CA . LYS A 1 339 ? 38.608 -19.948 -13.602 1.00 12.87 337 LYS A CA 1
ATOM 2719 C C . LYS A 1 339 ? 38.323 -21.121 -12.681 1.00 14.18 337 LYS A C 1
ATOM 2720 O O . LYS A 1 339 ? 37.575 -22.040 -13.043 1.00 16.01 337 LYS A O 1
ATOM 2726 N N . LYS A 1 340 ? 38.857 -21.078 -11.459 1.00 12.08 338 LYS A N 1
ATOM 2727 C CA . LYS A 1 340 ? 38.667 -22.188 -10.536 1.00 14.60 338 LYS A CA 1
ATOM 2728 C C . LYS A 1 340 ? 37.262 -22.170 -9.947 1.00 14.14 338 LYS A C 1
ATOM 2729 O O . LYS A 1 340 ? 36.607 -23.217 -9.853 1.00 15.80 338 LYS A O 1
ATOM 2735 N N . LEU A 1 341 ? 36.771 -20.988 -9.567 1.00 11.75 339 LEU A N 1
ATOM 2736 C CA . LEU A 1 341 ? 35.458 -20.902 -8.932 1.00 11.37 339 LEU A CA 1
ATOM 2737 C C . LEU A 1 341 ? 34.345 -21.418 -9.846 1.00 14.45 339 LEU A C 1
ATOM 2738 O O . LEU A 1 341 ? 33.435 -22.132 -9.395 1.00 15.46 339 LEU A O 1
ATOM 2743 N N . PHE A 1 342 ? 34.378 -21.041 -11.121 1.00 13.05 340 PHE A N 1
ATOM 2744 C CA . PHE A 1 342 ? 33.371 -21.458 -12.091 1.00 14.98 340 PHE A CA 1
ATOM 2745 C C . PHE A 1 342 ? 33.756 -22.722 -12.841 1.00 16.41 340 PHE A C 1
ATOM 2746 O O . PHE A 1 342 ? 33.041 -23.109 -13.770 1.00 19.29 340 PHE A O 1
ATOM 2754 N N . LYS A 1 343 ? 34.857 -23.371 -12.465 1.00 15.70 341 LYS A N 1
ATOM 2755 C CA . LYS A 1 343 ? 35.268 -24.641 -13.070 1.00 19.65 341 LYS A CA 1
ATOM 2756 C C . LYS A 1 343 ? 35.399 -24.530 -14.585 1.00 20.25 341 LYS A C 1
ATOM 2757 O O . LYS A 1 343 ? 35.047 -25.454 -15.326 1.00 22.43 341 LYS A O 1
ATOM 2763 N N . LEU A 1 344 ? 35.917 -23.399 -15.059 1.00 17.81 342 LEU A N 1
ATOM 2764 C CA . LEU A 1 344 ? 36.047 -23.205 -16.494 1.00 20.33 342 LEU A CA 1
ATOM 2765 C C . LEU A 1 344 ? 37.128 -24.144 -17.011 1.00 23.91 342 LEU A C 1
ATOM 2766 O O . LEU A 1 344 ? 38.189 -24.310 -16.402 1.00 25.84 342 LEU A O 1
ATOM 2771 N N . GLY A 1 345 ? 36.861 -24.779 -18.134 1.00 23.81 343 GLY A N 1
ATOM 2772 C CA . GLY A 1 345 ? 37.926 -25.546 -18.724 1.00 27.43 343 GLY A CA 1
ATOM 2773 C C . GLY A 1 345 ? 38.906 -24.593 -19.367 1.00 28.26 343 GLY A C 1
ATOM 2774 O O . GLY A 1 345 ? 39.138 -23.473 -18.891 1.00 29.54 343 GLY A O 1
ATOM 2775 N N . LYS A 1 346 ? 39.522 -25.056 -20.436 1.00 29.22 344 LYS A N 1
ATOM 2776 C CA . LYS A 1 346 ? 40.267 -24.162 -21.295 1.00 25.48 344 LYS A CA 1
ATOM 2777 C C . LYS A 1 346 ? 39.306 -23.127 -21.861 1.00 19.54 344 LYS A C 1
ATOM 2778 O O . LYS A 1 346 ? 38.140 -23.422 -22.134 1.00 19.97 344 LYS A O 1
ATOM 2784 N N . PHE A 1 347 ? 39.780 -21.893 -21.989 1.00 18.90 345 PHE A N 1
ATOM 2785 C CA . PHE A 1 347 ? 39.010 -20.859 -22.661 1.00 16.19 345 PHE A CA 1
ATOM 2786 C C . PHE A 1 347 ? 39.985 -19.907 -23.345 1.00 14.08 345 PHE A C 1
ATOM 2787 O O . PHE A 1 347 ? 41.204 -20.061 -23.250 1.00 15.48 345 PHE A O 1
ATOM 2795 N N . TYR A 1 348 ? 39.435 -18.916 -24.040 1.00 13.61 346 TYR A N 1
ATOM 2796 C CA . TYR A 1 348 ? 40.245 -17.994 -24.830 1.00 13.39 346 TYR A CA 1
ATOM 2797 C C . TYR A 1 348 ? 41.320 -17.328 -23.973 1.00 13.26 346 TYR A C 1
ATOM 2798 O O . TYR A 1 348 ? 41.013 -16.696 -22.959 1.00 13.12 346 TYR A O 1
ATOM 2807 N N . ASP A 1 349 ? 42.587 -17.472 -24.377 1.00 15.11 347 ASP A N 1
ATOM 2808 C CA . ASP A 1 349 ? 43.735 -16.891 -23.680 1.00 16.48 347 ASP A CA 1
ATOM 2809 C C . ASP A 1 349 ? 43.869 -17.353 -22.225 1.00 16.66 347 ASP A C 1
ATOM 2810 O O . ASP A 1 349 ? 44.507 -16.662 -21.424 1.00 19.10 347 ASP A O 1
ATOM 2815 N N . SER A 1 350 ? 43.304 -18.509 -21.850 1.00 17.62 348 SER A N 1
ATOM 2816 C CA . SER A 1 350 ? 43.220 -18.896 -20.438 1.00 18.05 348 SER A CA 1
ATOM 2817 C C . SER A 1 350 ? 44.562 -19.268 -19.817 1.00 21.27 348 SER A C 1
ATOM 2818 O O . SER A 1 350 ? 44.666 -19.298 -18.584 1.00 21.90 348 SER A O 1
ATOM 2821 N N . GLU A 1 351 ? 45.562 -19.595 -20.624 1.00 19.38 349 GLU A N 1
ATOM 2822 C CA . GLU A 1 351 ? 46.914 -19.864 -20.150 1.00 24.38 349 GLU A CA 1
ATOM 2823 C C . GLU A 1 351 ? 47.869 -18.709 -20.409 1.00 26.41 349 GLU A C 1
ATOM 2824 O O . GLU A 1 351 ? 49.069 -18.838 -20.155 1.00 27.50 349 GLU A O 1
ATOM 2830 N N . ALA A 1 352 ? 47.379 -17.614 -20.967 1.00 22.90 350 ALA A N 1
ATOM 2831 C CA . ALA A 1 352 ? 48.178 -16.420 -21.208 1.00 26.10 350 ALA A CA 1
ATOM 2832 C C . ALA A 1 352 ? 48.573 -15.666 -19.948 1.00 29.47 350 ALA A C 1
ATOM 2833 O O . ALA A 1 352 ? 48.676 -14.428 -20.022 1.00 31.10 350 ALA A O 1
ATOM 2836 N N . GLY B 1 1 ? 54.545 6.465 24.060 1.00 32.09 -1 GLY B N 1
ATOM 2837 C CA . GLY B 1 1 ? 53.461 5.617 24.523 1.00 29.78 -1 GLY B CA 1
ATOM 2838 C C . GLY B 1 1 ? 52.094 6.284 24.492 1.00 25.93 -1 GLY B C 1
ATOM 2839 O O . GLY B 1 1 ? 51.855 7.194 23.694 1.00 24.63 -1 GLY B O 1
ATOM 2840 N N . SER B 1 2 ? 51.201 5.830 25.368 1.00 24.76 0 SER B N 1
ATOM 2841 C CA . SER B 1 2 ? 49.846 6.367 25.415 1.00 22.46 0 SER B CA 1
ATOM 2842 C C . SER B 1 2 ? 49.835 7.777 26.006 1.00 21.28 0 SER B C 1
ATOM 2843 O O . SER B 1 2 ? 50.814 8.254 26.593 1.00 21.66 0 SER B O 1
ATOM 2846 N N . MET B 1 3 ? 48.687 8.437 25.864 1.00 21.29 1 MET B N 1
ATOM 2847 C CA . MET B 1 3 ? 48.516 9.807 26.311 1.00 18.90 1 MET B CA 1
ATOM 2848 C C . MET B 1 3 ? 47.261 9.948 27.163 1.00 17.85 1 MET B C 1
ATOM 2849 O O . MET B 1 3 ? 46.314 9.168 27.065 1.00 20.18 1 MET B O 1
ATOM 2854 N N . ARG B 1 4 ? 47.278 10.959 28.020 1.00 16.34 2 ARG B N 1
ATOM 2855 C CA . ARG B 1 4 ? 46.092 11.422 28.716 1.00 16.21 2 ARG B CA 1
ATOM 2856 C C . ARG B 1 4 ? 45.600 12.716 28.084 1.00 16.09 2 ARG B C 1
ATOM 2857 O O . ARG B 1 4 ? 46.207 13.255 27.157 1.00 15.70 2 ARG B O 1
ATOM 2865 N N . GLY B 1 5 ? 44.472 13.210 28.580 1.00 15.68 3 GLY B N 1
ATOM 2866 C CA . GLY B 1 5 ? 43.889 14.406 28.002 1.00 15.33 3 GLY B CA 1
ATOM 2867 C C . GLY B 1 5 ? 43.184 14.193 26.679 1.00 14.59 3 GLY B C 1
ATOM 2868 O O . GLY B 1 5 ? 42.888 15.167 25.993 1.00 14.32 3 GLY B O 1
ATOM 2869 N N . LYS B 1 6 ? 42.852 12.955 26.335 1.00 14.28 4 LYS B N 1
ATOM 2870 C CA . LYS B 1 6 ? 42.161 12.705 25.073 1.00 13.61 4 LYS B CA 1
ATOM 2871 C C . LYS B 1 6 ? 40.805 13.405 25.073 1.00 13.29 4 LYS B C 1
ATOM 2872 O O . LYS B 1 6 ? 40.154 13.554 26.110 1.00 13.51 4 LYS B O 1
ATOM 2878 N N . VAL B 1 7 ? 40.366 13.844 23.893 1.00 12.81 5 VAL B N 1
ATOM 2879 C CA . VAL B 1 7 ? 39.037 14.436 23.737 1.00 12.49 5 VAL B CA 1
ATOM 2880 C C . VAL B 1 7 ? 38.109 13.386 23.146 1.00 12.03 5 VAL B C 1
ATOM 2881 O O . VAL B 1 7 ? 38.472 12.700 22.182 1.00 11.88 5 VAL B O 1
ATOM 2885 N N . SER B 1 8 ? 36.915 13.255 23.725 1.00 11.97 6 SER B N 1
ATOM 2886 C CA . SER B 1 8 ? 35.949 12.260 23.282 1.00 11.60 6 SER B CA 1
ATOM 2887 C C . SER B 1 8 ? 34.610 12.952 23.099 1.00 11.38 6 SER B C 1
ATOM 2888 O O . SER B 1 8 ? 34.122 13.610 24.025 1.00 11.66 6 SER B O 1
ATOM 2891 N N . LEU B 1 9 ? 34.006 12.828 21.892 1.00 10.93 7 LEU B N 1
ATOM 2892 C CA . LEU B 1 9 ? 32.944 13.773 21.551 1.00 10.77 7 LEU B CA 1
ATOM 2893 C C . LEU B 1 9 ? 31.754 13.139 20.825 1.00 10.41 7 LEU B C 1
ATOM 2894 O O . LEU B 1 9 ? 31.025 13.845 20.133 1.00 10.22 7 LEU B O 1
ATOM 2899 N N . GLU B 1 10 ? 31.484 11.846 21.027 1.00 10.73 8 GLU B N 1
ATOM 2900 C CA . GLU B 1 10 ? 30.230 11.237 20.564 1.00 10.11 8 GLU B CA 1
ATOM 2901 C C . GLU B 1 10 ? 29.568 10.502 21.730 1.00 10.38 8 GLU B C 1
ATOM 2902 O O . GLU B 1 10 ? 29.241 9.313 21.671 1.00 12.53 8 GLU B O 1
ATOM 2908 N N . GLU B 1 11 ? 29.377 11.233 22.819 1.00 10.73 9 GLU B N 1
ATOM 2909 C CA . GLU B 1 11 ? 29.101 10.648 24.131 1.00 11.12 9 GLU B CA 1
ATOM 2910 C C . GLU B 1 11 ? 27.699 11.082 24.559 1.00 11.56 9 GLU B C 1
ATOM 2911 O O . GLU B 1 11 ? 27.455 12.267 24.811 1.00 11.38 9 GLU B O 1
ATOM 2917 N N . ALA B 1 12 ? 26.759 10.140 24.590 1.00 11.23 10 ALA B N 1
ATOM 2918 C CA . ALA B 1 12 ? 25.341 10.461 24.602 1.00 11.27 10 ALA B CA 1
ATOM 2919 C C . ALA B 1 12 ? 24.719 10.380 25.990 1.00 11.78 10 ALA B C 1
ATOM 2920 O O . ALA B 1 12 ? 25.183 9.637 26.867 1.00 12.08 10 ALA B O 1
ATOM 2922 N N . PHE B 1 13 ? 23.631 11.134 26.164 1.00 11.92 11 PHE B N 1
ATOM 2923 C CA . PHE B 1 13 ? 22.836 11.121 27.393 1.00 12.43 11 PHE B CA 1
ATOM 2924 C C . PHE B 1 13 ? 21.357 11.171 27.021 1.00 12.43 11 PHE B C 1
ATOM 2925 O O . PHE B 1 13 ? 20.988 11.423 25.869 1.00 12.05 11 PHE B O 1
ATOM 2933 N N . GLU B 1 14 ? 20.491 10.945 28.016 1.00 12.90 12 GLU B N 1
ATOM 2934 C CA . GLU B 1 14 ? 19.052 11.196 27.898 1.00 13.05 12 GLU B CA 1
ATOM 2935 C C . GLU B 1 14 ? 18.601 11.892 29.175 1.00 13.64 12 GLU B C 1
ATOM 2936 O O . GLU B 1 14 ? 19.240 11.764 30.223 1.00 13.97 12 GLU B O 1
ATOM 2942 N N . LEU B 1 15 ? 17.492 12.623 29.097 1.00 13.80 13 LEU B N 1
ATOM 2943 C CA . LEU B 1 15 ? 16.920 13.212 30.313 1.00 14.42 13 LEU B CA 1
ATOM 2944 C C . LEU B 1 15 ? 16.559 12.121 31.318 1.00 14.89 13 LEU B C 1
ATOM 2945 O O . LEU B 1 15 ? 15.871 11.156 30.958 1.00 14.86 13 LEU B O 1
ATOM 2950 N N . PRO B 1 16 ? 16.967 12.255 32.583 1.00 15.38 14 PRO B N 1
ATOM 2951 C CA . PRO B 1 16 ? 16.644 11.221 33.583 1.00 15.90 14 PRO B CA 1
ATOM 2952 C C . PRO B 1 16 ? 15.157 10.912 33.716 1.00 16.27 14 PRO B C 1
ATOM 2953 O O . PRO B 1 16 ? 14.797 9.756 33.978 1.00 16.49 14 PRO B O 1
ATOM 2957 N N . LYS B 1 17 ? 14.278 11.894 33.523 1.00 16.36 15 LYS B N 1
ATOM 2958 C CA . LYS B 1 17 ? 12.853 11.609 33.649 1.00 16.77 15 LYS B CA 1
ATOM 2959 C C . LYS B 1 17 ? 12.358 10.660 32.571 1.00 16.78 15 LYS B C 1
ATOM 2960 O O . LYS B 1 17 ? 11.309 10.033 32.746 1.00 17.59 15 LYS B O 1
ATOM 2966 N N . PHE B 1 18 ? 13.112 10.506 31.486 1.00 17.07 16 PHE B N 1
ATOM 2967 C CA . PHE B 1 18 ? 12.758 9.588 30.412 1.00 15.42 16 PHE B CA 1
ATOM 2968 C C . PHE B 1 18 ? 13.524 8.264 30.492 1.00 16.88 16 PHE B C 1
ATOM 2969 O O . PHE B 1 18 ? 13.745 7.600 29.477 1.00 16.37 16 PHE B O 1
ATOM 2977 N N . ALA B 1 19 ? 13.883 7.824 31.701 1.00 15.98 17 ALA B N 1
ATOM 2978 C CA . ALA B 1 19 ? 14.566 6.549 31.862 1.00 15.96 17 ALA B CA 1
ATOM 2979 C C . ALA B 1 19 ? 13.844 5.405 31.153 1.00 15.87 17 ALA B C 1
ATOM 2980 O O . ALA B 1 19 ? 14.489 4.509 30.606 1.00 15.77 17 ALA B O 1
ATOM 2982 N N . ALA B 1 20 ? 12.505 5.417 31.153 1.00 18.63 18 ALA B N 1
ATOM 2983 C CA . ALA B 1 20 ? 11.770 4.321 30.527 1.00 18.08 18 ALA B CA 1
ATOM 2984 C C . ALA B 1 20 ? 12.054 4.240 29.035 1.00 17.85 18 ALA B C 1
ATOM 2985 O O . ALA B 1 20 ? 12.136 3.139 28.481 1.00 19.87 18 ALA B O 1
ATOM 2987 N N . GLN B 1 21 ? 12.257 5.384 28.379 1.00 16.92 19 GLN B N 1
ATOM 2988 C CA . GLN B 1 21 ? 12.602 5.348 26.962 1.00 17.53 19 GLN B CA 1
ATOM 2989 C C . GLN B 1 21 ? 13.976 4.731 26.738 1.00 17.11 19 GLN B C 1
ATOM 2990 O O . GLN B 1 21 ? 14.222 4.130 25.680 1.00 16.93 19 GLN B O 1
ATOM 2996 N N . THR B 1 22 ? 14.881 4.827 27.710 1.00 16.49 20 THR B N 1
ATOM 2997 C CA . THR B 1 22 ? 16.183 4.217 27.485 1.00 15.98 20 THR B CA 1
ATOM 2998 C C . THR B 1 22 ? 16.126 2.700 27.526 1.00 20.99 20 THR B C 1
ATOM 2999 O O . THR B 1 22 ? 16.976 2.057 26.901 1.00 20.12 20 THR B O 1
ATOM 3003 N N . LYS B 1 23 ? 15.137 2.096 28.198 1.00 17.68 21 LYS B N 1
ATOM 3004 C CA . LYS B 1 23 ? 15.088 0.633 28.144 1.00 20.24 21 LYS B CA 1
ATOM 3005 C C . LYS B 1 23 ? 14.699 0.198 26.735 1.00 20.69 21 LYS B C 1
ATOM 3006 O O . LYS B 1 23 ? 15.092 -0.878 26.267 1.00 20.39 21 LYS B O 1
ATOM 3012 N N . GLU B 1 24 ? 13.939 1.036 26.028 1.00 22.58 22 GLU B N 1
ATOM 3013 C CA . GLU B 1 24 ? 13.595 0.707 24.650 1.00 21.07 22 GLU B CA 1
ATOM 3014 C C . GLU B 1 24 ? 14.827 0.733 23.740 1.00 18.32 22 GLU B C 1
ATOM 3015 O O . GLU B 1 24 ? 14.986 -0.136 22.868 1.00 19.48 22 GLU B O 1
ATOM 3021 N N . LYS B 1 25 ? 15.729 1.698 23.940 1.00 17.69 23 LYS B N 1
ATOM 3022 C CA . LYS B 1 25 ? 16.996 1.686 23.207 1.00 15.02 23 LYS B CA 1
ATOM 3023 C C . LYS B 1 25 ? 17.843 0.498 23.630 1.00 15.03 23 LYS B C 1
ATOM 3024 O O . LYS B 1 25 ? 18.571 -0.084 22.816 1.00 14.79 23 LYS B O 1
ATOM 3030 N N . ALA B 1 26 ? 17.800 0.141 24.911 1.00 16.69 24 ALA B N 1
ATOM 3031 C CA . ALA B 1 26 ? 18.563 -1.014 25.364 1.00 16.15 24 ALA B CA 1
ATOM 3032 C C . ALA B 1 26 ? 18.162 -2.274 24.604 1.00 15.94 24 ALA B C 1
ATOM 3033 O O . ALA B 1 26 ? 19.015 -3.111 24.297 1.00 15.21 24 ALA B O 1
ATOM 3035 N N . GLU B 1 27 ? 16.867 -2.435 24.299 1.00 14.14 25 GLU B N 1
ATOM 3036 C CA . GLU B 1 27 ? 16.424 -3.609 23.544 1.00 15.69 25 GLU B CA 1
ATOM 3037 C C . GLU B 1 27 ? 16.921 -3.605 22.097 1.00 15.84 25 GLU B C 1
ATOM 3038 O O . GLU B 1 27 ? 16.931 -4.661 21.455 1.00 16.24 25 GLU B O 1
ATOM 3044 N N . LEU B 1 28 ? 17.319 -2.450 21.564 1.00 15.44 26 LEU B N 1
ATOM 3045 C CA . LEU B 1 28 ? 17.910 -2.375 20.233 1.00 13.76 26 LEU B CA 1
ATOM 3046 C C . LEU B 1 28 ? 19.414 -2.545 20.256 1.00 12.44 26 LEU B C 1
ATOM 3047 O O . LEU B 1 28 ? 19.960 -3.106 19.296 1.00 12.91 26 LEU B O 1
ATOM 3052 N N . TYR B 1 29 ? 20.101 -2.098 21.329 1.00 13.25 27 TYR B N 1
ATOM 3053 C CA . TYR B 1 29 ? 21.537 -1.858 21.254 1.00 12.65 27 TYR B CA 1
ATOM 3054 C C . TYR B 1 29 ? 22.386 -2.414 22.384 1.00 12.35 27 TYR B C 1
ATOM 3055 O O . TYR B 1 29 ? 23.610 -2.259 22.310 1.00 13.05 27 TYR B O 1
ATOM 3064 N N . ILE B 1 30 ? 21.810 -3.004 23.434 1.00 12.73 28 ILE B N 1
ATOM 3065 C CA . ILE B 1 30 ? 22.588 -3.334 24.621 1.00 14.46 28 ILE B CA 1
ATOM 3066 C C . ILE B 1 30 ? 22.380 -4.794 25.009 1.00 13.89 28 ILE B C 1
ATOM 3067 O O . ILE B 1 30 ? 21.253 -5.206 25.294 1.00 14.39 28 ILE B O 1
ATOM 3072 N N . ALA B 1 31 ? 23.474 -5.558 25.067 1.00 13.94 29 ALA B N 1
ATOM 3073 C CA . ALA B 1 31 ? 23.403 -6.939 25.527 1.00 14.79 29 ALA B CA 1
ATOM 3074 C C . ALA B 1 31 ? 23.009 -6.989 27.005 1.00 14.84 29 ALA B C 1
ATOM 3075 O O . ALA B 1 31 ? 23.296 -6.055 27.755 1.00 14.56 29 ALA B O 1
ATOM 3077 N N . PRO B 1 32 ? 22.351 -8.072 27.438 1.00 15.27 30 PRO B N 1
ATOM 3078 C CA . PRO B 1 32 ? 21.876 -8.153 28.837 1.00 15.78 30 PRO B CA 1
ATOM 3079 C C . PRO B 1 32 ? 22.932 -7.854 29.883 1.00 15.92 30 PRO B C 1
ATOM 3080 O O . PRO B 1 32 ? 22.650 -7.136 30.864 1.00 17.26 30 PRO B O 1
ATOM 3084 N N . ASN B 1 33 ? 24.148 -8.370 29.709 1.00 15.78 31 ASN B N 1
ATOM 3085 C CA . ASN B 1 33 ? 25.172 -8.177 30.731 1.00 16.73 31 ASN B CA 1
ATOM 3086 C C . ASN B 1 33 ? 25.634 -6.728 30.814 1.00 16.96 31 ASN B C 1
ATOM 3087 O O . ASN B 1 33 ? 26.320 -6.358 31.774 1.00 19.17 31 ASN B O 1
ATOM 3092 N N . ASN B 1 34 ? 25.298 -5.908 29.822 1.00 15.56 32 ASN B N 1
ATOM 3093 C CA . ASN B 1 34 ? 25.718 -4.520 29.798 1.00 14.50 32 ASN B CA 1
ATOM 3094 C C . ASN B 1 34 ? 24.597 -3.558 30.174 1.00 14.58 32 ASN B C 1
ATOM 3095 O O . ASN B 1 34 ? 24.816 -2.342 30.192 1.00 14.85 32 ASN B O 1
ATOM 3100 N N . ARG B 1 35 ? 23.415 -4.071 30.514 1.00 15.32 33 ARG B N 1
ATOM 3101 C CA . ARG B 1 35 ? 22.274 -3.204 30.790 1.00 16.02 33 ARG B CA 1
ATOM 3102 C C . ARG B 1 35 ? 22.490 -2.333 32.024 1.00 15.91 33 ARG B C 1
ATOM 3103 O O . ARG B 1 35 ? 22.223 -1.126 31.986 1.00 15.87 33 ARG B O 1
ATOM 3111 N N . ASP B 1 36 ? 22.952 -2.918 33.131 1.00 17.38 34 ASP B N 1
ATOM 3112 C CA . ASP B 1 36 ? 23.096 -2.108 34.337 1.00 17.22 34 ASP B CA 1
ATOM 3113 C C . ASP B 1 36 ? 24.016 -0.926 34.082 1.00 16.16 34 ASP B C 1
ATOM 3114 O O . ASP B 1 36 ? 23.697 0.219 34.438 1.00 16.22 34 ASP B O 1
ATOM 3119 N N . ARG B 1 37 ? 25.147 -1.175 33.419 1.00 15.98 35 ARG B N 1
ATOM 3120 C CA . ARG B 1 37 ? 26.080 -0.093 33.143 1.00 15.66 35 ARG B CA 1
ATOM 3121 C C . ARG B 1 37 ? 25.475 0.923 32.178 1.00 15.06 35 ARG B C 1
ATOM 3122 O O . ARG B 1 37 ? 25.609 2.134 32.383 1.00 15.22 35 ARG B O 1
ATOM 3130 N N . TYR B 1 38 ? 24.778 0.452 31.139 1.00 14.44 36 TYR B N 1
ATOM 3131 C CA . TYR B 1 38 ? 24.174 1.385 30.193 1.00 13.92 36 TYR B CA 1
ATOM 3132 C C . TYR B 1 38 ? 23.212 2.328 30.899 1.00 14.89 36 TYR B C 1
ATOM 3133 O O . TYR B 1 38 ? 23.253 3.543 30.686 1.00 14.44 36 TYR B O 1
ATOM 3142 N N . PHE B 1 39 ? 22.333 1.785 31.747 1.00 14.75 37 PHE B N 1
ATOM 3143 C CA . PHE B 1 39 ? 21.325 2.641 32.364 1.00 15.07 37 PHE B CA 1
ATOM 3144 C C . PHE B 1 39 ? 21.971 3.669 33.276 1.00 16.96 37 PHE B C 1
ATOM 3145 O O . PHE B 1 39 ? 21.600 4.849 33.259 1.00 18.68 37 PHE B O 1
ATOM 3153 N N . GLU B 1 40 ? 22.987 3.258 34.033 1.00 15.71 38 GLU B N 1
ATOM 3154 C CA . GLU B 1 40 ? 23.681 4.221 34.874 1.00 16.02 38 GLU B CA 1
ATOM 3155 C C . GLU B 1 40 ? 24.341 5.303 34.024 1.00 15.46 38 GLU B C 1
ATOM 3156 O O . GLU B 1 40 ? 24.262 6.489 34.355 1.00 15.55 38 GLU B O 1
ATOM 3162 N N . GLU B 1 41 ? 24.987 4.919 32.914 1.00 14.90 39 GLU B N 1
ATOM 3163 C CA . GLU B 1 41 ? 25.764 5.894 32.158 1.00 14.44 39 GLU B CA 1
ATOM 3164 C C . GLU B 1 41 ? 24.869 6.866 31.410 1.00 14.07 39 GLU B C 1
ATOM 3165 O O . GLU B 1 41 ? 25.102 8.074 31.452 1.00 14.03 39 GLU B O 1
ATOM 3171 N N . ILE B 1 42 ? 23.835 6.358 30.733 1.00 13.82 40 ILE B N 1
ATOM 3172 C CA . ILE B 1 42 ? 23.014 7.213 29.874 1.00 13.46 40 ILE B CA 1
ATOM 3173 C C . ILE B 1 42 ? 22.289 8.271 30.700 1.00 13.85 40 ILE B C 1
ATOM 3174 O O . ILE B 1 42 ? 21.997 9.362 30.207 1.00 13.64 40 ILE B O 1
ATOM 3179 N N . LEU B 1 43 ? 22.050 8.001 31.988 1.00 14.47 41 LEU B N 1
ATOM 3180 C CA . LEU B 1 43 ? 21.268 8.902 32.823 1.00 14.91 41 LEU B CA 1
ATOM 3181 C C . LEU B 1 43 ? 22.114 9.714 33.793 1.00 15.29 41 LEU B C 1
ATOM 3182 O O . LEU B 1 43 ? 21.555 10.516 34.550 1.00 15.81 41 LEU B O 1
ATOM 3187 N N . ASN B 1 44 ? 23.435 9.562 33.779 1.00 15.19 42 ASN B N 1
ATOM 3188 C CA . ASN B 1 44 ? 24.305 10.229 34.757 1.00 15.62 42 ASN B CA 1
ATOM 3189 C C . ASN B 1 44 ? 25.587 10.700 34.100 1.00 15.24 42 ASN B C 1
ATOM 3190 O O . ASN B 1 44 ? 26.625 10.031 34.177 1.00 15.28 42 ASN B O 1
ATOM 3195 N N . PRO B 1 45 ? 25.556 11.867 33.444 1.00 17.11 43 PRO B N 1
ATOM 3196 C CA . PRO B 1 45 ? 26.776 12.426 32.842 1.00 15.73 43 PRO B CA 1
ATOM 3197 C C . PRO B 1 45 ? 27.942 12.586 33.803 1.00 15.90 43 PRO B C 1
ATOM 3198 O O . PRO B 1 45 ? 29.103 12.512 33.374 1.00 16.22 43 PRO B O 1
ATOM 3202 N N . CYS B 1 46 ? 27.675 12.789 35.094 1.00 16.42 44 CYS B N 1
ATOM 3203 C CA . CYS B 1 46 ? 28.718 12.983 36.091 1.00 18.83 44 CYS B CA 1
ATOM 3204 C C . CYS B 1 46 ? 28.943 11.737 36.936 1.00 17.30 44 CYS B C 1
ATOM 3205 O O . CYS B 1 46 ? 29.598 11.810 37.989 1.00 19.88 44 CYS B O 1
ATOM 3208 N N . GLY B 1 47 ? 28.399 10.601 36.510 1.00 16.50 45 GLY B N 1
ATOM 3209 C CA . GLY B 1 47 ? 28.469 9.378 37.288 1.00 16.96 45 GLY B CA 1
ATOM 3210 C C . GLY B 1 47 ? 29.688 8.526 37.001 1.00 16.89 45 GLY B C 1
ATOM 3211 O O . GLY B 1 47 ? 30.797 9.047 36.812 1.00 16.84 45 GLY B O 1
ATOM 3212 N N . ASN B 1 48 ? 29.505 7.204 36.970 1.00 16.93 46 ASN B N 1
ATOM 3213 C CA . ASN B 1 48 ? 30.668 6.343 36.808 1.00 18.49 46 ASN B CA 1
ATOM 3214 C C . ASN B 1 48 ? 31.363 6.554 35.470 1.00 16.28 46 ASN B C 1
ATOM 3215 O O . ASN B 1 48 ? 32.565 6.305 35.358 1.00 16.35 46 ASN B O 1
ATOM 3220 N N . ARG B 1 49 ? 30.649 7.030 34.447 1.00 15.65 47 ARG B N 1
ATOM 3221 C CA . ARG B 1 49 ? 31.329 7.244 33.173 1.00 15.05 47 ARG B CA 1
ATOM 3222 C C . ARG B 1 49 ? 32.384 8.336 33.296 1.00 15.17 47 ARG B C 1
ATOM 3223 O O . ARG B 1 49 ? 33.409 8.288 32.609 1.00 14.95 47 ARG B O 1
ATOM 3231 N N . LEU B 1 50 ? 32.167 9.305 34.202 1.00 15.58 48 LEU B N 1
ATOM 3232 C CA . LEU B 1 50 ? 33.183 10.321 34.446 1.00 16.26 48 LEU B CA 1
ATOM 3233 C C . LEU B 1 50 ? 34.393 9.728 35.153 1.00 16.42 48 LEU B C 1
ATOM 3234 O O . LEU B 1 50 ? 35.536 10.030 34.793 1.00 16.31 48 LEU B O 1
ATOM 3239 N N . GLU B 1 51 ? 34.164 8.871 36.152 1.00 16.85 49 GLU B N 1
ATOM 3240 C CA . GLU B 1 51 ? 35.273 8.190 36.816 1.00 17.41 49 GLU B CA 1
ATOM 3241 C C . GLU B 1 51 ? 36.074 7.335 35.846 1.00 17.05 49 GLU B C 1
ATOM 3242 O O . GLU B 1 51 ? 37.306 7.330 35.895 1.00 17.30 49 GLU B O 1
ATOM 3248 N N . LEU B 1 52 ? 35.390 6.614 34.945 1.00 16.48 50 LEU B N 1
ATOM 3249 C CA . LEU B 1 52 ? 36.120 5.842 33.947 1.00 16.12 50 LEU B CA 1
ATOM 3250 C C . LEU B 1 52 ? 36.895 6.757 33.010 1.00 15.74 50 LEU B C 1
ATOM 3251 O O . LEU B 1 52 ? 38.028 6.447 32.631 1.00 15.78 50 LEU B O 1
ATOM 3256 N N . SER B 1 53 ? 36.295 7.885 32.620 1.00 15.39 51 SER B N 1
ATOM 3257 C CA . SER B 1 53 ? 36.999 8.816 31.747 1.00 15.08 51 SER B CA 1
ATOM 3258 C C . SER B 1 53 ? 38.265 9.321 32.413 1.00 15.64 51 SER B C 1
ATOM 3259 O O . SER B 1 53 ? 39.326 9.381 31.787 1.00 15.58 51 SER B O 1
ATOM 3262 N N . ASN B 1 54 ? 38.180 9.642 33.708 1.00 16.26 52 ASN B N 1
ATOM 3263 C CA . ASN B 1 54 ? 39.366 10.072 34.441 1.00 16.90 52 ASN B CA 1
ATOM 3264 C C . ASN B 1 54 ? 40.407 8.966 34.507 1.00 17.20 52 ASN B C 1
ATOM 3265 O O . ASN B 1 54 ? 41.598 9.209 34.290 1.00 17.40 52 ASN B O 1
ATOM 3270 N N . LYS B 1 55 ? 39.983 7.740 34.788 1.00 17.28 53 LYS B N 1
ATOM 3271 C CA . LYS B 1 55 ? 40.956 6.661 34.910 1.00 17.64 53 LYS B CA 1
ATOM 3272 C C . LYS B 1 55 ? 41.650 6.406 33.582 1.00 17.14 53 LYS B C 1
ATOM 3273 O O . LYS B 1 55 ? 42.862 6.172 33.543 1.00 17.47 53 LYS B O 1
ATOM 3279 N N . HIS B 1 56 ? 40.895 6.465 32.481 1.00 16.37 54 HIS B N 1
ATOM 3280 C CA . HIS B 1 56 ? 41.361 6.030 31.173 1.00 15.87 54 HIS B CA 1
ATOM 3281 C C . HIS B 1 56 ? 41.936 7.154 30.328 1.00 15.60 54 HIS B C 1
ATOM 3282 O O . HIS B 1 56 ? 42.177 6.956 29.132 1.00 15.16 54 HIS B O 1
ATOM 3289 N N . GLY B 1 57 ? 42.182 8.315 30.921 1.00 15.92 55 GLY B N 1
ATOM 3290 C CA . GLY B 1 57 ? 42.946 9.341 30.249 1.00 15.82 55 GLY B CA 1
ATOM 3291 C C . GLY B 1 57 ? 42.175 10.170 29.249 1.00 15.16 55 GLY B C 1
ATOM 3292 O O . GLY B 1 57 ? 42.760 10.623 28.259 1.00 14.92 55 GLY B O 1
ATOM 3293 N N . ILE B 1 58 ? 40.888 10.382 29.489 1.00 14.92 56 ILE B N 1
ATOM 3294 C CA . ILE B 1 58 ? 40.104 11.369 28.753 1.00 14.43 56 ILE B CA 1
ATOM 3295 C C . ILE B 1 58 ? 40.195 12.697 29.501 1.00 14.81 56 ILE B C 1
ATOM 3296 O O . ILE B 1 58 ? 40.023 12.758 30.734 1.00 15.31 56 ILE B O 1
ATOM 3301 N N . GLY B 1 59 ? 40.521 13.756 28.764 1.00 14.64 57 GLY B N 1
ATOM 3302 C CA . GLY B 1 59 ? 40.624 15.088 29.323 1.00 14.98 57 GLY B CA 1
ATOM 3303 C C . GLY B 1 59 ? 39.395 15.952 29.119 1.00 14.66 57 GLY B C 1
ATOM 3304 O O . GLY B 1 59 ? 39.163 16.897 29.871 1.00 14.99 57 GLY B O 1
ATOM 3305 N N . TYR B 1 60 ? 38.602 15.660 28.090 1.00 14.05 58 TYR B N 1
ATOM 3306 C CA . TYR B 1 60 ? 37.457 16.507 27.782 1.00 13.76 58 TYR B CA 1
ATOM 3307 C C . TYR B 1 60 ? 36.412 15.667 27.065 1.00 13.23 58 TYR B C 1
ATOM 3308 O O . TYR B 1 60 ? 36.703 15.071 26.019 1.00 12.94 58 TYR B O 1
ATOM 3317 N N . THR B 1 61 ? 35.209 15.622 27.631 1.00 13.23 59 THR B N 1
ATOM 3318 C CA . THR B 1 61 ? 34.093 14.881 27.052 1.00 12.80 59 THR B CA 1
ATOM 3319 C C . THR B 1 61 ? 33.066 15.893 26.581 1.00 12.58 59 THR B C 1
ATOM 3320 O O . THR B 1 61 ? 32.646 16.750 27.354 1.00 12.89 59 THR B O 1
ATOM 3324 N N . ILE B 1 62 ? 32.652 15.796 25.316 1.00 12.09 60 ILE B N 1
ATOM 3325 C CA . ILE B 1 62 ? 31.572 16.627 24.804 1.00 11.89 60 ILE B CA 1
ATOM 3326 C C . ILE B 1 62 ? 30.330 15.758 24.733 1.00 11.69 60 ILE B C 1
ATOM 3327 O O . ILE B 1 62 ? 30.306 14.771 23.989 1.00 11.37 60 ILE B O 1
ATOM 3332 N N . TYR B 1 63 ? 29.312 16.107 25.518 1.00 11.93 61 TYR B N 1
ATOM 3333 C CA . TYR B 1 63 ? 28.073 15.348 25.608 1.00 11.86 61 TYR B CA 1
ATOM 3334 C C . TYR B 1 63 ? 27.054 15.807 24.570 1.00 11.54 61 TYR B C 1
ATOM 3335 O O . TYR B 1 63 ? 27.051 16.962 24.146 1.00 11.52 61 TYR B O 1
ATOM 3344 N N . SER B 1 64 ? 26.183 14.885 24.176 1.00 11.34 62 SER B N 1
ATOM 3345 C CA . SER B 1 64 ? 25.159 15.137 23.165 1.00 11.08 62 SER B CA 1
ATOM 3346 C C . SER B 1 64 ? 23.944 14.270 23.484 1.00 11.16 62 SER B C 1
ATOM 3347 O O . SER B 1 64 ? 24.061 13.237 24.148 1.00 11.30 62 SER B O 1
ATOM 3350 N N . ILE B 1 65 ? 22.779 14.673 22.970 1.00 11.12 63 ILE B N 1
ATOM 3351 C CA . ILE B 1 65 ? 21.559 13.892 23.159 1.00 11.23 63 ILE B CA 1
ATOM 3352 C C . ILE B 1 65 ? 21.650 12.583 22.381 1.00 10.90 63 ILE B C 1
ATOM 3353 O O . ILE B 1 65 ? 22.220 12.528 21.280 1.00 10.53 63 ILE B O 1
ATOM 3358 N N . TYR B 1 66 ? 21.095 11.512 22.953 1.00 11.08 64 TYR B N 1
ATOM 3359 C CA . TYR B 1 66 ? 21.121 10.206 22.302 1.00 10.83 64 TYR B CA 1
ATOM 3360 C C . TYR B 1 66 ? 20.119 10.170 21.153 1.00 10.62 64 TYR B C 1
ATOM 3361 O O . TYR B 1 66 ? 19.478 11.174 20.814 1.00 11.05 64 TYR B O 1
ATOM 3370 N N . SER B 1 67 ? 20.030 9.001 20.511 1.00 10.42 65 SER B N 1
ATOM 3371 C CA . SER B 1 67 ? 19.353 8.926 19.221 1.00 10.17 65 SER B CA 1
ATOM 3372 C C . SER B 1 67 ? 18.112 8.038 19.275 1.00 10.97 65 SER B C 1
ATOM 3373 O O . SER B 1 67 ? 18.141 6.971 19.890 1.00 10.98 65 SER B O 1
ATOM 3376 N N . PRO B 1 68 ? 17.015 8.432 18.616 1.00 10.40 66 PRO B N 1
ATOM 3377 C CA . PRO B 1 68 ? 16.923 9.635 17.771 1.00 10.70 66 PRO B CA 1
ATOM 3378 C C . PRO B 1 68 ? 16.828 10.941 18.535 1.00 10.51 66 PRO B C 1
ATOM 3379 O O . PRO B 1 68 ? 17.040 11.992 17.931 1.00 10.40 66 PRO B O 1
ATOM 3383 N N . GLY B 1 69 ? 16.516 10.919 19.830 1.00 10.89 67 GLY B N 1
ATOM 3384 C CA . GLY B 1 69 ? 16.396 12.179 20.524 1.00 11.16 67 GLY B CA 1
ATOM 3385 C C . GLY B 1 69 ? 15.317 13.012 19.858 1.00 11.43 67 GLY B C 1
ATOM 3386 O O . GLY B 1 69 ? 14.298 12.479 19.409 1.00 11.36 67 GLY B O 1
ATOM 3387 N N . PRO B 1 70 ? 15.542 14.322 19.710 1.00 11.28 68 PRO B N 1
ATOM 3388 C CA . PRO B 1 70 ? 14.507 15.169 19.096 1.00 11.45 68 PRO B CA 1
ATOM 3389 C C . PRO B 1 70 ? 14.122 14.753 17.698 1.00 11.71 68 PRO B C 1
ATOM 3390 O O . PRO B 1 70 ? 12.997 15.032 17.273 1.00 11.44 68 PRO B O 1
ATOM 3394 N N . GLN B 1 71 ? 15.021 14.087 16.969 1.00 10.79 69 GLN B N 1
ATOM 3395 C CA . GLN B 1 71 ? 14.716 13.711 15.590 1.00 10.57 69 GLN B CA 1
ATOM 3396 C C . GLN B 1 71 ? 13.603 12.668 15.511 1.00 10.74 69 GLN B C 1
ATOM 3397 O O . GLN B 1 71 ? 13.002 12.492 14.443 1.00 11.05 69 GLN B O 1
ATOM 3403 N N . GLY B 1 72 ? 13.285 12.004 16.627 1.00 11.09 70 GLY B N 1
ATOM 3404 C CA . GLY B 1 72 ? 12.158 11.096 16.677 1.00 12.58 70 GLY B CA 1
ATOM 3405 C C . GLY B 1 72 ? 10.867 11.698 17.193 1.00 13.98 70 GLY B C 1
ATOM 3406 O O . GLY B 1 72 ? 9.852 10.993 17.269 1.00 17.03 70 GLY B O 1
ATOM 3407 N N . TRP B 1 73 ? 10.877 12.962 17.590 1.00 12.23 71 TRP B N 1
ATOM 3408 C CA . TRP B 1 73 ? 9.685 13.638 18.100 1.00 12.82 71 TRP B CA 1
ATOM 3409 C C . TRP B 1 73 ? 9.000 14.342 16.934 1.00 14.53 71 TRP B C 1
ATOM 3410 O O . TRP B 1 73 ? 9.509 15.349 16.422 1.00 14.34 71 TRP B O 1
ATOM 3421 N N . THR B 1 74 ? 7.853 13.805 16.507 1.00 15.52 72 THR B N 1
ATOM 3422 C CA . THR B 1 74 ? 7.200 14.200 15.263 1.00 15.41 72 THR B CA 1
ATOM 3423 C C . THR B 1 74 ? 6.305 15.425 15.391 1.00 16.90 72 THR B C 1
ATOM 3424 O O . THR B 1 74 ? 5.919 15.985 14.356 1.00 17.67 72 THR B O 1
ATOM 3428 N N . GLU B 1 75 ? 5.969 15.865 16.606 1.00 15.77 73 GLU B N 1
ATOM 3429 C CA . GLU B 1 75 ? 5.149 17.054 16.803 1.00 16.95 73 GLU B CA 1
ATOM 3430 C C . GLU B 1 75 ? 6.072 18.223 17.109 1.00 16.47 73 GLU B C 1
ATOM 3431 O O . GLU B 1 75 ? 6.808 18.191 18.099 1.00 17.31 73 GLU B O 1
ATOM 3437 N N . ARG B 1 76 ? 5.998 19.266 16.283 1.00 16.00 74 ARG B N 1
ATOM 3438 C CA . ARG B 1 76 ? 6.990 20.341 16.312 1.00 15.70 74 ARG B CA 1
ATOM 3439 C C . ARG B 1 76 ? 7.101 20.996 17.683 1.00 15.69 74 ARG B C 1
ATOM 3440 O O . ARG B 1 76 ? 8.204 21.157 18.216 1.00 16.50 74 ARG B O 1
ATOM 3448 N N . ALA B 1 77 ? 5.974 21.415 18.262 1.00 16.34 75 ALA B N 1
ATOM 3449 C CA . ALA B 1 77 ? 6.046 22.144 19.530 1.00 17.17 75 ALA B CA 1
ATOM 3450 C C . ALA B 1 77 ? 6.631 21.276 20.643 1.00 16.68 75 ALA B C 1
ATOM 3451 O O . ALA B 1 77 ? 7.421 21.763 21.468 1.00 17.43 75 ALA B O 1
ATOM 3453 N N . GLU B 1 78 ? 6.224 20.004 20.701 1.00 17.05 76 GLU B N 1
ATOM 3454 C CA . GLU B 1 78 ? 6.769 19.095 21.702 1.00 17.28 76 GLU B CA 1
ATOM 3455 C C . GLU B 1 78 ? 8.253 18.869 21.463 1.00 14.49 76 GLU B C 1
ATOM 3456 O O . GLU B 1 78 ? 9.047 18.838 22.414 1.00 15.40 76 GLU B O 1
ATOM 3462 N N . CYS B 1 79 ? 8.641 18.719 20.196 1.00 13.92 77 CYS B N 1
ATOM 3463 C CA . CYS B 1 79 ? 10.041 18.510 19.842 1.00 13.36 77 CYS B CA 1
ATOM 3464 C C . CYS B 1 79 ? 10.896 19.701 20.261 1.00 13.35 77 CYS B C 1
ATOM 3465 O O . CYS B 1 79 ? 11.961 19.532 20.873 1.00 13.39 77 CYS B O 1
ATOM 3468 N N . GLU B 1 80 ? 10.405 20.913 20.009 1.00 13.56 78 GLU B N 1
ATOM 3469 C CA . GLU B 1 80 ? 11.155 22.111 20.366 1.00 13.53 78 GLU B CA 1
ATOM 3470 C C . GLU B 1 80 ? 11.329 22.230 21.876 1.00 13.84 78 GLU B C 1
ATOM 3471 O O . GLU B 1 80 ? 12.405 22.608 22.357 1.00 14.88 78 GLU B O 1
ATOM 3477 N N . GLU B 1 81 ? 10.284 21.898 22.639 1.00 15.60 79 GLU B N 1
ATOM 3478 C CA . GLU B 1 81 ? 10.385 21.946 24.094 1.00 16.13 79 GLU B CA 1
ATOM 3479 C C . GLU B 1 81 ? 11.368 20.901 24.614 1.00 14.37 79 GLU B C 1
ATOM 3480 O O . GLU B 1 81 ? 12.168 21.181 25.517 1.00 14.45 79 GLU B O 1
ATOM 3486 N N . TYR B 1 82 ? 11.337 19.703 24.038 1.00 14.04 80 TYR B N 1
ATOM 3487 C CA . TYR B 1 82 ? 12.254 18.654 24.463 1.00 13.78 80 TYR B CA 1
ATOM 3488 C C . TYR B 1 82 ? 13.702 19.057 24.210 1.00 13.38 80 TYR B C 1
ATOM 3489 O O . TYR B 1 82 ? 14.561 18.892 25.085 1.00 13.42 80 TYR B O 1
ATOM 3498 N N . ALA B 1 83 ? 13.995 19.592 23.017 1.00 13.04 81 ALA B N 1
ATOM 3499 C CA . ALA B 1 83 ? 15.372 19.996 22.733 1.00 12.71 8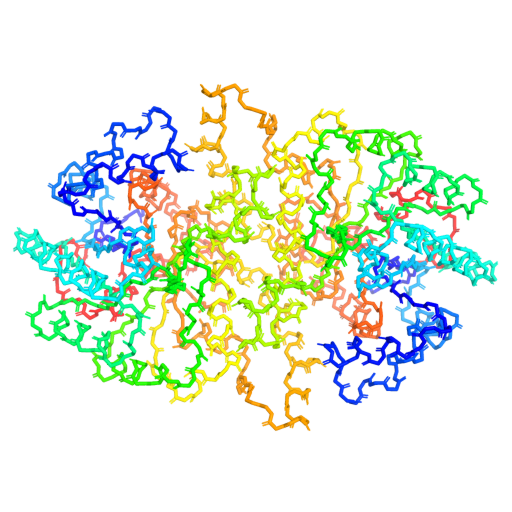1 ALA B CA 1
ATOM 3500 C C . ALA B 1 83 ? 15.855 21.036 23.731 1.00 13.03 81 ALA B C 1
ATOM 3501 O O . ALA B 1 83 ? 16.965 20.927 24.268 1.00 12.95 81 ALA B O 1
ATOM 3503 N N . ARG B 1 84 ? 15.015 22.038 24.020 1.00 13.43 82 ARG B N 1
ATOM 3504 C CA . ARG B 1 84 ? 15.388 23.043 25.010 1.00 14.90 82 ARG B CA 1
ATOM 3505 C C . ARG B 1 84 ? 15.642 22.406 26.373 1.00 14.05 82 ARG B C 1
ATOM 3506 O O . ARG B 1 84 ? 16.624 22.735 27.047 1.00 14.13 82 ARG B O 1
ATOM 3514 N N . GLU B 1 85 ? 14.780 21.468 26.779 1.00 14.23 83 GLU B N 1
ATOM 3515 C CA . GLU B 1 85 ? 14.969 20.778 28.054 1.00 14.82 83 GLU B CA 1
ATOM 3516 C C . GLU B 1 85 ? 16.276 19.994 28.081 1.00 14.18 83 GLU B C 1
ATOM 3517 O O . GLU B 1 85 ? 16.965 19.961 29.099 1.00 14.41 83 GLU B O 1
ATOM 3523 N N . CYS B 1 86 ? 16.636 19.348 26.969 1.00 13.65 84 CYS B N 1
ATOM 3524 C CA . CYS B 1 86 ? 17.912 18.639 26.906 1.00 14.88 84 CYS B CA 1
ATOM 3525 C C . CYS B 1 86 ? 19.088 19.589 27.079 1.00 13.68 84 CYS B C 1
ATOM 3526 O O . CYS B 1 86 ? 20.045 19.291 27.813 1.00 13.41 84 CYS B O 1
ATOM 3529 N N . ASN B 1 87 ? 19.036 20.739 26.408 1.00 13.24 85 ASN B N 1
ATOM 3530 C CA . ASN B 1 87 ? 20.137 21.690 26.496 1.00 13.26 85 ASN B CA 1
ATOM 3531 C C . ASN B 1 87 ? 20.248 22.274 27.897 1.00 13.79 85 ASN B C 1
ATOM 3532 O O . ASN B 1 87 ? 21.352 22.360 28.443 1.00 13.88 85 ASN B O 1
ATOM 3537 N N . ASP B 1 88 ? 19.118 22.642 28.499 1.00 14.20 86 ASP B N 1
ATOM 3538 C CA . ASP B 1 88 ? 19.172 23.184 29.854 1.00 14.76 86 ASP B CA 1
ATOM 3539 C C . ASP B 1 88 ? 19.671 22.133 30.831 1.00 14.92 86 ASP B C 1
ATOM 3540 O O . ASP B 1 88 ? 20.446 22.442 31.742 1.00 15.23 86 ASP B O 1
ATOM 3545 N N . TYR B 1 89 ? 19.282 20.874 30.629 1.00 14.74 87 TYR B N 1
ATOM 3546 C CA . TYR B 1 89 ? 19.734 19.820 31.531 1.00 14.93 87 TYR B CA 1
ATOM 3547 C C . TYR B 1 89 ? 21.241 19.614 31.442 1.00 15.33 87 TYR B C 1
ATOM 3548 O O . TYR B 1 89 ? 21.936 19.604 32.455 1.00 15.06 87 TYR B O 1
ATOM 3557 N N . ILE B 1 90 ? 21.775 19.425 30.233 1.00 14.14 88 ILE B N 1
ATOM 3558 C CA . ILE B 1 90 ? 23.189 19.102 30.142 1.00 13.97 88 ILE B CA 1
ATOM 3559 C C . ILE B 1 90 ? 24.036 20.303 30.545 1.00 14.21 88 ILE B C 1
ATOM 3560 O O . ILE B 1 90 ? 25.116 20.134 31.132 1.00 14.39 88 ILE B O 1
ATOM 3565 N N . SER B 1 91 ? 23.550 21.519 30.271 1.00 14.27 89 SER B N 1
ATOM 3566 C CA . SER B 1 91 ? 24.248 22.721 30.730 1.00 14.58 89 SER B CA 1
ATOM 3567 C C . SER B 1 91 ? 24.425 22.699 32.245 1.00 15.18 89 SER B C 1
ATOM 3568 O O . SER B 1 91 ? 25.500 23.030 32.759 1.00 15.41 89 SER B O 1
ATOM 3571 N N . GLY B 1 92 ? 23.374 22.312 32.968 1.00 15.48 90 GLY B N 1
ATOM 3572 C CA . GLY B 1 92 ? 23.478 22.226 34.422 1.00 16.11 90 GLY B CA 1
ATOM 3573 C C . GLY B 1 92 ? 24.447 21.149 34.877 1.00 16.15 90 GLY B C 1
ATOM 3574 O O . GLY B 1 92 ? 25.120 21.296 35.904 1.00 17.95 90 GLY B O 1
ATOM 3575 N N . GLU B 1 93 ? 24.496 20.027 34.161 1.00 15.71 91 GLU B N 1
ATOM 3576 C CA . GLU B 1 93 ? 25.368 18.933 34.576 1.00 16.19 91 GLU B CA 1
ATOM 3577 C C . GLU B 1 93 ? 26.836 19.285 34.377 1.00 16.05 91 GLU B C 1
ATOM 3578 O O . GLU B 1 93 ? 27.669 19.055 35.266 1.00 18.96 91 GLU B O 1
ATOM 3584 N N . ILE B 1 94 ? 27.176 19.845 33.213 1.00 16.71 92 ILE B N 1
ATOM 3585 C CA . ILE B 1 94 ? 28.573 20.129 32.901 1.00 16.89 92 ILE B CA 1
ATOM 3586 C C . ILE B 1 94 ? 29.103 21.314 33.699 1.00 17.98 92 ILE B C 1
ATOM 3587 O O . ILE B 1 94 ? 30.323 21.489 33.799 1.00 17.63 92 ILE B O 1
ATOM 3592 N N . ALA B 1 95 ? 28.207 22.121 34.281 1.00 17.50 93 ALA B N 1
ATOM 3593 C CA . ALA B 1 95 ? 28.620 23.314 35.025 1.00 19.21 93 ALA B CA 1
ATOM 3594 C C . ALA B 1 95 ? 29.607 23.006 36.143 1.00 23.06 93 ALA B C 1
ATOM 3595 O O . ALA B 1 95 ? 30.452 23.849 36.460 1.00 22.96 93 ALA B O 1
ATOM 3597 N N . ASN B 1 96 ? 29.530 21.819 36.733 1.00 20.60 94 ASN B N 1
ATOM 3598 C CA . ASN B 1 96 ? 30.382 21.436 37.853 1.00 25.91 94 ASN B CA 1
ATOM 3599 C C . ASN B 1 96 ? 31.733 20.867 37.431 1.00 22.83 94 ASN B C 1
ATOM 3600 O O . ASN B 1 96 ? 32.559 20.558 38.302 1.00 23.96 94 ASN B O 1
ATOM 3605 N N . HIS B 1 97 ? 31.974 20.692 36.133 1.00 21.06 95 HIS B N 1
ATOM 3606 C CA . HIS B 1 97 ? 33.189 20.046 35.636 1.00 20.27 95 HIS B CA 1
ATOM 3607 C C . HIS B 1 97 ? 33.691 20.762 34.387 1.00 18.16 95 HIS B C 1
ATOM 3608 O O . HIS B 1 97 ? 33.948 20.148 33.351 1.00 16.14 95 HIS B O 1
ATOM 3615 N N . LYS B 1 98 ? 33.864 22.081 34.483 1.00 18.33 96 LYS B N 1
ATOM 3616 C CA . LYS B 1 98 ? 34.215 22.878 33.310 1.00 18.28 96 LYS B CA 1
ATOM 3617 C C . LYS B 1 98 ? 35.565 22.501 32.706 1.00 18.15 96 LYS B C 1
ATOM 3618 O O . LYS B 1 98 ? 35.770 22.691 31.502 1.00 19.73 96 LYS B O 1
ATOM 3624 N N . ASP B 1 99 ? 36.490 21.953 33.500 1.00 17.07 97 ASP B N 1
ATOM 3625 C CA . ASP B 1 99 ? 37.787 21.577 32.955 1.00 17.01 97 ASP B CA 1
ATOM 3626 C C . ASP B 1 99 ? 37.758 20.299 32.127 1.00 15.98 97 ASP B C 1
ATOM 3627 O O . ASP B 1 99 ? 38.778 19.959 31.526 1.00 16.02 97 ASP B O 1
ATOM 3632 N N . ARG B 1 100 ? 36.640 19.578 32.101 1.00 15.67 98 ARG B N 1
ATOM 3633 C CA . ARG B 1 100 ? 36.648 18.295 31.405 1.00 15.24 98 ARG B CA 1
ATOM 3634 C C . ARG B 1 100 ? 35.322 17.922 30.747 1.00 14.69 98 ARG B C 1
ATOM 3635 O O . ARG B 1 100 ? 35.170 16.763 30.336 1.00 14.40 98 ARG B O 1
ATOM 3643 N N . MET B 1 101 ? 34.360 18.837 30.638 1.00 14.59 99 MET B N 1
ATOM 3644 C CA . MET B 1 101 ? 33.083 18.547 29.987 1.00 15.17 99 MET B CA 1
ATOM 3645 C C . MET B 1 101 ? 32.604 19.755 29.207 1.00 15.17 99 MET B C 1
ATOM 3646 O O . MET B 1 101 ? 32.703 20.893 29.673 1.00 15.41 99 MET B O 1
ATOM 3651 N N . GLY B 1 102 ? 32.056 19.485 28.027 1.00 13.36 100 GLY B N 1
ATOM 3652 C CA . GLY B 1 102 ? 31.340 20.458 27.216 1.00 13.13 100 GLY B CA 1
ATOM 3653 C C . GLY B 1 102 ? 30.119 19.785 26.619 1.00 12.74 100 GLY B C 1
ATOM 3654 O O . GLY B 1 102 ? 29.843 18.625 26.929 1.00 12.70 100 GLY B O 1
ATOM 3655 N N . ALA B 1 103 ? 29.393 20.473 25.739 1.00 12.50 101 ALA B N 1
ATOM 3656 C CA . ALA B 1 103 ? 28.198 19.864 25.157 1.00 12.19 101 ALA B CA 1
ATOM 3657 C C . ALA B 1 103 ? 27.956 20.388 23.751 1.00 11.83 101 ALA B C 1
ATOM 3658 O O . ALA B 1 103 ? 28.370 21.491 23.393 1.00 11.91 101 ALA B O 1
ATOM 3660 N N . PHE B 1 104 ? 27.240 19.575 22.979 1.00 11.49 102 PHE B N 1
ATOM 3661 C CA . PHE B 1 104 ? 26.688 19.955 21.686 1.00 11.19 102 PHE B CA 1
ATOM 3662 C C . PHE B 1 104 ? 25.184 20.144 21.832 1.00 11.29 102 PHE B C 1
ATOM 3663 O O . PHE B 1 104 ? 24.511 19.377 22.530 1.00 11.98 102 PHE B O 1
ATOM 3671 N N . ALA B 1 105 ? 24.645 21.140 21.142 1.00 11.29 103 ALA B N 1
ATOM 3672 C CA . ALA B 1 105 ? 23.214 21.405 21.193 1.00 11.42 103 ALA B CA 1
ATOM 3673 C C . ALA B 1 105 ? 22.387 20.253 20.623 1.00 11.17 103 ALA B C 1
ATOM 3674 O O . ALA B 1 105 ? 22.684 19.703 19.551 1.00 10.82 103 ALA B O 1
ATOM 3676 N N . ALA B 1 106 ? 21.319 19.919 21.341 1.00 11.40 104 ALA B N 1
ATOM 3677 C CA . ALA B 1 106 ? 20.200 19.165 20.793 1.00 11.29 104 ALA B CA 1
ATOM 3678 C C . ALA B 1 106 ? 19.261 20.139 20.099 1.00 11.40 104 ALA B C 1
ATOM 3679 O O . ALA B 1 106 ? 19.019 21.242 20.586 1.00 11.71 104 ALA B O 1
ATOM 3681 N N . LEU B 1 107 ? 18.737 19.742 18.945 1.00 11.16 105 LEU B N 1
ATOM 3682 C CA . LEU B 1 107 ? 17.913 20.673 18.177 1.00 11.29 105 LEU B CA 1
ATOM 3683 C C . LEU B 1 107 ? 16.658 19.991 17.661 1.00 11.31 105 LEU B C 1
ATOM 3684 O O . LEU B 1 107 ? 16.693 18.827 17.251 1.00 11.09 105 LEU B O 1
ATOM 3689 N N . SER B 1 108 ? 15.551 20.730 17.672 1.00 11.66 106 SER B N 1
ATOM 3690 C CA . SER B 1 108 ? 14.399 20.386 16.848 1.00 11.72 106 SER B CA 1
ATOM 3691 C C . SER B 1 108 ? 14.679 20.886 15.439 1.00 11.52 106 SER B C 1
ATOM 3692 O O . SER B 1 108 ? 14.891 22.081 15.241 1.00 12.76 106 SER B O 1
ATOM 3695 N N . MET B 1 109 ? 14.636 19.986 14.462 1.00 11.24 107 MET B N 1
ATOM 3696 C CA . MET B 1 109 ? 14.947 20.343 13.086 1.00 11.07 107 MET B CA 1
ATOM 3697 C C . MET B 1 109 ? 13.687 20.370 12.226 1.00 11.29 107 MET B C 1
ATOM 3698 O O . MET B 1 109 ? 13.732 20.107 11.032 1.00 12.87 107 MET B O 1
ATOM 3703 N N . HIS B 1 110 ? 12.558 20.726 12.832 1.00 11.71 108 HIS B N 1
ATOM 3704 C CA . HIS B 1 110 ? 11.327 20.918 12.072 1.00 12.03 108 HIS B CA 1
ATOM 3705 C C . HIS B 1 110 ? 11.373 22.214 11.273 1.00 13.41 108 HIS B C 1
ATOM 3706 O O . HIS B 1 110 ? 10.837 22.279 10.165 1.00 15.29 108 HIS B O 1
ATOM 3713 N N . ASP B 1 111 ? 12.003 23.252 11.817 1.00 13.42 109 ASP B N 1
ATOM 3714 C CA . ASP B 1 111 ? 11.972 24.583 11.211 1.00 14.08 109 ASP B CA 1
ATOM 3715 C C . ASP B 1 111 ? 13.365 25.190 11.248 1.00 13.89 109 ASP B C 1
ATOM 3716 O O . ASP B 1 111 ? 13.935 25.341 12.339 1.00 14.28 109 ASP B O 1
ATOM 3721 N N . PRO B 1 112 ? 13.922 25.577 10.090 1.00 13.33 110 PRO B N 1
ATOM 3722 C CA . PRO B 1 112 ? 15.291 26.132 10.059 1.00 13.49 110 PRO B CA 1
ATOM 3723 C C . PRO B 1 112 ? 15.504 27.361 10.929 1.00 13.66 110 PRO B C 1
ATOM 3724 O O . PRO B 1 112 ? 16.535 27.446 11.607 1.00 13.33 110 PRO B O 1
ATOM 3728 N N . LYS B 1 113 ? 14.568 28.312 10.944 1.00 13.10 111 LYS B N 1
ATOM 3729 C CA . LYS B 1 113 ? 14.748 29.514 11.765 1.00 13.44 111 LYS B CA 1
ATOM 3730 C C . LYS B 1 113 ? 14.778 29.163 13.249 1.00 13.64 111 LYS B C 1
ATOM 3731 O O . LYS B 1 113 ? 15.636 29.644 14.001 1.00 13.60 111 LYS B O 1
ATOM 3737 N N . GLN B 1 114 ? 13.855 28.308 13.690 1.00 13.84 112 GLN B N 1
ATOM 3738 C CA . GLN B 1 114 ? 13.813 27.942 15.103 1.00 14.06 112 GLN B CA 1
ATOM 3739 C C . GLN B 1 114 ? 15.064 27.182 15.516 1.00 13.19 112 GLN B C 1
ATOM 3740 O O . GLN B 1 114 ? 15.618 27.437 16.596 1.00 13.27 112 GLN B O 1
ATOM 3746 N N . ALA B 1 115 ? 15.533 26.257 14.672 1.00 12.61 113 ALA B N 1
ATOM 3747 C CA . ALA B 1 115 ? 16.753 25.519 14.989 1.00 12.23 113 ALA B CA 1
ATOM 3748 C C . ALA B 1 115 ? 17.944 26.455 15.065 1.00 12.50 113 ALA B C 1
ATOM 3749 O O . ALA B 1 115 ? 18.807 26.301 15.933 1.00 12.72 113 ALA B O 1
ATOM 3751 N N . SER B 1 116 ? 18.003 27.442 14.169 1.00 13.01 114 SER B N 1
ATOM 3752 C CA . SER B 1 116 ? 19.085 28.425 14.201 1.00 12.91 114 SER B CA 1
ATOM 3753 C C . SER B 1 116 ? 19.072 29.205 15.506 1.00 12.92 114 SER B C 1
ATOM 3754 O O . SER B 1 116 ? 20.125 29.460 16.092 1.00 14.05 114 SER B O 1
ATOM 3757 N N . GLU B 1 117 ? 17.882 29.570 15.984 1.00 12.90 115 GLU B N 1
ATOM 3758 C CA . GLU B 1 117 ? 17.752 30.321 17.229 1.00 13.83 115 GLU B CA 1
ATOM 3759 C C . GLU B 1 117 ? 18.175 29.494 18.438 1.00 13.18 115 GLU B C 1
ATOM 3760 O O . GLU B 1 117 ? 18.863 30.009 19.330 1.00 14.29 115 GLU B O 1
ATOM 3766 N N . GLU B 1 118 ? 17.801 28.205 18.489 1.00 12.91 116 GLU B N 1
ATOM 3767 C CA . GLU B 1 118 ? 18.221 27.375 19.616 1.00 13.09 116 GLU B CA 1
ATOM 3768 C C . GLU B 1 118 ? 19.722 27.101 19.580 1.00 12.56 116 GLU B C 1
ATOM 3769 O O . GLU B 1 118 ? 20.379 27.101 20.631 1.00 12.68 116 GLU B O 1
ATOM 3775 N N . LEU B 1 119 ? 20.298 26.888 18.391 1.00 12.27 117 LEU B N 1
ATOM 3776 C CA . LEU B 1 119 ? 21.744 26.715 18.324 1.00 12.06 117 LEU B CA 1
ATOM 3777 C C . LEU B 1 119 ? 22.459 27.966 18.829 1.00 12.86 117 LEU B C 1
ATOM 3778 O O . LEU B 1 119 ? 23.424 27.873 19.598 1.00 12.60 117 LEU B O 1
ATOM 3783 N N . THR B 1 120 ? 21.982 29.141 18.417 1.00 12.93 118 THR B N 1
ATOM 3784 C CA . THR B 1 120 ? 22.554 30.398 18.881 1.00 13.91 118 THR B CA 1
ATOM 3785 C C . THR B 1 120 ? 22.456 30.529 20.398 1.00 14.23 118 THR B C 1
ATOM 3786 O O . THR B 1 120 ? 23.427 30.936 21.058 1.00 14.67 118 THR B O 1
ATOM 3790 N N . ARG B 1 121 ? 21.303 30.176 20.974 1.00 14.02 119 ARG B N 1
ATOM 3791 C CA . ARG B 1 121 ? 21.181 30.221 22.430 1.00 14.68 119 ARG B CA 1
ATOM 3792 C C . ARG B 1 121 ? 22.194 29.294 23.088 1.00 14.18 119 ARG B C 1
ATOM 3793 O O . ARG B 1 121 ? 22.892 29.684 24.033 1.00 14.46 119 ARG B O 1
ATOM 3801 N N . CYS B 1 122 ? 22.319 28.074 22.571 1.00 13.14 120 CYS B N 1
ATOM 3802 C CA . CYS B 1 122 ? 23.253 27.122 23.165 1.00 13.00 120 CYS B CA 1
ATOM 3803 C C . CYS B 1 122 ? 24.686 27.642 23.106 1.00 13.18 120 CYS B C 1
ATOM 3804 O O . CYS B 1 122 ? 25.440 27.538 24.082 1.00 13.37 120 CYS B O 1
ATOM 3807 N N . VAL B 1 123 ? 25.096 28.176 21.958 1.00 13.45 121 VAL B N 1
ATOM 3808 C CA . VAL B 1 123 ? 26.484 28.607 21.803 1.00 13.68 121 VAL B CA 1
ATOM 3809 C C . VAL B 1 123 ? 26.748 29.904 22.572 1.00 14.85 121 VAL B C 1
ATOM 3810 O O . VAL B 1 123 ? 27.677 29.982 23.396 1.00 15.57 121 VAL B O 1
ATOM 3814 N N . LYS B 1 124 ? 25.929 30.936 22.329 1.00 14.19 122 LYS B N 1
ATOM 3815 C CA . LYS B 1 124 ? 26.192 32.257 22.898 1.00 15.66 122 LYS B CA 1
ATOM 3816 C C . LYS B 1 124 ? 25.847 32.338 24.379 1.00 17.44 122 LYS B C 1
ATOM 3817 O O . LYS B 1 124 ? 26.545 33.023 25.136 1.00 19.61 122 LYS B O 1
ATOM 3823 N N . GLU B 1 125 ? 24.772 31.689 24.821 1.00 16.10 123 GLU B N 1
ATOM 3824 C CA . GLU B 1 125 ? 24.378 31.779 26.224 1.00 16.80 123 GLU B CA 1
ATOM 3825 C C . GLU B 1 125 ? 24.863 30.621 27.080 1.00 16.07 123 GLU B C 1
ATOM 3826 O O . GLU B 1 125 ? 25.136 30.817 28.275 1.00 17.19 123 GLU B O 1
ATOM 3832 N N . LEU B 1 126 ? 24.956 29.415 26.517 1.00 14.77 124 LEU B N 1
ATOM 3833 C CA . LEU B 1 126 ? 25.353 28.254 27.300 1.00 14.37 124 LEU B CA 1
ATOM 3834 C C . LEU B 1 126 ? 26.778 27.791 27.021 1.00 14.58 124 LEU B C 1
ATOM 3835 O O . LEU B 1 126 ? 27.259 26.883 27.706 1.00 14.37 124 LEU B O 1
ATOM 3840 N N . GLY B 1 127 ? 27.459 28.376 26.035 1.00 14.29 125 GLY B N 1
ATOM 3841 C CA . GLY B 1 127 ? 28.833 28.004 25.738 1.00 13.84 125 GLY B CA 1
ATOM 3842 C C . GLY B 1 127 ? 29.007 26.660 25.071 1.00 14.25 125 GLY B C 1
ATOM 3843 O O . GLY B 1 127 ? 30.098 26.084 25.129 1.00 14.44 125 GLY B O 1
ATOM 3844 N N . PHE B 1 128 ? 27.962 26.136 24.434 1.00 13.03 126 PHE B N 1
ATOM 3845 C CA . PHE B 1 128 ? 28.085 24.865 23.745 1.00 12.59 126 PHE B CA 1
ATOM 3846 C C . PHE B 1 128 ? 28.993 25.008 22.521 1.00 12.33 126 PHE B C 1
ATOM 3847 O O . PHE B 1 128 ? 29.242 26.108 22.011 1.00 12.44 126 PHE B O 1
ATOM 3855 N N . LEU B 1 129 ? 29.478 23.866 22.037 1.00 12.27 127 LEU B N 1
ATOM 3856 C CA . LEU B 1 129 ? 30.587 23.820 21.086 1.00 12.06 127 LEU B CA 1
ATOM 3857 C C . LEU B 1 129 ? 30.172 23.459 19.667 1.00 11.49 127 LEU B C 1
ATOM 3858 O O . LEU B 1 129 ? 31.036 23.375 18.777 1.00 11.94 127 LEU B O 1
ATOM 3863 N N . GLY B 1 130 ? 28.885 23.274 19.428 1.00 11.27 128 GLY B N 1
ATOM 3864 C CA . GLY B 1 130 ? 28.391 22.836 18.135 1.00 10.91 128 GLY B CA 1
ATOM 3865 C C . GLY B 1 130 ? 27.016 22.241 18.338 1.00 10.82 128 GLY B C 1
ATOM 3866 O O . GLY B 1 130 ? 26.404 22.413 19.386 1.00 11.07 128 GLY B O 1
ATOM 3867 N N . ALA B 1 131 ? 26.537 21.560 17.308 1.00 10.50 129 ALA B N 1
ATOM 3868 C CA . ALA B 1 131 ? 25.269 20.855 17.361 1.00 10.41 129 ALA B CA 1
ATOM 3869 C C . ALA B 1 131 ? 25.515 19.390 17.050 1.00 10.13 129 ALA B C 1
ATOM 3870 O O . ALA B 1 131 ? 26.410 19.064 16.267 1.00 10.15 129 ALA B O 1
ATOM 3872 N N . LEU B 1 132 ? 24.704 18.517 17.634 1.00 10.12 130 LEU B N 1
ATOM 3873 C CA . LEU B 1 132 ? 24.661 17.118 17.210 1.00 9.84 130 LEU B CA 1
ATOM 3874 C C . LEU B 1 132 ? 23.212 16.750 16.949 1.00 9.88 130 LEU B C 1
ATOM 3875 O O . LEU B 1 132 ? 22.360 16.862 17.843 1.00 10.09 130 LEU B O 1
ATOM 3880 N N . VAL B 1 133 ? 22.943 16.329 15.717 1.00 10.24 131 VAL B N 1
ATOM 3881 C CA . VAL B 1 133 ? 21.602 16.057 15.210 1.00 9.58 131 VAL B CA 1
ATOM 3882 C C . VAL B 1 133 ? 21.587 14.636 14.687 1.00 9.33 131 VAL B C 1
ATOM 3883 O O . VAL B 1 133 ? 22.502 14.223 13.967 1.00 9.08 131 VAL B O 1
ATOM 3887 N N . ASN B 1 134 ? 20.549 13.892 15.048 1.00 9.44 132 ASN B N 1
ATOM 3888 C CA . ASN B 1 134 ? 20.448 12.474 14.693 1.00 9.26 132 ASN B CA 1
ATOM 3889 C C . ASN B 1 134 ? 19.755 12.267 13.345 1.00 9.12 132 ASN B C 1
ATOM 3890 O O . ASN B 1 134 ? 18.659 11.723 13.254 1.00 9.69 132 ASN B O 1
ATOM 3895 N N . ASP B 1 135 ? 20.465 12.650 12.287 1.00 8.91 133 ASP B N 1
ATOM 3896 C CA . ASP B 1 135 ? 19.999 12.350 10.921 1.00 8.96 133 ASP B CA 1
ATOM 3897 C C . ASP B 1 135 ? 18.658 13.052 10.661 1.00 9.21 133 ASP B C 1
ATOM 3898 O O . ASP B 1 135 ? 18.373 14.109 11.232 1.00 9.93 133 ASP B O 1
ATOM 3903 N N . VAL B 1 136 ? 17.815 12.472 9.805 1.00 9.97 134 VAL B N 1
ATOM 3904 C CA . VAL B 1 136 ? 16.600 13.155 9.367 1.00 11.72 134 VAL B CA 1
ATOM 3905 C C . VAL B 1 136 ? 15.638 13.395 10.520 1.00 10.27 134 VAL B C 1
ATOM 3906 O O . VAL B 1 136 ? 15.491 12.569 11.442 1.00 10.67 134 VAL B O 1
ATOM 3910 N N . GLN B 1 137 ? 14.985 14.542 10.480 1.00 10.84 135 GLN B N 1
ATOM 3911 C CA . GLN B 1 137 ? 13.938 14.857 11.436 1.00 11.30 135 GLN B CA 1
ATOM 3912 C C . GLN B 1 137 ? 12.636 14.230 10.952 1.00 10.53 135 GLN B C 1
ATOM 3913 O O . GLN B 1 137 ? 12.197 14.478 9.821 1.00 11.35 135 GLN B O 1
ATOM 3919 N N . HIS B 1 138 ? 12.018 13.424 11.803 1.00 11.05 136 HIS B N 1
ATOM 3920 C CA . HIS B 1 138 ? 10.743 12.819 11.445 1.00 13.12 136 HIS B CA 1
ATOM 3921 C C . HIS B 1 138 ? 9.603 13.739 11.862 1.00 12.90 136 HIS B C 1
ATOM 3922 O O . HIS B 1 138 ? 9.678 14.441 12.881 1.00 12.00 136 HIS B O 1
ATOM 3929 N N . ALA B 1 139 ? 8.540 13.755 11.058 1.00 14.85 137 ALA B N 1
ATOM 3930 C CA . ALA B 1 139 ? 7.475 14.731 11.263 1.00 17.01 137 ALA B CA 1
ATOM 3931 C C . ALA B 1 139 ? 6.167 14.220 10.668 1.00 20.09 137 ALA B C 1
ATOM 3932 O O . ALA B 1 139 ? 6.119 13.177 10.020 1.00 20.57 137 ALA B O 1
ATOM 3934 N N . GLY B 1 140 ? 5.111 14.999 10.892 1.00 21.82 138 GLY B N 1
ATOM 3935 C CA . GLY B 1 140 ? 3.780 14.740 10.385 1.00 23.70 138 GLY B CA 1
ATOM 3936 C C . GLY B 1 140 ? 2.915 13.998 11.381 1.00 26.73 138 GLY B C 1
ATOM 3937 O O . GLY B 1 140 ? 3.413 13.394 12.336 1.00 25.17 138 GLY B O 1
ATOM 3938 N N . PRO B 1 141 ? 1.599 13.984 11.137 1.00 25.59 139 PRO B N 1
ATOM 3939 C CA . PRO B 1 141 ? 0.671 13.390 12.117 1.00 27.95 139 PRO B CA 1
ATOM 3940 C C . PRO B 1 141 ? 0.885 11.912 12.345 1.00 29.67 139 PRO B C 1
ATOM 3941 O O . PRO B 1 141 ? 0.446 11.393 13.382 1.00 31.21 139 PRO B O 1
ATOM 3945 N N . GLU B 1 142 ? 1.535 11.221 11.411 1.00 27.69 140 GLU B N 1
ATOM 3946 C CA . GLU B 1 142 ? 1.860 9.808 11.541 1.00 28.79 140 GLU B CA 1
ATOM 3947 C C . GLU B 1 142 ? 3.357 9.559 11.391 1.00 27.19 140 GLU B C 1
ATOM 3948 O O . GLU B 1 142 ? 3.775 8.404 11.252 1.00 25.93 140 GLU B O 1
ATOM 3954 N N . GLY B 1 143 ? 4.176 10.617 11.425 1.00 25.61 141 GLY B N 1
ATOM 3955 C CA . GLY B 1 143 ? 5.628 10.509 11.357 1.00 26.79 141 GLY B CA 1
ATOM 3956 C C . GLY B 1 143 ? 6.256 10.096 10.038 1.00 27.74 141 GLY B C 1
ATOM 3957 O O . GLY B 1 143 ? 7.445 9.743 10.023 1.00 27.50 141 GLY B O 1
ATOM 3958 N N . GLU B 1 144 ? 5.534 10.125 8.915 1.00 25.81 142 GLU B N 1
ATOM 3959 C CA . GLU B 1 144 ? 6.186 9.691 7.672 1.00 26.63 142 GLU B CA 1
ATOM 3960 C C . GLU B 1 144 ? 7.023 10.781 6.989 1.00 26.11 142 GLU B C 1
ATOM 3961 O O . GLU B 1 144 ? 7.890 10.442 6.170 1.00 30.24 142 GLU B O 1
ATOM 3967 N N . THR B 1 145 ? 6.789 12.069 7.286 1.00 29.19 143 THR B N 1
ATOM 3968 C CA . THR B 1 145 ? 7.595 13.126 6.672 1.00 24.03 143 THR B CA 1
ATOM 3969 C C . THR B 1 145 ? 9.041 13.018 7.147 1.00 19.83 143 THR B C 1
ATOM 3970 O O . THR B 1 145 ? 9.308 12.966 8.350 1.00 17.28 143 THR B O 1
ATOM 3974 N N . HIS B 1 146 ? 9.974 12.937 6.192 1.00 18.20 144 HIS B N 1
ATOM 3975 C CA . HIS B 1 146 ? 11.414 12.828 6.442 1.00 16.09 144 HIS B CA 1
ATOM 3976 C C . HIS B 1 146 ? 12.057 14.145 6.034 1.00 13.61 144 HIS B C 1
ATOM 3977 O O . HIS B 1 146 ? 12.159 14.427 4.832 1.00 14.64 144 HIS B O 1
ATOM 3984 N N . ILE B 1 147 ? 12.549 14.921 7.006 1.00 13.03 145 ILE B N 1
ATOM 3985 C CA . ILE B 1 147 ? 13.141 16.234 6.735 1.00 12.39 145 ILE B CA 1
ATOM 3986 C C . ILE B 1 147 ? 14.651 16.081 6.641 1.00 10.28 145 ILE B C 1
ATOM 3987 O O . ILE B 1 147 ? 15.316 15.773 7.636 1.00 11.46 145 ILE B O 1
ATOM 3992 N N . PHE B 1 148 ? 15.194 16.291 5.438 1.00 10.17 146 PHE B N 1
ATOM 3993 C CA . PHE B 1 148 ? 16.627 16.326 5.185 1.00 10.57 146 PHE B CA 1
ATOM 3994 C C . PHE B 1 148 ? 17.135 17.769 5.167 1.00 10.68 146 PHE B C 1
ATOM 3995 O O . PHE B 1 148 ? 16.409 18.699 4.798 1.00 12.50 146 PHE B O 1
ATOM 4003 N N . TYR B 1 149 ? 18.401 17.954 5.539 1.00 9.55 147 TYR B N 1
ATOM 4004 C CA . TYR B 1 149 ? 18.934 19.299 5.727 1.00 9.72 147 TYR B CA 1
ATOM 4005 C C . TYR B 1 149 ? 19.743 19.750 4.539 1.00 10.47 147 TYR B C 1
ATOM 4006 O O . TYR B 1 149 ? 20.430 20.768 4.620 1.00 11.30 147 TYR B O 1
ATOM 4015 N N . ASP B 1 150 ? 19.655 19.022 3.426 1.00 9.72 148 ASP B N 1
ATOM 4016 C CA . ASP B 1 150 ? 20.377 19.355 2.200 1.00 10.12 148 ASP B CA 1
ATOM 4017 C C . ASP B 1 150 ? 19.519 20.106 1.204 1.00 11.43 148 ASP B C 1
ATOM 4018 O O . ASP B 1 150 ? 19.908 20.226 0.049 1.00 12.60 148 ASP B O 1
ATOM 4023 N N . GLN B 1 151 ? 18.384 20.605 1.627 1.00 11.82 149 GLN B N 1
ATOM 4024 C CA . GLN B 1 151 ? 17.481 21.373 0.801 1.00 12.58 149 GLN B CA 1
ATOM 4025 C C . GLN B 1 151 ? 17.676 22.858 1.080 1.00 11.45 149 GLN B C 1
ATOM 4026 O O . GLN B 1 151 ? 18.166 23.234 2.151 1.00 12.04 149 GLN B O 1
ATOM 4032 N N . PRO B 1 152 ? 17.330 23.735 0.129 1.00 12.24 150 PRO B N 1
ATOM 4033 C CA . PRO B 1 152 ? 17.771 25.140 0.220 1.00 12.30 150 PRO B CA 1
ATOM 4034 C C . PRO B 1 152 ? 17.258 25.887 1.427 1.00 13.18 150 PRO B C 1
ATOM 4035 O O . PRO B 1 152 ? 17.902 26.859 1.848 1.00 13.77 150 PRO B O 1
ATOM 4039 N N . GLU B 1 153 ? 16.098 25.515 1.977 1.00 11.93 151 GLU B N 1
ATOM 4040 C CA . GLU B 1 153 ? 15.598 26.273 3.122 1.00 12.94 151 GLU B CA 1
ATOM 4041 C C . GLU B 1 153 ? 16.543 26.180 4.311 1.00 13.14 151 GLU B C 1
ATOM 4042 O O . GLU B 1 153 ? 16.487 27.023 5.218 1.00 14.32 151 GLU B O 1
ATOM 4048 N N . TRP B 1 154 ? 17.392 25.160 4.347 1.00 11.61 152 TRP B N 1
ATOM 4049 C CA . TRP B 1 154 ? 18.333 24.996 5.448 1.00 11.35 152 TRP B CA 1
ATOM 4050 C C . TRP B 1 154 ? 19.530 25.930 5.364 1.00 11.41 152 TRP B C 1
ATOM 4051 O O . TRP B 1 154 ? 20.321 25.973 6.307 1.00 11.33 152 TRP B O 1
ATOM 4062 N N . ASP B 1 155 ? 19.661 26.713 4.292 1.00 12.24 153 ASP B N 1
ATOM 4063 C CA . ASP B 1 155 ? 20.789 27.634 4.195 1.00 12.14 153 ASP B CA 1
ATOM 4064 C C . ASP B 1 155 ? 20.841 28.630 5.353 1.00 12.31 153 ASP B C 1
ATOM 4065 O O . ASP B 1 155 ? 21.940 29.005 5.780 1.00 13.15 153 ASP B O 1
ATOM 4070 N N . ILE B 1 156 ? 19.690 29.068 5.881 1.00 13.07 154 ILE B N 1
ATOM 4071 C CA . ILE B 1 156 ? 19.729 29.967 7.034 1.00 13.94 154 ILE B CA 1
ATOM 4072 C C . ILE B 1 156 ? 20.391 29.300 8.234 1.00 13.08 154 ILE B C 1
ATOM 4073 O O . ILE B 1 156 ? 21.057 29.969 9.041 1.00 14.33 154 ILE B O 1
ATOM 4078 N N . PHE B 1 157 ? 20.191 27.987 8.390 1.00 12.55 155 PHE B N 1
ATOM 4079 C CA . PHE B 1 157 ? 20.828 27.241 9.471 1.00 11.39 155 PHE B CA 1
ATOM 4080 C C . PHE B 1 157 ? 22.327 27.072 9.222 1.00 12.26 155 PHE B C 1
ATOM 4081 O O . PHE B 1 157 ? 23.145 27.273 10.130 1.00 12.07 155 PHE B O 1
ATOM 4089 N N . TRP B 1 158 ? 22.729 26.709 7.998 1.00 11.92 156 TRP B N 1
ATOM 4090 C CA . TRP B 1 158 ? 24.160 26.609 7.739 1.00 11.08 156 TRP B CA 1
ATOM 4091 C C . TRP B 1 158 ? 24.849 27.951 7.930 1.00 11.43 156 TRP B C 1
ATOM 4092 O O . TRP B 1 158 ? 25.976 28.002 8.431 1.00 11.75 156 TRP B O 1
ATOM 4103 N N . GLN B 1 159 ? 24.191 29.047 7.535 1.00 12.22 157 GLN B N 1
ATOM 4104 C CA . GLN B 1 159 ? 24.766 30.371 7.760 1.00 12.75 157 GLN B CA 1
ATOM 4105 C C . GLN B 1 159 ? 24.977 30.630 9.243 1.00 13.13 157 GLN B C 1
ATOM 4106 O O . GLN B 1 159 ? 25.980 31.234 9.636 1.00 13.79 157 GLN B O 1
ATOM 4112 N N . THR B 1 160 ? 24.045 30.168 10.080 1.00 12.08 158 THR B N 1
ATOM 4113 C CA . THR B 1 160 ? 24.200 30.307 11.524 1.00 13.07 158 THR B CA 1
ATOM 4114 C C . THR B 1 160 ? 25.399 29.507 12.030 1.00 12.45 158 THR B C 1
ATOM 4115 O O . THR B 1 160 ? 26.180 30.011 12.853 1.00 13.10 158 THR B O 1
ATOM 4119 N N . CYS B 1 161 ? 25.567 28.261 11.557 1.00 11.52 159 CYS B N 1
ATOM 4120 C CA . CYS B 1 161 ? 26.738 27.479 11.960 1.00 11.72 159 CYS B CA 1
ATOM 4121 C C . CYS B 1 161 ? 28.028 28.215 11.609 1.00 12.41 159 CYS B C 1
ATOM 4122 O O . CYS B 1 161 ? 28.966 28.267 12.428 1.00 12.72 159 CYS B O 1
ATOM 4125 N N . VAL B 1 162 ? 28.080 28.808 10.417 1.00 12.86 160 VAL B N 1
ATOM 4126 C CA . VAL B 1 162 ? 29.282 29.517 9.999 1.00 12.77 160 VAL B CA 1
ATOM 4127 C C . VAL B 1 162 ? 29.459 30.804 10.793 1.00 13.52 160 VAL B C 1
ATOM 4128 O O . VAL B 1 162 ? 30.576 31.125 11.215 1.00 15.18 160 VAL B O 1
ATOM 4132 N N . ASP B 1 163 ? 28.367 31.539 11.047 1.00 12.88 161 ASP B N 1
ATOM 4133 C CA . ASP B 1 163 ? 28.470 32.774 11.830 1.00 14.27 161 ASP B CA 1
ATOM 4134 C C . ASP B 1 163 ? 28.973 32.502 13.249 1.00 15.32 161 ASP B C 1
ATOM 4135 O O . ASP B 1 163 ? 29.789 33.267 13.785 1.00 15.64 161 ASP B O 1
ATOM 4140 N N . LEU B 1 164 ? 28.456 31.448 13.892 1.00 12.81 162 LEU B N 1
ATOM 4141 C CA . LEU B 1 164 ? 28.914 31.049 15.220 1.00 14.01 162 LEU B CA 1
ATOM 4142 C C . LEU B 1 164 ? 30.263 30.351 15.170 1.00 14.96 162 LEU B C 1
ATOM 4143 O O . LEU B 1 164 ? 30.928 30.237 16.213 1.00 16.35 162 LEU B O 1
ATOM 4148 N N . ASP B 1 165 ? 30.661 29.899 13.984 1.00 14.86 163 ASP B N 1
ATOM 4149 C CA . ASP B 1 165 ? 31.877 29.124 13.748 1.00 15.95 163 ASP B CA 1
ATOM 4150 C C . ASP B 1 165 ? 31.943 27.880 14.631 1.00 14.83 163 ASP B C 1
ATOM 4151 O O . ASP B 1 165 ? 32.917 27.644 15.344 1.00 16.57 163 ASP B O 1
ATOM 4156 N N . VAL B 1 166 ? 30.886 27.074 14.575 1.00 13.05 164 VAL B N 1
ATOM 4157 C CA . VAL B 1 166 ? 30.860 25.810 15.318 1.00 11.95 164 VAL B CA 1
ATOM 4158 C C . VAL B 1 166 ? 30.494 24.676 14.368 1.00 11.81 164 VAL B C 1
ATOM 4159 O O . VAL B 1 166 ? 29.767 24.899 13.390 1.00 12.31 164 VAL B O 1
ATOM 4163 N N . PRO B 1 167 ? 30.944 23.455 14.633 1.00 11.10 165 PRO B N 1
ATOM 4164 C CA . PRO B 1 167 ? 30.622 22.323 13.753 1.00 11.74 165 PRO B CA 1
ATOM 4165 C C . PRO B 1 167 ? 29.250 21.717 14.025 1.00 11.04 165 PRO B C 1
ATOM 4166 O O . PRO B 1 167 ? 28.634 21.910 15.088 1.00 11.38 165 PRO B O 1
ATOM 4170 N N . PHE B 1 168 ? 28.794 20.950 13.031 1.00 9.95 166 PHE B N 1
ATOM 4171 C CA . PHE B 1 168 ? 27.538 20.208 13.034 1.00 9.75 166 PHE B CA 1
ATOM 4172 C C . PHE B 1 168 ? 27.897 18.732 12.943 1.00 9.52 166 PHE B C 1
ATOM 4173 O O . PHE B 1 168 ? 28.454 18.287 11.937 1.00 10.35 166 PHE B O 1
ATOM 4181 N N . TYR B 1 169 ? 27.589 17.977 13.997 1.00 9.36 167 TYR B N 1
ATOM 4182 C CA . TYR B 1 169 ? 27.858 16.542 14.036 1.00 9.16 167 TYR B CA 1
ATOM 4183 C C . TYR B 1 169 ? 26.606 15.810 13.567 1.00 8.99 167 TYR B C 1
ATOM 4184 O O . TYR B 1 169 ? 25.543 15.914 14.194 1.00 9.13 167 TYR B O 1
ATOM 4193 N N . LEU B 1 170 ? 26.711 15.105 12.445 1.00 8.75 168 LEU B N 1
ATOM 4194 C CA . LEU B 1 170 ? 25.565 14.395 11.867 1.00 8.62 168 LEU B CA 1
ATOM 4195 C C . LEU B 1 170 ? 25.621 12.940 12.315 1.00 8.57 168 LEU B C 1
ATOM 4196 O O . LEU B 1 170 ? 26.391 12.144 11.785 1.00 9.33 168 LEU B O 1
ATOM 4201 N N . HIS B 1 171 ? 24.795 12.592 13.292 1.00 8.65 169 HIS B N 1
ATOM 4202 C CA . HIS B 1 171 ? 24.816 11.300 13.951 1.00 8.64 169 HIS B CA 1
ATOM 4203 C C . HIS B 1 171 ? 23.710 10.408 13.385 1.00 8.55 169 HIS B C 1
ATOM 4204 O O . HIS B 1 171 ? 22.688 10.906 12.908 1.00 8.60 169 HIS B O 1
ATOM 4211 N N . PRO B 1 172 ? 23.845 9.081 13.457 1.00 8.47 170 PRO B N 1
ATOM 4212 C CA . PRO B 1 172 ? 22.803 8.202 12.903 1.00 9.17 170 PRO B CA 1
ATOM 4213 C C . PRO B 1 172 ? 21.564 8.095 13.787 1.00 8.73 170 PRO B C 1
ATOM 4214 O O . PRO B 1 172 ? 21.518 8.579 14.921 1.00 8.93 170 PRO B O 1
ATOM 4218 N N . GLU B 1 173 ? 20.554 7.414 13.247 1.00 8.70 171 GLU B N 1
ATOM 4219 C CA . GLU B 1 173 ? 19.324 7.118 13.969 1.00 9.43 171 GLU B CA 1
ATOM 4220 C C . GLU B 1 173 ? 18.715 5.871 13.356 1.00 8.95 171 GLU B C 1
ATOM 4221 O O . GLU B 1 173 ? 19.050 5.513 12.224 1.00 10.57 171 GLU B O 1
ATOM 4227 N N . PRO B 1 174 ? 17.828 5.183 14.068 1.00 9.44 172 PRO B N 1
ATOM 4228 C CA . PRO B 1 174 ? 17.281 3.925 13.558 1.00 10.62 172 PRO B CA 1
ATOM 4229 C C . PRO B 1 174 ? 16.250 4.179 12.474 1.00 11.19 172 PRO B C 1
ATOM 4230 O O . PRO B 1 174 ? 15.786 5.318 12.297 1.00 12.83 172 PRO B O 1
ATOM 4234 N N . PRO B 1 175 ? 15.869 3.147 11.726 1.00 11.40 173 PRO B N 1
ATOM 4235 C CA . PRO B 1 175 ? 14.803 3.317 10.735 1.00 11.23 173 PRO B CA 1
ATOM 4236 C C . PRO B 1 175 ? 13.444 3.495 11.396 1.00 12.95 173 PRO B C 1
ATOM 4237 O O . PRO B 1 175 ? 13.183 2.978 12.483 1.00 14.60 173 PRO B O 1
ATOM 4241 N N . PHE B 1 176 ? 12.564 4.205 10.679 1.00 12.33 174 PHE B N 1
ATOM 4242 C CA . PHE B 1 176 ? 11.200 4.486 11.104 1.00 14.06 174 PHE B CA 1
ATOM 4243 C C . PHE B 1 176 ? 10.204 4.026 10.043 1.00 13.95 174 PHE B C 1
ATOM 4244 O O . PHE B 1 176 ? 10.518 3.957 8.850 1.00 13.15 174 PHE B O 1
ATOM 4252 N N . GLY B 1 177 ? 8.969 3.785 10.491 1.00 15.99 175 GLY B N 1
ATOM 4253 C CA . GLY B 1 177 ? 7.848 3.708 9.550 1.00 15.99 175 GLY B CA 1
ATOM 4254 C C . GLY B 1 177 ? 7.965 2.597 8.525 1.00 14.71 175 GLY B C 1
ATOM 4255 O O . GLY B 1 177 ? 8.356 1.464 8.829 1.00 13.95 175 GLY B O 1
ATOM 4256 N N . SER B 1 178 ? 7.601 2.928 7.281 1.00 14.26 176 SER B N 1
ATOM 4257 C CA . SER B 1 178 ? 7.591 1.918 6.225 1.00 14.65 176 SER B CA 1
ATOM 4258 C C . SER B 1 178 ? 8.987 1.388 5.927 1.00 12.81 176 SER B C 1
ATOM 4259 O O . SER B 1 178 ? 9.143 0.216 5.594 1.00 13.15 176 SER B O 1
ATOM 4262 N N . TYR B 1 179 ? 10.008 2.228 6.057 1.00 12.60 177 TYR B N 1
ATOM 4263 C CA . TYR B 1 179 ? 11.377 1.772 5.845 1.00 11.66 177 TYR B CA 1
ATOM 4264 C C . TYR B 1 179 ? 11.747 0.709 6.877 1.00 11.10 177 TYR B C 1
ATOM 4265 O O . TYR B 1 179 ? 12.280 -0.359 6.536 1.00 10.37 177 TYR B O 1
ATOM 4274 N N . LEU B 1 180 ? 11.420 0.963 8.147 1.00 10.75 178 LEU B N 1
ATOM 4275 C CA . LEU B 1 180 ? 11.637 -0.037 9.179 1.00 11.98 178 LEU B CA 1
ATOM 4276 C C . LEU B 1 180 ? 10.883 -1.319 8.861 1.00 12.20 178 LEU B C 1
ATOM 4277 O O . LEU B 1 180 ? 11.451 -2.415 8.925 1.00 13.54 178 LEU B O 1
ATOM 4282 N N . ARG B 1 181 ? 9.593 -1.197 8.519 1.00 11.59 179 ARG B N 1
ATOM 4283 C CA . ARG B 1 181 ? 8.781 -2.390 8.263 1.00 14.81 179 ARG B CA 1
ATOM 4284 C C . ARG B 1 181 ? 9.247 -3.150 7.022 1.00 14.79 179 ARG B C 1
ATOM 4285 O O . ARG B 1 181 ? 9.394 -4.380 7.054 1.00 16.93 179 ARG B O 1
ATOM 4293 N N . ASN B 1 182 ? 9.446 -2.448 5.901 1.00 12.81 180 ASN B N 1
ATOM 4294 C CA . ASN B 1 182 ? 9.767 -3.148 4.654 1.00 13.72 180 ASN B CA 1
ATOM 4295 C C . ASN B 1 182 ? 11.163 -3.743 4.675 1.00 12.87 180 ASN B C 1
ATOM 4296 O O . ASN B 1 182 ? 11.385 -4.827 4.121 1.00 14.27 180 ASN B O 1
ATOM 4301 N N . GLN B 1 183 ? 12.141 -3.028 5.235 1.00 11.42 181 GLN B N 1
ATOM 4302 C CA . GLN B 1 183 ? 13.543 -3.381 5.010 1.00 10.93 181 GLN B CA 1
ATOM 4303 C C . GLN B 1 183 ? 14.280 -3.936 6.223 1.00 10.92 181 GLN B C 1
ATOM 4304 O O . GLN B 1 183 ? 15.360 -4.536 6.049 1.00 10.78 181 GLN B O 1
ATOM 4310 N N . TYR B 1 184 ? 13.715 -3.802 7.439 1.00 10.96 182 TYR B N 1
ATOM 4311 C CA . TYR B 1 184 ? 14.395 -4.249 8.650 1.00 11.84 182 TYR B CA 1
ATOM 4312 C C . TYR B 1 184 ? 13.644 -5.281 9.471 1.00 14.37 182 TYR B C 1
ATOM 4313 O O . TYR B 1 184 ? 14.268 -5.927 10.310 1.00 14.58 182 TYR B O 1
ATOM 4322 N N . GLU B 1 185 ? 12.355 -5.504 9.224 1.00 14.31 183 GLU B N 1
ATOM 4323 C CA . GLU B 1 185 ? 11.586 -6.387 10.105 1.00 19.38 183 GLU B CA 1
ATOM 4324 C C . GLU B 1 185 ? 12.158 -7.799 10.142 1.00 17.85 183 GLU B C 1
ATOM 4325 O O . GLU B 1 185 ? 12.195 -8.435 11.202 1.00 18.16 183 GLU B O 1
ATOM 4331 N N . GLY B 1 186 ? 12.644 -8.286 9.020 1.00 17.59 184 GLY B N 1
ATOM 4332 C CA . GLY B 1 186 ? 13.189 -9.625 8.953 1.00 15.10 184 GLY B CA 1
ATOM 4333 C C . GLY B 1 186 ? 14.672 -9.726 9.253 1.00 12.80 184 GLY B C 1
ATOM 4334 O O . GLY B 1 186 ? 15.241 -10.815 9.139 1.00 12.75 184 GLY B O 1
ATOM 4335 N N . ARG B 1 187 ? 15.318 -8.615 9.612 1.00 12.75 185 ARG B N 1
ATOM 4336 C CA . ARG B 1 187 ? 16.742 -8.593 9.953 1.00 10.69 185 ARG B CA 1
ATOM 4337 C C . ARG B 1 187 ? 16.973 -7.523 11.016 1.00 10.62 185 ARG B C 1
ATOM 4338 O O . ARG B 1 187 ? 17.798 -6.618 10.870 1.00 11.32 185 ARG B O 1
ATOM 4346 N N . LYS B 1 188 ? 16.234 -7.643 12.129 1.00 10.58 186 LYS B N 1
ATOM 4347 C CA . LYS B 1 188 ? 16.219 -6.573 13.124 1.00 10.75 186 LYS B CA 1
ATOM 4348 C C . LYS B 1 188 ? 17.581 -6.357 13.762 1.00 11.10 186 LYS B C 1
ATOM 4349 O O . LYS B 1 188 ? 17.860 -5.253 14.244 1.00 12.14 186 LYS B O 1
ATOM 4355 N N . TYR B 1 189 ? 18.451 -7.369 13.761 1.00 10.00 187 TYR B N 1
ATOM 4356 C CA . TYR B 1 189 ? 19.762 -7.151 14.357 1.00 9.90 187 TYR B CA 1
ATOM 4357 C C . TYR B 1 189 ? 20.655 -6.292 13.490 1.00 10.46 187 TYR B C 1
ATOM 4358 O O . TYR B 1 189 ? 21.767 -5.949 13.903 1.00 10.75 187 TYR B O 1
ATOM 4367 N N . LEU B 1 190 ? 20.193 -5.885 12.311 1.00 9.35 188 LEU B N 1
ATOM 4368 C CA . LEU B 1 190 ? 20.957 -4.959 11.491 1.00 8.78 188 LEU B CA 1
ATOM 4369 C C . LEU B 1 190 ? 20.583 -3.505 11.744 1.00 10.21 188 LEU B C 1
ATOM 4370 O O . LEU B 1 190 ? 21.186 -2.603 11.145 1.00 10.01 188 LEU B O 1
ATOM 4375 N N . ILE B 1 191 ? 19.606 -3.260 12.617 1.00 9.37 189 ILE B N 1
ATOM 4376 C CA . ILE B 1 191 ? 19.309 -1.909 13.074 1.00 9.07 189 ILE B CA 1
ATOM 4377 C C . ILE B 1 191 ? 20.437 -1.450 13.978 1.00 10.80 189 ILE B C 1
ATOM 4378 O O . ILE B 1 191 ? 20.748 -2.093 14.989 1.00 11.65 189 ILE B O 1
ATOM 4383 N N . GLY B 1 192 ? 21.038 -0.329 13.634 1.00 9.30 190 GLY B N 1
ATOM 4384 C CA . GLY B 1 192 ? 22.099 0.234 14.444 1.00 10.06 190 GLY B CA 1
ATOM 4385 C C . GLY B 1 192 ? 23.430 0.126 13.719 1.00 9.73 190 GLY B C 1
ATOM 4386 O O . GLY B 1 192 ? 23.505 0.222 12.487 1.00 9.03 190 GLY B O 1
ATOM 4387 N N . PRO B 1 193 ? 24.504 -0.060 14.475 1.00 8.94 191 PRO B N 1
ATOM 4388 C CA . PRO B 1 193 ? 25.857 -0.077 13.903 1.00 9.19 191 PRO B CA 1
ATOM 4389 C C . PRO B 1 193 ? 26.058 -1.058 12.758 1.00 9.30 191 PRO B C 1
ATOM 4390 O O . PRO B 1 193 ? 26.900 -0.787 11.891 1.00 9.73 191 PRO B O 1
ATOM 4394 N N . PRO B 1 194 ? 25.414 -2.240 12.725 1.00 8.40 192 PRO B N 1
ATOM 4395 C CA . PRO B 1 194 ? 25.800 -3.187 11.658 1.00 8.25 192 PRO B CA 1
ATOM 4396 C C . PRO B 1 194 ? 25.632 -2.641 10.251 1.00 8.17 192 PRO B C 1
ATOM 4397 O O . PRO B 1 194 ? 26.436 -2.973 9.375 1.00 8.94 192 PRO B O 1
ATOM 4401 N N . VAL B 1 195 ? 24.577 -1.864 9.986 1.00 8.13 193 VAL B N 1
ATOM 4402 C CA . VAL B 1 195 ? 24.463 -1.265 8.664 1.00 8.88 193 VAL B CA 1
ATOM 4403 C C . VAL B 1 195 ? 23.516 -0.076 8.613 1.00 8.23 193 VAL B C 1
ATOM 4404 O O . VAL B 1 195 ? 23.753 0.863 7.848 1.00 8.43 193 VAL B O 1
ATOM 4408 N N . SER B 1 196 ? 22.414 -0.108 9.366 1.00 8.05 194 SER B N 1
ATOM 4409 C CA . SER B 1 196 ? 21.370 0.875 9.084 1.00 8.74 194 SER B CA 1
ATOM 4410 C C . SER B 1 196 ? 21.848 2.280 9.404 1.00 8.06 194 SER B C 1
ATOM 4411 O O . SER B 1 196 ? 21.553 3.225 8.675 1.00 8.14 194 SER B O 1
ATOM 4414 N N . PHE B 1 197 ? 22.615 2.427 10.482 1.00 8.17 195 PHE B N 1
ATOM 4415 C CA . PHE B 1 197 ? 23.050 3.746 10.913 1.00 8.19 195 PHE B CA 1
ATOM 4416 C C . PHE B 1 197 ? 23.857 4.442 9.824 1.00 7.98 195 PHE B C 1
ATOM 4417 O O . PHE B 1 197 ? 23.546 5.580 9.438 1.00 8.01 195 PHE B O 1
ATOM 4425 N N . ALA B 1 198 ? 24.924 3.782 9.352 1.00 7.77 196 ALA B N 1
ATOM 4426 C CA . ALA B 1 198 ? 25.780 4.415 8.342 1.00 7.63 196 ALA B CA 1
ATOM 4427 C C . ALA B 1 198 ? 25.045 4.573 7.024 1.00 7.55 196 ALA B C 1
ATOM 4428 O O . ALA B 1 198 ? 25.299 5.541 6.310 1.00 7.52 196 ALA B O 1
ATOM 4430 N N . ASN B 1 199 ? 24.116 3.669 6.691 1.00 7.43 197 ASN B N 1
ATOM 4431 C CA . ASN B 1 199 ? 23.360 3.844 5.452 1.00 7.41 197 ASN B CA 1
ATOM 4432 C C . ASN B 1 199 ? 22.655 5.188 5.447 1.00 7.90 197 ASN B C 1
ATOM 4433 O O . ASN B 1 199 ? 22.669 5.898 4.436 1.00 7.84 197 ASN B O 1
ATOM 4438 N N . GLY B 1 200 ? 22.057 5.565 6.578 1.00 7.81 198 GLY B N 1
ATOM 4439 C CA . GLY B 1 200 ? 21.352 6.834 6.640 1.00 8.66 198 GLY B CA 1
ATOM 4440 C C . GLY B 1 200 ? 22.273 8.038 6.656 1.00 7.93 198 GLY B C 1
ATOM 4441 O O . GLY B 1 200 ? 22.032 9.022 5.952 1.00 8.16 198 GLY B O 1
ATOM 4442 N N . VAL B 1 201 ? 23.323 7.999 7.469 1.00 7.80 199 VAL B N 1
ATOM 4443 C CA . VAL B 1 201 ? 24.165 9.190 7.562 1.00 8.44 199 VAL B CA 1
ATOM 4444 C C . VAL B 1 201 ? 24.891 9.438 6.253 1.00 8.50 199 VAL B C 1
ATOM 4445 O O . VAL B 1 201 ? 24.998 10.583 5.797 1.00 8.11 199 VAL B O 1
ATOM 4449 N N . SER B 1 202 ? 25.427 8.380 5.637 1.00 7.52 200 SER B N 1
ATOM 4450 C CA . SER B 1 202 ? 26.134 8.570 4.377 1.00 7.46 200 SER B CA 1
ATOM 4451 C C . SER B 1 202 ? 25.207 9.164 3.323 1.00 7.97 200 SER B C 1
ATOM 4452 O O . SER B 1 202 ? 25.612 10.074 2.591 1.00 8.16 200 SER B O 1
ATOM 4455 N N . LEU B 1 203 ? 23.963 8.670 3.231 1.00 8.02 201 LEU B N 1
ATOM 4456 C CA . LEU B 1 203 ? 23.000 9.253 2.299 1.00 8.76 201 LEU B CA 1
ATOM 4457 C C . LEU B 1 203 ? 22.831 10.746 2.554 1.00 7.91 201 LEU B C 1
ATOM 4458 O O . LEU B 1 203 ? 22.817 11.560 1.616 1.00 8.22 201 LEU B O 1
ATOM 4463 N N . HIS B 1 204 ? 22.712 11.122 3.830 1.00 7.94 202 HIS B N 1
ATOM 4464 C CA . HIS B 1 204 ? 22.395 12.503 4.172 1.00 8.15 202 HIS B CA 1
ATOM 4465 C C . HIS B 1 204 ? 23.575 13.435 3.906 1.00 9.22 202 HIS B C 1
ATOM 4466 O O . HIS B 1 204 ? 23.397 14.518 3.322 1.00 8.44 202 HIS B O 1
ATOM 4473 N N . VAL B 1 205 ? 24.791 13.039 4.301 1.00 8.02 203 VAL B N 1
ATOM 4474 C CA . VAL B 1 205 ? 25.930 13.928 4.069 1.00 8.13 203 VAL B CA 1
ATOM 4475 C C . VAL B 1 205 ? 26.304 13.970 2.592 1.00 8.11 203 VAL B C 1
ATOM 4476 O O . VAL B 1 205 ? 26.698 15.028 2.076 1.00 8.29 203 VAL B O 1
ATOM 4480 N N . LEU B 1 206 ? 26.198 12.831 1.886 1.00 7.97 204 LEU B N 1
ATOM 4481 C CA . LEU B 1 206 ? 26.387 12.890 0.430 1.00 8.04 204 LEU B CA 1
ATOM 4482 C C . LEU B 1 206 ? 25.325 13.769 -0.208 1.00 8.43 204 LEU B C 1
ATOM 4483 O O . LEU B 1 206 ? 25.610 14.455 -1.201 1.00 8.45 204 LEU B O 1
ATOM 4488 N N . GLY B 1 207 ? 24.119 13.793 0.370 1.00 8.31 205 GLY B N 1
ATOM 4489 C CA . GLY B 1 207 ? 23.087 14.723 -0.075 1.00 8.58 205 GLY B CA 1
ATOM 4490 C C . GLY B 1 207 ? 23.506 16.172 0.099 1.00 8.79 205 GLY B C 1
ATOM 4491 O O . GLY B 1 207 ? 23.335 17.000 -0.807 1.00 9.05 205 GLY B O 1
ATOM 4492 N N . MET B 1 208 ? 24.084 16.496 1.255 1.00 8.88 206 MET B N 1
ATOM 4493 C CA . MET B 1 208 ? 24.611 17.845 1.458 1.00 8.94 206 MET B CA 1
ATOM 4494 C C . MET B 1 208 ? 25.667 18.180 0.415 1.00 9.03 206 MET B C 1
ATOM 4495 O O . MET B 1 208 ? 25.671 19.290 -0.136 1.00 9.32 206 MET B O 1
ATOM 4500 N N . ILE B 1 209 ? 26.549 17.217 0.099 1.00 8.82 207 ILE B N 1
ATOM 4501 C CA . ILE B 1 209 ? 27.580 17.450 -0.910 1.00 8.94 207 ILE B CA 1
ATOM 4502 C C . ILE B 1 209 ? 26.955 17.698 -2.282 1.00 9.15 207 ILE B C 1
ATOM 4503 O O . ILE B 1 209 ? 27.214 18.728 -2.922 1.00 10.38 207 ILE B O 1
ATOM 4508 N N . VAL B 1 210 ? 26.094 16.784 -2.745 1.00 9.08 208 VAL B N 1
ATOM 4509 C CA . VAL B 1 210 ? 25.630 16.885 -4.131 1.00 9.69 208 VAL B CA 1
ATOM 4510 C C . VAL B 1 210 ? 24.640 18.012 -4.321 1.00 10.16 208 VAL B C 1
ATOM 4511 O O . VAL B 1 210 ? 24.485 18.520 -5.438 1.00 11.19 208 VAL B O 1
ATOM 4515 N N . ASN B 1 211 ? 23.966 18.440 -3.271 1.00 10.13 209 ASN B N 1
ATOM 4516 C CA . ASN B 1 211 ? 23.059 19.567 -3.373 1.00 10.01 209 ASN B CA 1
ATOM 4517 C C . ASN B 1 211 ? 23.753 20.899 -3.132 1.00 10.96 209 ASN B C 1
ATOM 4518 O O . ASN B 1 211 ? 23.084 21.943 -3.151 1.00 12.37 209 ASN B O 1
ATOM 4523 N N . GLY B 1 212 ? 25.076 20.887 -2.965 1.00 11.10 210 GLY B N 1
ATOM 4524 C CA . GLY B 1 212 ? 25.860 22.113 -2.971 1.00 11.12 210 GLY B CA 1
ATOM 4525 C C . GLY B 1 212 ? 25.999 22.838 -1.652 1.00 12.26 210 GLY B C 1
ATOM 4526 O O . GLY B 1 212 ? 26.449 23.994 -1.652 1.00 12.03 210 GLY B O 1
ATOM 4527 N N . VAL B 1 213 ? 25.655 22.202 -0.531 1.00 10.76 211 VAL B N 1
ATOM 4528 C CA . VAL B 1 213 ? 25.713 22.898 0.755 1.00 11.96 211 VAL B CA 1
ATOM 4529 C C . VAL B 1 213 ? 27.116 23.440 1.012 1.00 11.23 211 VAL B C 1
ATOM 4530 O O . VAL B 1 213 ? 27.291 24.603 1.400 1.00 11.20 211 VAL B O 1
ATOM 4534 N N . PHE B 1 214 ? 28.138 22.612 0.795 1.00 9.99 212 PHE B N 1
ATOM 4535 C CA . PHE B 1 214 ? 29.505 23.050 1.080 1.00 10.75 212 PHE B CA 1
ATOM 4536 C C . PHE B 1 214 ? 30.058 23.984 0.019 1.00 12.16 212 PHE B C 1
ATOM 4537 O O . PHE B 1 214 ? 31.046 24.681 0.286 1.00 13.42 212 PHE B O 1
ATOM 4545 N N . ASP B 1 215 ? 29.432 24.030 -1.153 1.00 12.10 213 ASP B N 1
ATOM 4546 C CA . ASP B 1 215 ? 29.824 25.023 -2.139 1.00 12.76 213 ASP B CA 1
ATOM 4547 C C . ASP B 1 215 ? 29.278 26.388 -1.760 1.00 12.71 213 ASP B C 1
ATOM 4548 O O . ASP B 1 215 ? 29.974 27.402 -1.912 1.00 14.91 213 ASP B O 1
ATOM 4553 N N . ARG B 1 216 ? 28.061 26.433 -1.213 1.00 11.82 214 ARG B N 1
ATOM 4554 C CA . ARG B 1 216 ? 27.499 27.700 -0.774 1.00 12.77 214 ARG B CA 1
ATOM 4555 C C . ARG B 1 216 ? 28.065 28.146 0.562 1.00 14.10 214 ARG B C 1
ATOM 4556 O O . ARG B 1 216 ? 28.051 29.350 0.860 1.00 16.09 214 ARG B O 1
ATOM 4564 N N . PHE B 1 217 ? 28.572 27.209 1.374 1.00 11.67 215 PHE B N 1
ATOM 4565 C CA . PHE B 1 217 ? 29.127 27.511 2.698 1.00 12.29 215 PHE B CA 1
ATOM 4566 C C . PHE B 1 217 ? 30.477 26.825 2.826 1.00 12.39 215 PHE B C 1
ATOM 4567 O O . PHE B 1 217 ? 30.617 25.820 3.544 1.00 12.13 215 PHE B O 1
ATOM 4575 N N . PRO B 1 218 ? 31.505 27.347 2.162 1.00 12.07 216 PRO B N 1
ATOM 4576 C CA . PRO B 1 218 ? 32.811 26.675 2.202 1.00 13.35 216 PRO B CA 1
ATOM 4577 C C . PRO B 1 218 ? 33.435 26.632 3.580 1.00 11.75 216 PRO B C 1
ATOM 4578 O O . PRO B 1 218 ? 34.311 25.783 3.804 1.00 14.39 216 PRO B O 1
ATOM 4582 N N . LYS B 1 219 ? 33.009 27.482 4.524 1.00 12.70 217 LYS B N 1
ATOM 4583 C CA . LYS B 1 219 ? 33.556 27.445 5.879 1.00 12.37 217 LYS B CA 1
ATOM 4584 C C . LYS B 1 219 ? 32.788 26.508 6.809 1.00 12.21 217 LYS B C 1
ATOM 4585 O O . LYS B 1 219 ? 33.181 26.346 7.968 1.00 13.72 217 LYS B O 1
ATOM 4591 N N . LEU B 1 220 ? 31.725 25.880 6.333 1.00 11.92 218 LEU B N 1
ATOM 4592 C CA . LEU B 1 220 ? 30.940 25.007 7.192 1.00 10.55 218 LEU B CA 1
ATOM 4593 C C . LEU B 1 220 ? 31.758 23.789 7.618 1.00 11.13 218 LEU B C 1
ATOM 4594 O O . LEU B 1 220 ? 32.481 23.185 6.818 1.00 11.64 218 LEU B O 1
ATOM 4599 N N . LYS B 1 221 ? 31.598 23.403 8.881 1.00 10.14 219 LYS B N 1
ATOM 4600 C CA . LYS B 1 221 ? 32.313 22.272 9.454 1.00 9.95 219 LYS B CA 1
ATOM 4601 C C . LYS B 1 221 ? 31.300 21.217 9.859 1.00 9.67 219 LYS B C 1
ATOM 4602 O O . LYS B 1 221 ? 30.386 21.505 10.634 1.00 10.01 219 LYS B O 1
ATOM 4608 N N . VAL B 1 222 ? 31.478 19.989 9.368 1.00 10.11 220 VAL B N 1
ATOM 4609 C CA . VAL B 1 222 ? 30.602 18.862 9.685 1.00 9.14 220 VAL B CA 1
ATOM 4610 C C . VAL B 1 222 ? 31.472 17.728 10.205 1.00 9.44 220 VAL B C 1
ATOM 4611 O O . VAL B 1 222 ? 32.594 17.519 9.723 1.00 9.23 220 VAL B O 1
ATOM 4615 N N . ILE B 1 223 ? 30.968 17.016 11.214 1.00 8.98 221 ILE B N 1
ATOM 4616 C CA . ILE B 1 223 ? 31.655 15.875 11.805 1.00 8.93 221 ILE B CA 1
ATOM 4617 C C . ILE B 1 223 ? 30.816 14.637 11.556 1.00 8.67 221 ILE B C 1
ATOM 4618 O O . ILE B 1 223 ? 29.591 14.670 11.718 1.00 8.64 221 ILE B O 1
ATOM 4623 N N . LEU B 1 224 ? 31.481 13.549 11.160 1.00 8.53 222 LEU B N 1
ATOM 4624 C CA . LEU B 1 224 ? 30.870 12.227 11.014 1.00 8.33 222 LEU B CA 1
ATOM 4625 C C . LEU B 1 224 ? 31.574 11.248 11.953 1.00 9.11 222 LEU B C 1
ATOM 4626 O O . LEU B 1 224 ? 32.810 11.218 12.026 1.00 9.88 222 LEU B O 1
ATOM 4631 N N . GLY B 1 225 ? 30.793 10.432 12.645 1.00 8.40 223 GLY B N 1
ATOM 4632 C CA . GLY B 1 225 ? 31.345 9.392 13.488 1.00 9.34 223 GLY B CA 1
ATOM 4633 C C . GLY B 1 225 ? 31.694 8.136 12.710 1.00 8.32 223 GLY B C 1
ATOM 4634 O O . GLY B 1 225 ? 31.554 8.044 11.487 1.00 8.18 223 GLY B O 1
ATOM 4635 N N . HIS B 1 226 ? 32.193 7.141 13.443 1.00 8.43 224 HIS B N 1
ATOM 4636 C CA . HIS B 1 226 ? 32.312 5.791 12.899 1.00 8.30 224 HIS B CA 1
ATOM 4637 C C . HIS B 1 226 ? 33.223 5.750 11.678 1.00 9.14 224 HIS B C 1
ATOM 4638 O O . HIS B 1 226 ? 33.002 4.973 10.742 1.00 8.61 224 HIS B O 1
ATOM 4645 N N . LEU B 1 227 ? 34.249 6.592 11.693 1.00 8.50 225 LEU B N 1
ATOM 4646 C CA . LEU B 1 227 ? 35.214 6.702 10.599 1.00 8.47 225 LEU B CA 1
ATOM 4647 C C . LEU B 1 227 ? 34.534 6.929 9.258 1.00 8.62 225 LEU B C 1
ATOM 4648 O O . LEU B 1 227 ? 34.996 6.450 8.216 1.00 8.78 225 LEU B O 1
ATOM 4653 N N . GLY B 1 228 ? 33.481 7.744 9.256 1.00 7.97 226 GLY B N 1
ATOM 4654 C CA . GLY B 1 228 ? 32.928 8.253 8.004 1.00 7.83 226 GLY B CA 1
ATOM 4655 C C . GLY B 1 228 ? 31.794 7.461 7.393 1.00 8.73 226 GLY B C 1
ATOM 4656 O O . GLY B 1 228 ? 31.482 7.675 6.214 1.00 8.80 226 GLY B O 1
ATOM 4657 N N . GLU B 1 229 ? 31.181 6.533 8.141 1.00 7.90 227 GLU B N 1
ATOM 4658 C CA . GLU B 1 229 ? 29.864 5.996 7.776 1.00 8.18 227 GLU B CA 1
ATOM 4659 C C . GLU B 1 229 ? 29.850 5.382 6.377 1.00 8.82 227 GLU B C 1
ATOM 4660 O O . GLU B 1 229 ? 28.969 5.670 5.560 1.00 9.69 227 GLU B O 1
ATOM 4666 N N . HIS B 1 230 ? 30.828 4.513 6.099 1.00 9.01 228 HIS B N 1
ATOM 4667 C CA . HIS B 1 230 ? 31.008 3.732 4.873 1.00 7.82 228 HIS B CA 1
ATOM 4668 C C . HIS B 1 230 ? 31.675 4.503 3.753 1.00 9.09 228 HIS B C 1
ATOM 4669 O O . HIS B 1 230 ? 32.023 3.895 2.731 1.00 10.24 228 HIS B O 1
ATOM 4676 N N . ILE B 1 231 ? 31.802 5.811 3.847 1.00 7.57 229 ILE B N 1
ATOM 4677 C CA . ILE B 1 231 ? 32.223 6.582 2.690 1.00 7.63 229 ILE B CA 1
ATOM 4678 C C . ILE B 1 231 ? 33.692 6.362 2.332 1.00 7.65 229 ILE B C 1
ATOM 4679 O O . ILE B 1 231 ? 33.993 6.224 1.138 1.00 8.45 229 ILE B O 1
ATOM 4684 N N . PRO B 1 232 ? 34.640 6.308 3.274 1.00 7.70 230 PRO B N 1
ATOM 4685 C CA . PRO B 1 232 ? 36.055 6.218 2.851 1.00 7.87 230 PRO B CA 1
ATOM 4686 C C . PRO B 1 232 ? 36.381 5.016 1.974 1.00 8.46 230 PRO B C 1
ATOM 4687 O O . PRO B 1 232 ? 37.096 5.175 0.975 1.00 8.51 230 PRO B O 1
ATOM 4691 N N . GLY B 1 233 ? 35.852 3.836 2.285 1.00 8.65 231 GLY B N 1
ATOM 4692 C CA . GLY B 1 233 ? 36.088 2.682 1.428 1.00 8.21 231 GLY B CA 1
ATOM 4693 C C . GLY B 1 233 ? 35.572 2.895 0.025 1.00 9.77 231 GLY B C 1
ATOM 4694 O O . GLY B 1 233 ? 36.063 2.254 -0.920 1.00 9.65 231 GLY B O 1
ATOM 4695 N N . ASP B 1 234 ? 34.604 3.796 -0.139 1.00 7.64 232 ASP B N 1
ATOM 4696 C CA . ASP B 1 234 ? 34.031 4.119 -1.440 1.00 7.60 232 ASP B CA 1
ATOM 4697 C C . ASP B 1 234 ? 34.500 5.454 -1.990 1.00 8.06 232 ASP B C 1
ATOM 4698 O O . ASP B 1 234 ? 33.920 5.918 -2.976 1.00 8.67 232 ASP B O 1
ATOM 4703 N N . PHE B 1 235 ? 35.535 6.074 -1.417 1.00 7.85 233 PHE B N 1
ATOM 4704 C CA . PHE B 1 235 ? 36.002 7.351 -1.976 1.00 8.07 233 PHE B CA 1
ATOM 4705 C C . PHE B 1 235 ? 36.270 7.229 -3.479 1.00 8.21 233 PHE B C 1
ATOM 4706 O O . PHE B 1 235 ? 35.891 8.110 -4.257 1.00 9.06 233 PHE B O 1
ATOM 4714 N N . TRP B 1 236 ? 36.946 6.160 -3.904 1.00 8.18 234 TRP B N 1
ATOM 4715 C CA . TRP B 1 236 ? 37.266 6.041 -5.327 1.00 8.37 234 TRP B CA 1
ATOM 4716 C C . TRP B 1 236 ? 35.988 5.901 -6.149 1.00 8.27 234 TRP B C 1
ATOM 4717 O O . TRP B 1 236 ? 35.788 6.607 -7.154 1.00 8.46 234 TRP B O 1
ATOM 4728 N N . ARG B 1 237 ? 35.113 4.976 -5.741 1.00 8.07 235 ARG B N 1
ATOM 4729 C CA . ARG B 1 237 ? 33.931 4.654 -6.532 1.00 8.01 235 ARG B CA 1
ATOM 4730 C C . ARG B 1 237 ? 32.986 5.841 -6.643 1.00 8.06 235 ARG B C 1
ATOM 4731 O O . ARG B 1 237 ? 32.467 6.123 -7.726 1.00 8.21 235 ARG B O 1
ATOM 4739 N N . ILE B 1 238 ? 32.755 6.560 -5.535 1.00 7.98 236 ILE B N 1
ATOM 4740 C CA . ILE B 1 238 ? 31.850 7.702 -5.583 1.00 7.99 236 ILE B CA 1
ATOM 4741 C C . ILE B 1 238 ? 32.412 8.791 -6.491 1.00 8.29 236 ILE B C 1
ATOM 4742 O O . ILE B 1 238 ? 31.710 9.305 -7.369 1.00 9.76 236 ILE B O 1
ATOM 4747 N N . GLU B 1 239 ? 33.683 9.163 -6.295 1.00 8.42 237 GLU B N 1
ATOM 4748 C CA . GLU B 1 239 ? 34.246 10.230 -7.126 1.00 8.76 237 GLU B CA 1
ATOM 4749 C C . GLU B 1 239 ? 34.278 9.813 -8.589 1.00 9.20 237 GLU B C 1
ATOM 4750 O O . GLU B 1 239 ? 33.965 10.617 -9.479 1.00 9.90 237 GLU B O 1
ATOM 4756 N N . HIS B 1 240 ? 34.637 8.553 -8.853 1.00 8.93 238 HIS B N 1
ATOM 4757 C CA . HIS B 1 240 ? 34.627 8.071 -10.230 1.00 9.42 238 HIS B CA 1
ATOM 4758 C C . HIS B 1 240 ? 33.240 8.190 -10.848 1.00 9.94 238 HIS B C 1
ATOM 4759 O O . HIS B 1 240 ? 33.102 8.642 -11.991 1.00 9.61 238 HIS B O 1
ATOM 4766 N N . TRP B 1 241 ? 32.197 7.804 -10.115 1.00 8.83 239 TRP B N 1
ATOM 4767 C CA . TRP B 1 241 ? 30.852 7.865 -10.672 1.00 8.89 239 TRP B CA 1
ATOM 4768 C C . TRP B 1 241 ? 30.440 9.306 -10.912 1.00 9.14 239 TRP B C 1
ATOM 4769 O O . TRP B 1 241 ? 29.793 9.613 -11.927 1.00 9.42 239 TRP B O 1
ATOM 4780 N N . PHE B 1 242 ? 30.859 10.213 -10.018 1.00 9.67 240 PHE B N 1
ATOM 4781 C CA . PHE B 1 242 ? 30.554 11.622 -10.225 1.00 10.20 240 PHE B CA 1
ATOM 4782 C C . PHE B 1 242 ? 31.217 12.127 -11.503 1.00 10.34 240 PHE B C 1
ATOM 4783 O O . PHE B 1 242 ? 30.616 12.901 -12.261 1.00 11.11 240 PHE B O 1
ATOM 4791 N N . GLU B 1 243 ? 32.446 11.691 -11.770 1.00 10.07 241 GLU B N 1
ATOM 4792 C CA . GLU B 1 243 ? 33.151 12.135 -12.975 1.00 10.52 241 GLU B CA 1
ATOM 4793 C C . GLU B 1 243 ? 32.546 11.517 -14.232 1.00 12.23 241 GLU B C 1
ATOM 4794 O O . GLU B 1 243 ? 32.401 12.187 -15.263 1.00 13.29 241 GLU B O 1
ATOM 4800 N N . HIS B 1 244 ? 32.230 10.228 -14.173 1.00 10.76 242 HIS B N 1
ATOM 4801 C CA . HIS B 1 244 ? 31.838 9.449 -15.352 1.00 10.69 242 HIS B CA 1
ATOM 4802 C C . HIS B 1 244 ? 30.365 9.648 -15.691 1.00 11.31 242 HIS B C 1
ATOM 4803 O O . HIS B 1 244 ? 29.995 9.639 -16.880 1.00 12.30 242 HIS B O 1
ATOM 4810 N N . CYS B 1 245 ? 29.521 9.849 -14.675 1.00 10.63 243 CYS B N 1
ATOM 4811 C CA . CYS B 1 245 ? 28.078 9.990 -14.849 1.00 10.52 243 CYS B CA 1
ATOM 4812 C C . CYS B 1 245 ? 27.539 11.300 -14.279 1.00 11.75 243 CYS B C 1
ATOM 4813 O O . CYS B 1 245 ? 27.011 12.123 -15.036 1.00 12.14 243 CYS B O 1
ATOM 4816 N N . SER B 1 246 ? 27.652 11.526 -12.962 1.00 11.93 244 SER B N 1
ATOM 4817 C CA . SER B 1 246 ? 26.748 12.472 -12.299 1.00 11.35 244 SER B CA 1
ATOM 4818 C C . SER B 1 246 ? 27.005 13.913 -12.719 1.00 11.61 244 SER B C 1
ATOM 4819 O O . SER B 1 246 ? 26.059 14.660 -12.998 1.00 12.90 244 SER B O 1
ATOM 4822 N N . ARG B 1 247 ? 28.268 14.336 -12.738 1.00 11.19 245 ARG B N 1
ATOM 4823 C CA . ARG B 1 247 ? 28.559 15.734 -13.065 1.00 12.65 245 ARG B CA 1
ATOM 4824 C C . ARG B 1 247 ? 28.111 16.103 -14.473 1.00 13.75 245 ARG B C 1
ATOM 4825 O O . ARG B 1 247 ? 27.341 17.069 -14.620 1.00 14.17 245 ARG B O 1
ATOM 4833 N N . PRO B 1 248 ? 28.500 15.385 -15.530 1.00 14.64 246 PRO B N 1
ATOM 4834 C CA . PRO B 1 248 ? 28.005 15.764 -16.866 1.00 14.51 246 PRO B CA 1
ATOM 4835 C C . PRO B 1 248 ? 26.508 15.583 -17.035 1.00 13.59 246 PRO B C 1
ATOM 4836 O O . PRO B 1 248 ? 25.889 16.349 -17.795 1.00 14.65 246 PRO B O 1
ATOM 4840 N N . LEU B 1 249 ? 25.906 14.592 -16.382 1.00 12.42 247 LEU B N 1
ATOM 4841 C CA . LEU B 1 249 ? 24.471 14.400 -16.493 1.00 12.67 247 LEU B CA 1
ATOM 4842 C C . LEU B 1 249 ? 23.728 15.566 -15.847 1.00 12.83 247 LEU B C 1
ATOM 4843 O O . LEU B 1 249 ? 22.827 16.158 -16.453 1.00 14.04 247 LEU B O 1
ATOM 4848 N N . ALA B 1 250 ? 24.119 15.940 -14.631 1.00 12.72 248 ALA B N 1
ATOM 4849 C CA . ALA B 1 250 ? 23.471 17.078 -13.985 1.00 12.14 248 ALA B CA 1
ATOM 4850 C C . ALA B 1 250 ? 23.675 18.355 -14.789 1.00 15.28 248 ALA B C 1
ATOM 4851 O O . ALA B 1 250 ? 22.733 19.141 -14.965 1.00 15.15 248 ALA B O 1
ATOM 4853 N N . LYS B 1 251 ? 24.897 18.579 -15.284 1.00 14.58 249 LYS B N 1
ATOM 4854 C CA . LYS B 1 251 ? 25.167 19.791 -16.062 1.00 15.86 249 LYS B CA 1
ATOM 4855 C C . LYS B 1 251 ? 24.271 19.868 -17.285 1.00 16.63 249 LYS B C 1
ATOM 4856 O O . LYS B 1 251 ? 23.784 20.951 -17.642 1.00 19.23 249 LYS B O 1
ATOM 4862 N N . SER B 1 252 ? 24.028 18.727 -17.930 1.00 16.09 250 SER B N 1
ATOM 4863 C CA . SER B 1 252 ? 23.234 18.694 -19.158 1.00 16.24 250 SER B CA 1
ATOM 4864 C C . SER B 1 252 ? 21.777 19.055 -18.916 1.00 17.20 250 SER B C 1
ATOM 4865 O O . SER B 1 252 ? 21.072 19.421 -19.862 1.00 19.90 250 SER B O 1
ATOM 4868 N N . ARG B 1 253 ? 21.304 18.937 -17.680 1.00 15.63 251 ARG B N 1
ATOM 4869 C CA . ARG B 1 253 ? 19.940 19.283 -17.319 1.00 16.20 251 ARG B CA 1
ATOM 4870 C C . ARG B 1 253 ? 19.835 20.634 -16.632 1.00 17.10 251 ARG B C 1
ATOM 4871 O O . ARG B 1 253 ? 18.718 21.074 -16.344 1.00 19.65 251 ARG B O 1
ATOM 4879 N N . GLY B 1 254 ? 20.960 21.277 -16.336 1.00 16.13 252 GLY B N 1
ATOM 4880 C CA . GLY B 1 254 ? 20.915 22.475 -15.521 1.00 17.08 252 GLY B CA 1
ATOM 4881 C C . GLY B 1 254 ? 20.598 22.217 -14.061 1.00 16.87 252 GLY B C 1
ATOM 4882 O O . GLY B 1 254 ? 20.063 23.107 -13.392 1.00 19.03 252 GLY B O 1
ATOM 4883 N N . ASP B 1 255 ? 20.886 21.012 -13.562 1.00 15.55 253 ASP B N 1
ATOM 4884 C CA . ASP B 1 255 ? 20.654 20.642 -12.167 1.00 15.03 253 ASP B CA 1
ATOM 4885 C C . ASP B 1 255 ? 21.861 20.976 -11.296 1.00 16.50 253 ASP B C 1
ATOM 4886 O O . ASP B 1 255 ? 23.011 20.803 -11.712 1.00 17.31 253 ASP B O 1
ATOM 4891 N N . VAL B 1 256 ? 21.587 21.383 -10.050 1.00 14.82 254 VAL B N 1
ATOM 4892 C CA . VAL B 1 256 ? 22.658 21.634 -9.090 1.00 16.28 254 VAL B CA 1
ATOM 4893 C C . VAL B 1 256 ? 23.459 20.367 -8.863 1.00 14.95 254 VAL B C 1
ATOM 4894 O O . VAL B 1 256 ? 22.910 19.258 -8.784 1.00 15.74 254 VAL B O 1
ATOM 4898 N N . PHE B 1 257 ? 24.782 20.522 -8.785 1.00 14.71 255 PHE B N 1
ATOM 4899 C CA . PHE B 1 257 ? 25.645 19.417 -8.420 1.00 12.31 255 PHE B CA 1
ATOM 4900 C C . PHE B 1 257 ? 26.874 19.987 -7.725 1.00 13.91 255 PHE B C 1
ATOM 4901 O O . PHE B 1 257 ? 27.236 21.149 -7.928 1.00 19.37 255 PHE B O 1
ATOM 4909 N N . ALA B 1 258 ? 27.521 19.145 -6.924 1.00 12.70 256 ALA B N 1
ATOM 4910 C CA . ALA B 1 258 ? 28.740 19.537 -6.220 1.00 12.88 256 ALA B CA 1
ATOM 4911 C C . ALA B 1 258 ? 29.779 20.062 -7.205 1.00 12.59 256 ALA B C 1
ATOM 4912 O O . ALA B 1 258 ? 29.989 19.482 -8.270 1.00 15.25 256 ALA B O 1
ATOM 4914 N N . GLU B 1 259 ? 30.431 21.159 -6.840 1.00 12.42 257 GLU B N 1
ATOM 4915 C CA . GLU B 1 259 ? 31.406 21.796 -7.719 1.00 13.80 257 GLU B CA 1
ATOM 4916 C C . GLU B 1 259 ? 32.817 21.246 -7.581 1.00 14.65 257 GLU B C 1
ATOM 4917 O O . GLU B 1 259 ? 33.663 21.541 -8.437 1.00 18.77 257 GLU B O 1
ATOM 4923 N N . LYS B 1 260 ? 33.127 20.538 -6.504 1.00 12.52 258 LYS B N 1
ATOM 4924 C CA . LYS B 1 260 ? 34.477 20.088 -6.222 1.00 13.07 258 LYS B CA 1
ATOM 4925 C C . LYS B 1 260 ? 34.541 18.565 -6.158 1.00 11.21 258 LYS B C 1
ATOM 4926 O O . LYS B 1 260 ? 33.510 17.888 -6.020 1.00 12.22 258 LYS B O 1
ATOM 4932 N N . PRO B 1 261 ? 35.738 17.988 -6.236 1.00 11.41 259 PRO B N 1
ATOM 4933 C CA . PRO B 1 261 ? 35.873 16.542 -6.065 1.00 10.74 259 PRO B CA 1
ATOM 4934 C C . PRO B 1 261 ? 35.482 16.109 -4.658 1.00 11.53 259 PRO B C 1
ATOM 4935 O O . PRO B 1 261 ? 35.587 16.868 -3.695 1.00 10.81 259 PRO B O 1
ATOM 4939 N N . LEU B 1 262 ? 35.058 14.855 -4.550 1.00 11.29 260 LEU B N 1
ATOM 4940 C CA . LEU B 1 262 ? 34.596 14.333 -3.270 1.00 9.88 260 LEU B CA 1
ATOM 4941 C C . LEU B 1 262 ? 35.618 14.563 -2.159 1.00 10.44 260 LEU B C 1
ATOM 4942 O O . LEU B 1 262 ? 35.268 15.015 -1.055 1.00 10.20 260 LEU B O 1
ATOM 4947 N N . LEU B 1 263 ? 36.894 14.274 -2.428 1.00 10.27 261 LEU B N 1
ATOM 4948 C CA . LEU B 1 263 ? 37.875 14.393 -1.355 1.00 10.13 261 LEU B CA 1
ATOM 4949 C C . LEU B 1 263 ? 38.093 15.831 -0.924 1.00 10.35 261 LEU B C 1
ATOM 4950 O O . LEU B 1 263 ? 38.533 16.062 0.220 1.00 10.88 261 LEU B O 1
ATOM 4955 N N . HIS B 1 264 ? 37.782 16.803 -1.780 1.00 10.67 262 HIS B N 1
ATOM 4956 C CA . HIS B 1 264 ? 37.908 18.191 -1.362 1.00 10.29 262 HIS B CA 1
ATOM 4957 C C . HIS B 1 264 ? 37.062 18.439 -0.124 1.00 10.12 262 HIS B C 1
ATOM 4958 O O . HIS B 1 264 ? 37.519 19.033 0.851 1.00 10.23 262 HIS B O 1
ATOM 4965 N N . TYR B 1 265 ? 35.824 17.950 -0.135 1.00 9.83 263 TYR B N 1
ATOM 4966 C CA . TYR B 1 265 ? 34.957 18.171 1.013 1.00 9.60 263 TYR B CA 1
ATOM 4967 C C . TYR B 1 265 ? 35.483 17.453 2.250 1.00 10.06 263 TYR B C 1
ATOM 4968 O O . TYR B 1 265 ? 35.405 17.990 3.359 1.00 10.24 263 TYR B O 1
ATOM 4977 N N . PHE B 1 266 ? 36.043 16.251 2.074 1.00 9.16 264 PHE B N 1
ATOM 4978 C CA . PHE B 1 266 ? 36.610 15.495 3.185 1.00 9.08 264 PHE B CA 1
ATOM 4979 C C . PHE B 1 266 ? 37.961 16.024 3.646 1.00 9.66 264 PHE B C 1
ATOM 4980 O O . PHE B 1 266 ? 38.448 15.593 4.701 1.00 10.25 264 PHE B O 1
ATOM 4988 N N . ARG B 1 267 ? 38.566 16.943 2.902 1.00 10.83 265 ARG B N 1
ATOM 4989 C CA . ARG B 1 267 ? 39.823 17.547 3.299 1.00 10.14 265 ARG B CA 1
ATOM 4990 C C . ARG B 1 267 ? 39.648 18.985 3.748 1.00 10.45 265 ARG B C 1
ATOM 4991 O O . ARG B 1 267 ? 40.638 19.611 4.161 1.00 10.87 265 ARG B O 1
ATOM 4999 N N . ASN B 1 268 ? 38.410 19.513 3.703 1.00 10.16 266 ASN B N 1
ATOM 5000 C CA . ASN B 1 268 ? 38.160 20.905 4.059 1.00 10.42 266 ASN B CA 1
ATOM 5001 C C . ASN B 1 268 ? 36.956 21.108 4.961 1.00 10.58 266 ASN B C 1
ATOM 5002 O O . ASN B 1 268 ? 36.999 21.967 5.839 1.00 12.48 266 ASN B O 1
ATOM 5007 N N . ASN B 1 269 ? 35.878 20.354 4.748 1.00 9.85 267 ASN B N 1
ATOM 5008 C CA . ASN B 1 269 ? 34.632 20.596 5.469 1.00 9.72 267 ASN B CA 1
ATOM 5009 C C . ASN B 1 269 ? 34.264 19.520 6.462 1.00 9.45 267 ASN B C 1
ATOM 5010 O O . ASN B 1 269 ? 33.451 19.790 7.349 1.00 11.19 267 ASN B O 1
ATOM 5015 N N . ILE B 1 270 ? 34.798 18.319 6.322 1.00 9.53 268 ILE B N 1
ATOM 5016 C CA . ILE B 1 270 ? 34.347 17.186 7.118 1.00 9.04 268 ILE B CA 1
ATOM 5017 C C . ILE B 1 270 ? 35.502 16.640 7.941 1.00 10.25 268 ILE B C 1
ATOM 5018 O O . ILE B 1 270 ? 36.631 16.514 7.451 1.00 9.97 268 ILE B O 1
ATOM 5023 N N . TRP B 1 271 ? 35.210 16.329 9.201 1.00 9.80 269 TRP B N 1
ATOM 5024 C CA . TRP B 1 271 ? 36.112 15.645 10.124 1.00 9.55 269 TRP B CA 1
ATOM 5025 C C . TRP B 1 271 ? 35.473 14.314 10.491 1.00 10.01 269 TRP B C 1
ATOM 5026 O O . TRP B 1 271 ? 34.248 14.200 10.528 1.00 10.28 269 TRP B O 1
ATOM 5037 N N . LEU B 1 272 ? 36.292 13.291 10.714 1.00 9.01 270 LEU B N 1
ATOM 5038 C CA . LEU B 1 272 ? 35.795 11.980 11.102 1.00 8.83 270 LEU B CA 1
ATOM 5039 C C . LEU B 1 272 ? 36.188 11.713 12.542 1.00 9.85 270 LEU B C 1
ATOM 5040 O O . LEU B 1 272 ? 37.234 12.185 13.000 1.00 10.85 270 LEU B O 1
ATOM 5045 N N . THR B 1 273 ? 35.366 10.932 13.252 1.00 8.98 271 THR B N 1
ATOM 5046 C CA . THR B 1 273 ? 35.787 10.452 14.571 1.00 9.24 271 THR B CA 1
ATOM 5047 C C . THR B 1 273 ? 35.934 8.938 14.569 1.00 9.16 271 THR B C 1
ATOM 5048 O O . THR B 1 273 ? 35.465 8.251 13.666 1.00 8.89 271 THR B O 1
ATOM 5052 N N . THR B 1 274 ? 36.614 8.416 15.592 1.00 9.45 272 THR B N 1
ATOM 5053 C CA . THR B 1 274 ? 36.800 6.976 15.730 1.00 10.03 272 THR B CA 1
ATOM 5054 C C . THR B 1 274 ? 35.695 6.318 16.528 1.00 9.73 272 THR B C 1
ATOM 5055 O O . THR B 1 274 ? 35.879 5.183 16.987 1.00 10.59 272 THR B O 1
ATOM 5059 N N . SER B 1 275 ? 34.562 6.993 16.724 1.00 9.36 273 SER B N 1
ATOM 5060 C CA . SER B 1 275 ? 33.514 6.427 17.576 1.00 9.43 273 SER B CA 1
ATOM 5061 C C . SER B 1 275 ? 33.126 5.026 17.111 1.00 10.61 273 SER B C 1
ATOM 5062 O O . SER B 1 275 ? 32.893 4.785 15.923 1.00 10.09 273 SER B O 1
ATOM 5065 N N . GLY B 1 276 ? 33.082 4.088 18.055 1.00 9.74 274 GLY B N 1
ATOM 5066 C CA . GLY B 1 276 ? 32.673 2.728 17.735 1.00 10.62 274 GLY B CA 1
ATOM 5067 C C . GLY B 1 276 ? 33.455 2.054 16.628 1.00 10.38 274 GLY B C 1
ATOM 5068 O O . GLY B 1 276 ? 32.933 1.165 15.961 1.00 10.89 274 GLY B O 1
ATOM 5069 N N . ASN B 1 277 ? 34.710 2.460 16.425 1.00 9.48 275 ASN B N 1
ATOM 5070 C CA . ASN B 1 277 ? 35.466 1.948 15.283 1.00 9.18 275 ASN B CA 1
ATOM 5071 C C . ASN B 1 277 ? 36.944 1.931 15.686 1.00 10.81 275 ASN B C 1
ATOM 5072 O O . ASN B 1 277 ? 37.779 2.669 15.174 1.00 10.43 275 ASN B O 1
ATOM 5077 N N . PHE B 1 278 ? 37.253 1.055 16.652 1.00 9.80 276 PHE B N 1
ATOM 5078 C CA . PHE B 1 278 ? 38.564 0.975 17.307 1.00 10.23 276 PHE B CA 1
ATOM 5079 C C . PHE B 1 278 ? 39.487 0.074 16.486 1.00 10.24 276 PHE B C 1
ATOM 5080 O O . PHE B 1 278 ? 40.026 -0.935 16.947 1.00 10.76 276 PHE B O 1
ATOM 5088 N N . SER B 1 279 ? 39.633 0.474 15.221 1.00 9.94 277 SER B N 1
ATOM 5089 C CA . SER B 1 279 ? 40.247 -0.339 14.176 1.00 10.07 277 SER B CA 1
ATOM 5090 C C . SER B 1 279 ? 41.493 0.360 13.651 1.00 10.02 277 SER B C 1
ATOM 5091 O O . SER B 1 279 ? 41.394 1.355 12.936 1.00 11.13 277 SER B O 1
ATOM 5094 N N . THR B 1 280 ? 42.675 -0.152 14.005 1.00 10.43 278 THR B N 1
ATOM 5095 C CA . THR B 1 280 ? 43.889 0.489 13.513 1.00 11.90 278 THR B CA 1
ATOM 5096 C C . THR B 1 280 ? 43.969 0.445 11.992 1.00 12.04 278 THR B C 1
ATOM 5097 O O . THR B 1 280 ? 44.400 1.419 11.356 1.00 12.28 278 THR B O 1
ATOM 5101 N N . GLU B 1 281 ? 43.532 -0.670 11.386 1.00 11.15 279 GLU B N 1
ATOM 5102 C CA . GLU B 1 281 ? 43.602 -0.815 9.933 1.00 11.75 279 GLU B CA 1
ATOM 5103 C C . GLU B 1 281 ? 42.659 0.153 9.239 1.00 10.99 279 GLU B C 1
ATOM 5104 O O . GLU B 1 281 ? 43.022 0.743 8.214 1.00 11.43 279 GLU B O 1
ATOM 5110 N N . THR B 1 282 ? 41.433 0.315 9.762 1.00 10.32 280 THR B N 1
ATOM 5111 C CA . THR B 1 282 ? 40.514 1.254 9.121 1.00 10.98 280 THR B CA 1
ATOM 5112 C C . THR B 1 282 ? 40.973 2.687 9.352 1.00 9.32 280 THR B C 1
ATOM 5113 O O . THR B 1 282 ? 40.902 3.529 8.447 1.00 10.19 280 THR B O 1
ATOM 5117 N N . LEU B 1 283 ? 41.483 2.976 10.548 1.00 9.94 281 LEU B N 1
ATOM 5118 C CA . LEU B 1 283 ? 42.025 4.292 10.827 1.00 9.59 281 LEU B CA 1
ATOM 5119 C C . LEU B 1 283 ? 43.156 4.636 9.872 1.00 10.81 281 LEU B C 1
ATOM 5120 O O . LEU B 1 283 ? 43.219 5.760 9.355 1.00 10.53 281 LEU B O 1
ATOM 5125 N N . LYS B 1 284 ? 44.066 3.683 9.631 1.00 10.55 282 LYS B N 1
ATOM 5126 C CA . LYS B 1 284 ? 45.169 3.919 8.700 1.00 10.77 282 LYS B CA 1
ATOM 5127 C C . LYS B 1 284 ? 44.653 4.289 7.320 1.00 11.97 282 LYS B C 1
ATOM 5128 O O . LYS B 1 284 ? 45.111 5.268 6.719 1.00 11.92 282 LYS B O 1
ATOM 5134 N N . PHE B 1 285 ? 43.699 3.510 6.803 1.00 10.00 283 PHE B N 1
ATOM 5135 C CA . PHE B 1 285 ? 43.143 3.803 5.481 1.00 10.40 283 PHE B CA 1
ATOM 5136 C C . PHE B 1 285 ? 42.544 5.204 5.444 1.00 10.33 283 PHE B C 1
ATOM 5137 O O . PHE B 1 285 ? 42.747 5.961 4.491 1.00 10.23 283 PHE B O 1
ATOM 5145 N N . CYS B 1 286 ? 41.823 5.584 6.496 1.00 10.26 284 CYS B N 1
ATOM 5146 C CA . CYS B 1 286 ? 41.244 6.921 6.531 1.00 9.96 284 CYS B CA 1
ATOM 5147 C C . CYS B 1 286 ? 42.314 8.000 6.579 1.00 9.75 284 CYS B C 1
ATOM 5148 O O . CYS B 1 286 ? 42.232 8.992 5.844 1.00 11.07 284 CYS B O 1
ATOM 5151 N N . VAL B 1 287 ? 43.333 7.820 7.429 1.00 10.10 285 VAL B N 1
ATOM 5152 C CA . VAL B 1 287 ? 44.419 8.794 7.514 1.00 10.56 285 VAL B CA 1
ATOM 5153 C C . VAL B 1 287 ? 45.071 8.995 6.154 1.00 12.23 285 VAL B C 1
ATOM 5154 O O . VAL B 1 287 ? 45.382 10.132 5.764 1.00 12.95 285 VAL B O 1
ATOM 5158 N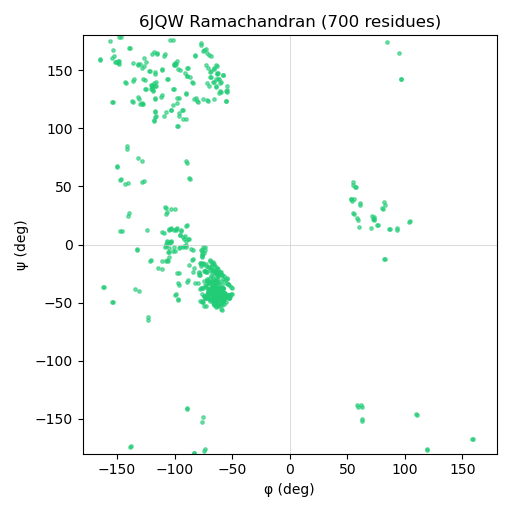 N . GLU B 1 288 ? 45.309 7.889 5.426 1.00 10.62 286 GLU B N 1
ATOM 5159 C CA . GLU B 1 288 ? 45.956 7.958 4.121 1.00 11.35 286 GLU B CA 1
ATOM 5160 C C . GLU B 1 288 ? 45.154 8.783 3.134 1.00 12.02 286 GLU B C 1
ATOM 5161 O O . GLU B 1 288 ? 45.729 9.322 2.175 1.00 14.86 286 GLU B O 1
ATOM 5167 N N . HIS B 1 289 ? 43.847 8.904 3.342 1.00 10.81 287 HIS B N 1
ATOM 5168 C CA . HIS B 1 289 ? 43.015 9.653 2.416 1.00 11.03 287 HIS B CA 1
ATOM 5169 C C . HIS B 1 289 ? 42.703 11.067 2.866 1.00 11.95 287 HIS B C 1
ATOM 5170 O O . HIS B 1 289 ? 42.689 11.970 2.032 1.00 13.47 287 HIS B O 1
ATOM 5177 N N . VAL B 1 290 ? 42.387 11.288 4.143 1.00 10.65 288 VAL B N 1
ATOM 5178 C CA . VAL B 1 290 ? 41.928 12.602 4.588 1.00 11.46 288 VAL B CA 1
ATOM 5179 C C . VAL B 1 290 ? 42.964 13.363 5.394 1.00 11.86 288 VAL B C 1
ATOM 5180 O O . VAL B 1 290 ? 42.775 14.572 5.617 1.00 13.31 288 VAL B O 1
ATOM 5184 N N . GLY B 1 291 ? 44.033 12.706 5.853 1.00 11.32 289 GLY B N 1
ATOM 5185 C CA . GLY B 1 291 ? 45.049 13.341 6.689 1.00 11.26 289 GLY B CA 1
ATOM 5186 C C . GLY B 1 291 ? 44.811 13.074 8.161 1.00 13.30 289 GLY B C 1
ATOM 5187 O O . GLY B 1 291 ? 43.664 13.040 8.632 1.00 12.48 289 GLY B O 1
ATOM 5188 N N . ALA B 1 292 ? 45.902 12.884 8.906 1.00 12.44 290 ALA B N 1
ATOM 5189 C CA . ALA B 1 292 ? 45.776 12.644 10.338 1.00 12.83 290 ALA B CA 1
ATOM 5190 C C . ALA B 1 292 ? 45.163 13.825 11.078 1.00 13.31 290 ALA B C 1
ATOM 5191 O O . ALA B 1 292 ? 44.608 13.638 12.167 1.00 14.46 290 ALA B O 1
ATOM 5193 N N . GLU B 1 293 ? 45.256 15.031 10.537 1.00 11.83 291 GLU B N 1
ATOM 5194 C CA . GLU B 1 293 ? 44.697 16.180 11.231 1.00 13.54 291 GLU B CA 1
ATOM 5195 C C . GLU B 1 293 ? 43.176 16.266 11.137 1.00 12.28 291 GLU B C 1
ATOM 5196 O O . GLU B 1 293 ? 42.577 17.086 11.842 1.00 12.46 291 GLU B O 1
ATOM 5202 N N . ARG B 1 294 ? 42.539 15.387 10.377 1.00 11.33 292 ARG B N 1
ATOM 5203 C CA . ARG B 1 294 ? 41.093 15.443 10.172 1.00 10.89 292 ARG B CA 1
ATOM 5204 C C . ARG B 1 294 ? 40.345 14.312 10.858 1.00 10.82 292 ARG B C 1
ATOM 5205 O O . ARG B 1 294 ? 39.142 14.150 10.636 1.00 12.63 292 ARG B O 1
ATOM 5213 N N . ILE B 1 295 ? 41.018 13.537 11.706 1.00 10.12 293 ILE B N 1
ATOM 5214 C CA . ILE B 1 295 ? 40.390 12.447 12.434 1.00 10.39 293 ILE B CA 1
ATOM 5215 C C . ILE B 1 295 ? 40.525 12.709 13.923 1.00 11.41 293 ILE B C 1
ATOM 5216 O O . ILE B 1 295 ? 41.606 13.093 14.399 1.00 11.17 293 ILE B O 1
ATOM 5221 N N . LEU B 1 296 ? 39.427 12.517 14.649 1.00 10.10 294 LEU B N 1
ATOM 5222 C CA . LEU B 1 296 ? 39.351 12.779 16.086 1.00 10.39 294 LEU B CA 1
ATOM 5223 C C . LEU B 1 296 ? 39.031 11.480 16.819 1.00 10.46 294 LEU B C 1
ATOM 5224 O O . LEU B 1 296 ? 38.118 10.747 16.424 1.00 10.23 294 LEU B O 1
ATOM 5229 N N . PHE B 1 297 ? 39.766 11.192 17.890 1.00 10.76 295 PHE B N 1
ATOM 5230 C CA . PHE B 1 297 ? 39.377 10.102 18.780 1.00 10.94 295 PHE B CA 1
ATOM 5231 C C . PHE B 1 297 ? 37.978 10.359 19.318 1.00 10.69 295 PHE B C 1
ATOM 5232 O O . PHE B 1 297 ? 37.578 11.514 19.519 1.00 10.76 295 PHE B O 1
ATOM 5240 N N . SER B 1 298 ? 37.216 9.273 19.514 1.00 10.55 296 SER B N 1
ATOM 5241 C CA . SER B 1 298 ? 35.977 9.306 20.303 1.00 10.56 296 SER B CA 1
ATOM 5242 C C . SER B 1 298 ? 35.587 7.872 20.641 1.00 10.78 296 SER B C 1
ATOM 5243 O O . SER B 1 298 ? 36.006 6.932 19.961 1.00 10.41 296 SER B O 1
ATOM 5246 N N . VAL B 1 299 ? 34.771 7.709 21.689 1.00 10.91 297 VAL B N 1
ATOM 5247 C CA . VAL B 1 299 ? 34.373 6.379 22.171 1.00 11.22 297 VAL B CA 1
ATOM 5248 C C . VAL B 1 299 ? 33.016 5.927 21.629 1.00 10.69 297 VAL B C 1
ATOM 5249 O O . VAL B 1 299 ? 32.889 4.788 21.163 1.00 11.17 297 VAL B O 1
ATOM 5253 N N . ASP B 1 300 ? 31.989 6.792 21.695 1.00 10.44 298 ASP B N 1
ATOM 5254 C CA . ASP B 1 300 ? 30.580 6.400 21.489 1.00 10.28 298 ASP B CA 1
ATOM 5255 C C . ASP B 1 300 ? 29.965 5.812 22.766 1.00 10.67 298 ASP B C 1
ATOM 5256 O O . ASP B 1 300 ? 29.117 4.908 22.703 1.00 10.99 298 ASP B O 1
ATOM 5261 N N . SER B 1 301 ? 30.371 6.320 23.930 1.00 11.08 299 SER B N 1
ATOM 5262 C CA . SER B 1 301 ? 29.694 5.895 25.153 1.00 11.49 299 SER B CA 1
ATOM 5263 C C . SER B 1 301 ? 28.275 6.457 25.145 1.00 11.43 299 SER B C 1
ATOM 5264 O O . SER B 1 301 ? 28.021 7.530 24.569 1.00 11.67 299 SER B O 1
ATOM 5267 N N . PRO B 1 302 ? 27.311 5.756 25.766 1.00 11.67 300 PRO B N 1
ATOM 5268 C CA . PRO B 1 302 ? 27.450 4.516 26.538 1.00 12.02 300 PRO B CA 1
ATOM 5269 C C . PRO B 1 302 ? 27.163 3.276 25.708 1.00 11.76 300 PRO B C 1
ATOM 5270 O O . PRO B 1 302 ? 27.100 2.185 26.270 1.00 13.10 300 PRO B O 1
ATOM 5274 N N . TYR B 1 303 ? 27.001 3.435 24.393 1.00 11.42 301 TYR B N 1
ATOM 5275 C CA . TYR B 1 303 ? 26.792 2.256 23.565 1.00 11.50 301 TYR B CA 1
ATOM 5276 C C . TYR B 1 303 ? 28.069 1.447 23.430 1.00 12.49 301 TYR B C 1
ATOM 5277 O O . TYR B 1 303 ? 28.019 0.221 23.275 1.00 14.89 301 TYR B O 1
ATOM 5286 N N . GLU B 1 304 ? 29.212 2.113 23.478 1.00 11.04 302 GLU B N 1
ATOM 5287 C CA . GLU B 1 304 ? 30.514 1.491 23.606 1.00 11.19 302 GLU B CA 1
ATOM 5288 C C . GLU B 1 304 ? 31.063 1.755 24.998 1.00 11.73 302 GLU B C 1
ATOM 5289 O O . GLU B 1 304 ? 30.585 2.643 25.711 1.00 12.85 302 GLU B O 1
ATOM 5295 N N . HIS B 1 305 ? 32.079 0.985 25.378 1.00 12.02 303 HIS B N 1
ATOM 5296 C CA . HIS B 1 305 ? 32.669 1.070 26.711 1.00 12.69 303 HIS B CA 1
ATOM 5297 C C . HIS B 1 305 ? 33.921 1.938 26.678 1.00 12.67 303 HIS B C 1
ATOM 5298 O O . HIS B 1 305 ? 34.834 1.707 25.872 1.00 12.48 303 HIS B O 1
ATOM 5305 N N . ILE B 1 306 ? 33.953 2.945 27.554 1.00 12.95 304 ILE B N 1
ATOM 5306 C CA . ILE B 1 306 ? 35.105 3.840 27.648 1.00 13.09 304 ILE B CA 1
ATOM 5307 C C . ILE B 1 306 ? 36.405 3.062 27.809 1.00 13.42 304 ILE B C 1
ATOM 5308 O O . ILE B 1 306 ? 37.420 3.380 27.171 1.00 13.31 304 ILE B O 1
ATOM 5313 N N . ASP B 1 307 ? 36.400 2.031 28.670 1.00 13.87 305 ASP B N 1
ATOM 5314 C CA . ASP B 1 307 ? 37.615 1.253 28.895 1.00 14.26 305 ASP B CA 1
ATOM 5315 C C . ASP B 1 307 ? 38.066 0.518 27.637 1.00 13.85 305 ASP B C 1
ATOM 5316 O O . ASP B 1 307 ? 39.263 0.305 27.440 1.00 14.41 305 ASP B O 1
ATOM 5321 N N . VAL B 1 308 ? 37.131 0.136 26.769 1.00 13.36 306 VAL B N 1
ATOM 5322 C CA . VAL B 1 308 ? 37.480 -0.564 25.531 1.00 12.97 306 VAL B CA 1
ATOM 5323 C C . VAL B 1 308 ? 38.043 0.406 24.493 1.00 13.10 306 VAL B C 1
ATOM 5324 O O . VAL B 1 308 ? 39.079 0.139 23.869 1.00 13.40 306 VAL B O 1
ATOM 5328 N N . GLY B 1 309 ? 37.357 1.537 24.280 1.00 12.40 307 GLY B N 1
ATOM 5329 C CA . GLY B 1 309 ? 37.830 2.503 23.293 1.00 12.06 307 GLY B CA 1
ATOM 5330 C C . GLY B 1 309 ? 39.156 3.127 23.691 1.00 12.45 307 GLY B C 1
ATOM 5331 O O . GLY B 1 309 ? 40.085 3.215 22.878 1.00 12.36 307 GLY B O 1
ATOM 5332 N N . CYS B 1 310 ? 39.271 3.551 24.966 1.00 13.08 308 CYS B N 1
ATOM 5333 C CA . CYS B 1 310 ? 40.551 4.069 25.438 1.00 13.76 308 CYS B CA 1
ATOM 5334 C C . CYS B 1 310 ? 41.607 2.978 25.466 1.00 14.14 308 CYS B C 1
ATOM 5335 O O . CYS B 1 310 ? 42.780 3.241 25.175 1.00 15.70 308 CYS B O 1
ATOM 5338 N N . GLY B 1 311 ? 41.215 1.753 25.832 1.00 14.20 309 GLY B N 1
ATOM 5339 C CA . GLY B 1 311 ? 42.155 0.645 25.823 1.00 14.70 309 GLY B CA 1
ATOM 5340 C C . GLY B 1 311 ? 42.766 0.413 24.455 1.00 14.96 309 GLY B C 1
ATOM 5341 O O . GLY B 1 311 ? 43.972 0.191 24.332 1.00 15.93 309 GLY B O 1
ATOM 5342 N N . TRP B 1 312 ? 41.946 0.475 23.403 1.00 13.12 310 TRP B N 1
ATOM 5343 C CA . TRP B 1 312 ? 42.505 0.342 22.059 1.00 13.05 310 TRP B CA 1
ATOM 5344 C C . TRP B 1 312 ? 43.544 1.425 21.794 1.00 13.29 310 TRP B C 1
ATOM 5345 O O . TRP B 1 312 ? 44.673 1.138 21.373 1.00 13.92 310 TRP B O 1
ATOM 5356 N N . TYR B 1 313 ? 43.176 2.691 22.026 1.00 13.05 311 TYR B N 1
ATOM 5357 C CA . TYR B 1 313 ? 44.050 3.790 21.638 1.00 13.68 311 TYR B CA 1
ATOM 5358 C C . TYR B 1 313 ? 45.318 3.802 22.471 1.00 14.57 311 TYR B C 1
ATOM 5359 O O . TYR B 1 313 ? 46.418 3.987 21.940 1.00 15.74 311 TYR B O 1
ATOM 5368 N N . ASP B 1 314 ? 45.177 3.526 23.761 1.00 13.95 312 ASP B N 1
ATOM 5369 C CA . ASP B 1 314 ? 46.301 3.571 24.692 1.00 15.27 312 ASP B CA 1
ATOM 5370 C C . ASP B 1 314 ? 47.209 2.355 24.538 1.00 16.99 312 ASP B C 1
ATOM 5371 O O . ASP B 1 314 ? 48.437 2.493 24.442 1.00 20.46 312 ASP B O 1
ATOM 5376 N N . ASP B 1 315 ? 46.632 1.149 24.525 1.00 15.94 313 ASP B N 1
ATOM 5377 C CA . ASP B 1 315 ? 47.453 -0.058 24.613 1.00 16.96 313 ASP B CA 1
ATOM 5378 C C . ASP B 1 315 ? 48.218 -0.339 23.328 1.00 18.54 313 ASP B C 1
ATOM 5379 O O . ASP B 1 315 ? 49.248 -1.019 23.366 1.00 20.93 313 ASP B O 1
ATOM 5384 N N . ASN B 1 316 ? 47.745 0.175 22.194 1.00 17.22 314 ASN B N 1
ATOM 5385 C CA . ASN B 1 316 ? 48.364 -0.058 20.899 1.00 17.14 314 ASN B CA 1
ATOM 5386 C C . ASN B 1 316 ? 49.089 1.176 20.386 1.00 16.63 314 ASN B C 1
ATOM 5387 O O . ASN B 1 316 ? 49.221 1.362 19.174 1.00 17.81 314 ASN B O 1
ATOM 5392 N N . ALA B 1 317 ? 49.563 2.022 21.305 1.00 16.65 315 ALA B N 1
ATOM 5393 C CA . ALA B 1 317 ? 50.120 3.312 20.912 1.00 17.85 315 ALA B CA 1
ATOM 5394 C C . ALA B 1 317 ? 51.205 3.177 19.849 1.00 19.60 315 ALA B C 1
ATOM 5395 O O . ALA B 1 317 ? 51.199 3.896 18.848 1.00 19.98 315 ALA B O 1
ATOM 5397 N N . LYS B 1 318 ? 52.136 2.238 20.032 1.00 20.13 316 LYS B N 1
ATOM 5398 C CA . LYS B 1 318 ? 53.227 2.110 19.071 1.00 22.19 316 LYS B CA 1
ATOM 5399 C C . LYS B 1 318 ? 52.707 1.717 17.692 1.00 20.74 316 LYS B C 1
ATOM 5400 O O . LYS B 1 318 ? 53.096 2.308 16.677 1.00 21.87 316 LYS B O 1
ATOM 5406 N N . ALA B 1 319 ? 51.830 0.711 17.630 1.00 20.61 317 ALA B N 1
ATOM 5407 C CA . ALA B 1 319 ? 51.302 0.288 16.334 1.00 20.03 317 ALA B CA 1
ATOM 5408 C C . ALA B 1 319 ? 50.468 1.384 15.686 1.00 18.10 317 ALA B C 1
ATOM 5409 O O . ALA B 1 319 ? 50.510 1.568 14.460 1.00 19.50 317 ALA B O 1
ATOM 5411 N N . ILE B 1 320 ? 49.691 2.119 16.486 1.00 16.99 318 ILE B N 1
ATOM 5412 C CA . ILE B 1 320 ? 48.875 3.186 15.916 1.00 16.28 318 ILE B CA 1
ATOM 5413 C C . ILE B 1 320 ? 49.765 4.292 15.382 1.00 16.52 318 ILE B C 1
ATOM 5414 O O . ILE B 1 320 ? 49.537 4.811 14.285 1.00 16.46 318 ILE B O 1
ATOM 5419 N N . MET B 1 321 ? 50.802 4.663 16.137 1.00 17.41 319 MET B N 1
ATOM 5420 C CA . MET B 1 321 ? 51.774 5.624 15.628 1.00 18.89 319 MET B CA 1
ATOM 5421 C C . MET B 1 321 ? 52.347 5.219 14.273 1.00 18.91 319 MET B C 1
ATOM 5422 O O . MET B 1 321 ? 52.459 6.061 13.374 1.00 19.94 319 MET B O 1
ATOM 5427 N N . GLU B 1 322 ? 52.711 3.938 14.090 1.00 19.19 320 GLU B N 1
ATOM 5428 C CA . GLU B 1 322 ? 53.205 3.532 12.778 1.00 22.41 320 GLU B CA 1
ATOM 5429 C C . GLU B 1 322 ? 52.152 3.728 11.714 1.00 20.15 320 GLU B C 1
ATOM 5430 O O . GLU B 1 322 ? 52.457 4.159 10.597 1.00 21.20 320 GLU B O 1
ATOM 5436 N N . ALA B 1 323 ? 50.900 3.425 12.051 1.00 18.03 321 ALA B N 1
ATOM 5437 C CA . ALA B 1 323 ? 49.824 3.467 11.075 1.00 18.16 321 ALA B CA 1
ATOM 5438 C C . ALA B 1 323 ? 49.465 4.891 10.672 1.00 18.80 321 ALA B C 1
ATOM 5439 O O . ALA B 1 323 ? 49.097 5.119 9.515 1.00 20.72 321 ALA B O 1
ATOM 5441 N N . VAL B 1 324 ? 49.575 5.862 11.586 1.00 17.71 322 VAL B N 1
ATOM 5442 C CA . VAL B 1 324 ? 49.064 7.208 11.331 1.00 16.80 322 VAL B CA 1
ATOM 5443 C C . VAL B 1 324 ? 50.141 8.228 11.022 1.00 16.72 322 VAL B C 1
ATOM 5444 O O . VAL B 1 324 ? 49.801 9.385 10.724 1.00 16.34 322 VAL B O 1
ATOM 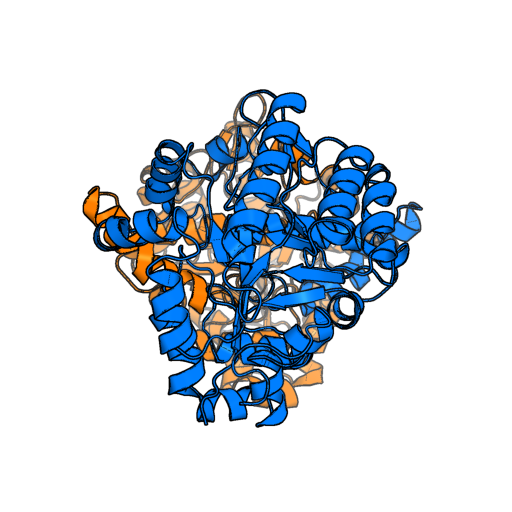5448 N N . GLY B 1 325 ? 51.414 7.849 11.063 1.00 17.31 323 GLY B N 1
ATOM 5449 C CA . GLY B 1 325 ? 52.493 8.732 10.673 1.00 18.82 323 GLY B CA 1
ATOM 5450 C C . GLY B 1 325 ? 53.307 9.344 11.797 1.00 19.39 323 GLY B C 1
ATOM 5451 O O . GLY B 1 325 ? 53.964 10.372 11.570 1.00 20.85 323 GLY B O 1
ATOM 5452 N N . GLY B 1 326 ? 53.294 8.766 12.991 1.00 17.91 324 GLY B N 1
ATOM 5453 C CA . GLY B 1 326 ? 54.240 9.157 14.014 1.00 18.29 324 GLY B CA 1
ATOM 5454 C C . GLY B 1 326 ? 53.571 9.708 15.257 1.00 18.72 324 GLY B C 1
ATOM 5455 O O . GLY B 1 326 ? 52.347 9.722 15.395 1.00 20.31 324 GLY B O 1
ATOM 5456 N N . GLU B 1 327 ? 54.428 10.158 16.178 1.00 18.27 325 GLU B N 1
ATOM 5457 C CA . GLU B 1 327 ? 53.975 10.585 17.503 1.00 19.17 325 GLU B CA 1
ATOM 5458 C C . GLU B 1 327 ? 53.038 11.790 17.443 1.00 18.12 325 GLU B C 1
ATOM 5459 O O . GLU B 1 327 ? 52.009 11.820 18.130 1.00 19.24 325 GLU B O 1
ATOM 5465 N N . LYS B 1 328 ? 53.398 12.815 16.667 1.00 17.82 326 LYS B N 1
ATOM 5466 C CA . LYS B 1 328 ? 52.542 13.990 16.574 1.00 17.74 326 LYS B CA 1
ATOM 5467 C C . LYS B 1 328 ? 51.168 13.638 16.013 1.00 17.42 326 LYS B C 1
ATOM 5468 O O . LYS B 1 328 ? 50.139 14.085 16.534 1.00 17.43 326 LYS B O 1
ATOM 5474 N N . ALA B 1 329 ? 51.135 12.840 14.946 1.00 16.47 327 ALA B N 1
ATOM 5475 C CA . ALA B 1 329 ? 49.856 12.446 14.361 1.00 15.81 327 ALA B CA 1
ATOM 5476 C C . ALA B 1 329 ? 49.003 11.716 15.385 1.00 15.13 327 ALA B C 1
ATOM 5477 O O . ALA B 1 329 ? 47.784 11.909 15.442 1.00 15.16 327 ALA B O 1
ATOM 5479 N N . TYR B 1 330 ? 49.630 10.869 16.202 1.00 15.28 328 TYR B N 1
ATOM 5480 C CA . TYR B 1 330 ? 48.901 10.121 17.228 1.00 14.88 328 TYR B CA 1
ATOM 5481 C C . TYR B 1 330 ? 48.327 11.052 18.293 1.00 14.78 328 TYR B C 1
ATOM 5482 O O . TYR B 1 330 ? 47.178 10.884 18.731 1.00 14.71 328 TYR B O 1
ATOM 5491 N N . LYS B 1 331 ? 49.106 12.042 18.726 1.00 14.53 329 LYS B N 1
ATOM 5492 C CA . LYS B 1 331 ? 48.600 12.999 19.702 1.00 15.23 329 LYS B CA 1
ATOM 5493 C C . LYS B 1 331 ? 47.555 13.928 19.095 1.00 15.07 329 LYS B C 1
ATOM 5494 O O . LYS B 1 331 ? 46.613 14.329 19.788 1.00 14.81 329 LYS B O 1
ATOM 5500 N N . ASP B 1 332 ? 47.694 14.260 17.808 1.00 15.12 330 ASP B N 1
ATOM 5501 C CA . ASP B 1 332 ? 46.680 15.040 17.101 1.00 14.17 330 ASP B CA 1
ATOM 5502 C C . ASP B 1 332 ? 45.340 14.312 17.089 1.00 12.52 330 ASP B C 1
ATOM 5503 O O . ASP B 1 332 ? 44.313 14.878 17.473 1.00 12.96 330 ASP B O 1
ATOM 5508 N N . ILE B 1 333 ? 45.331 13.049 16.660 1.00 12.25 331 ILE B N 1
ATOM 5509 C CA . ILE B 1 333 ? 44.084 12.286 16.666 1.00 11.79 331 ILE B CA 1
ATOM 5510 C C . ILE B 1 333 ? 43.531 12.141 18.086 1.00 12.89 331 ILE B C 1
ATOM 5511 O O . ILE B 1 333 ? 42.330 12.315 18.321 1.00 11.66 331 ILE B O 1
ATOM 5516 N N . GLY B 1 334 ? 44.393 11.846 19.062 1.00 12.36 332 GLY B N 1
ATOM 5517 C CA . GLY B 1 334 ? 43.895 11.634 20.413 1.00 12.56 332 GLY B CA 1
ATOM 5518 C C . GLY B 1 334 ? 43.296 12.876 21.042 1.00 13.16 332 GLY B C 1
ATOM 5519 O O . GLY B 1 334 ? 42.338 12.785 21.818 1.00 12.59 332 GLY B O 1
ATOM 5520 N N . ARG B 1 335 ? 43.842 14.046 20.729 1.00 12.82 333 ARG B N 1
ATOM 5521 C CA . ARG B 1 335 ? 43.548 15.223 21.534 1.00 13.08 333 ARG B CA 1
ATOM 5522 C C . ARG B 1 335 ? 43.687 16.534 20.776 1.00 13.87 333 ARG B C 1
ATOM 5523 O O . ARG B 1 335 ? 42.801 17.389 20.844 1.00 12.92 333 ARG B O 1
ATOM 5531 N N . ASP B 1 336 ? 44.807 16.725 20.076 1.00 13.25 334 ASP B N 1
ATOM 5532 C CA . ASP B 1 336 ? 45.142 18.087 19.673 1.00 14.87 334 ASP B CA 1
ATOM 5533 C C . ASP B 1 336 ? 44.335 18.568 18.469 1.00 14.04 334 ASP B C 1
ATOM 5534 O O . ASP B 1 336 ? 44.111 19.774 18.322 1.00 14.96 334 ASP B O 1
ATOM 5539 N N . ASN B 1 337 ? 43.870 17.660 17.612 1.00 12.79 335 ASN B N 1
ATOM 5540 C CA . ASN B 1 337 ? 42.980 18.081 16.535 1.00 12.50 335 ASN B CA 1
ATOM 5541 C C . ASN B 1 337 ? 41.701 18.684 17.100 1.00 12.99 335 ASN B C 1
ATOM 5542 O O . ASN B 1 337 ? 41.239 19.735 16.637 1.00 13.36 335 ASN B O 1
ATOM 5547 N N . ALA B 1 338 ? 41.079 17.991 18.062 1.00 11.85 336 ALA B N 1
ATOM 5548 C CA . ALA B 1 338 ? 39.841 18.480 18.656 1.00 12.66 336 ALA B CA 1
ATOM 5549 C C . ALA B 1 338 ? 40.092 19.731 19.487 1.00 13.29 336 ALA B C 1
ATOM 5550 O O . ALA B 1 338 ? 39.288 20.665 19.466 1.00 13.48 336 ALA B O 1
ATOM 5552 N N . LYS B 1 339 ? 41.205 19.776 20.231 1.00 12.66 337 LYS B N 1
ATOM 5553 C CA . LYS B 1 339 ? 41.543 20.981 20.992 1.00 13.14 337 LYS B CA 1
ATOM 5554 C C . LYS B 1 339 ? 41.550 22.200 20.081 1.00 15.58 337 LYS B C 1
ATOM 5555 O O . LYS B 1 339 ? 40.985 23.244 20.421 1.00 17.14 337 LYS B O 1
ATOM 5561 N N . LYS B 1 340 ? 42.140 22.064 18.897 1.00 13.69 338 LYS B N 1
ATOM 5562 C CA . LYS B 1 340 ? 42.225 23.185 17.967 1.00 14.75 338 LYS B CA 1
ATOM 5563 C C . LYS B 1 340 ? 40.881 23.451 17.307 1.00 15.21 338 LYS B C 1
ATOM 5564 O O . LYS B 1 340 ? 40.440 24.600 17.236 1.00 16.01 338 LYS B O 1
ATOM 5570 N N . LEU B 1 341 ? 40.189 22.396 16.864 1.00 12.73 339 LEU B N 1
ATOM 5571 C CA . LEU B 1 341 ? 38.903 22.570 16.190 1.00 12.35 339 LEU B CA 1
ATOM 5572 C C . LEU B 1 341 ? 37.874 23.272 17.074 1.00 14.32 339 LEU B C 1
ATOM 5573 O O . LEU B 1 341 ? 37.154 24.164 16.604 1.00 15.83 339 LEU B O 1
ATOM 5578 N N . PHE B 1 342 ? 37.781 22.884 18.344 1.00 13.00 340 PHE B N 1
ATOM 5579 C CA . PHE B 1 342 ? 36.817 23.466 19.274 1.00 14.02 340 PHE B CA 1
ATOM 5580 C C . PHE B 1 342 ? 37.368 24.656 20.037 1.00 14.94 340 PHE B C 1
ATOM 5581 O O . PHE B 1 342 ? 36.695 25.145 20.954 1.00 16.45 340 PHE B O 1
ATOM 5589 N N . LYS B 1 343 ? 38.569 25.125 19.686 1.00 14.80 341 LYS B N 1
ATOM 5590 C CA . LYS B 1 343 ? 39.176 26.298 20.327 1.00 16.84 341 LYS B CA 1
ATOM 5591 C C . LYS B 1 343 ? 39.245 26.152 21.847 1.00 19.09 341 LYS B C 1
ATOM 5592 O O . LYS B 1 343 ? 39.040 27.113 22.595 1.00 20.38 341 LYS B O 1
ATOM 5598 N N . LEU B 1 344 ? 39.526 24.944 22.320 1.00 17.04 342 LEU B N 1
ATOM 5599 C CA . LEU B 1 344 ? 39.583 24.713 23.760 1.00 18.44 342 LEU B CA 1
ATOM 5600 C C . LEU B 1 344 ? 40.825 25.368 24.353 1.00 20.13 342 LEU B C 1
ATOM 5601 O O . LEU B 1 344 ? 41.909 25.336 23.764 1.00 20.82 342 LEU B O 1
ATOM 5606 N N . GLY B 1 345 ? 40.663 25.986 25.511 1.00 22.22 343 GLY B N 1
ATOM 5607 C CA . GLY B 1 345 ? 41.802 26.479 26.258 1.00 23.89 343 GLY B CA 1
ATOM 5608 C C . GLY B 1 345 ? 42.497 25.323 26.941 1.00 22.19 343 GLY B C 1
ATOM 5609 O O . GLY B 1 345 ? 42.410 24.165 26.509 1.00 22.52 343 GLY B O 1
ATOM 5610 N N . LYS B 1 346 ? 43.156 25.620 28.042 1.00 21.05 344 LYS B N 1
ATOM 5611 C CA . LYS B 1 346 ? 43.657 24.547 28.881 1.00 20.69 344 LYS B CA 1
ATOM 5612 C C . LYS B 1 346 ? 42.482 23.733 29.408 1.00 18.73 344 LYS B C 1
ATOM 5613 O O . LYS B 1 346 ? 41.422 24.273 29.729 1.00 20.44 344 LYS B O 1
ATOM 5619 N N . PHE B 1 347 ? 42.668 22.421 29.503 1.00 18.76 345 PHE B N 1
ATOM 5620 C CA . PHE B 1 347 ? 41.666 21.562 30.118 1.00 16.79 345 PHE B CA 1
ATOM 5621 C C . PHE B 1 347 ? 42.412 20.430 30.809 1.00 17.14 345 PHE B C 1
ATOM 5622 O O . PHE B 1 347 ? 43.638 20.341 30.727 1.00 18.01 345 PHE B O 1
ATOM 5630 N N . TYR B 1 348 ? 41.654 19.549 31.452 1.00 16.55 346 TYR B N 1
ATOM 5631 C CA . TYR B 1 348 ? 42.228 18.472 32.256 1.00 16.96 346 TYR B CA 1
ATOM 5632 C C . TYR B 1 348 ? 43.199 17.627 31.434 1.00 16.80 346 TYR B C 1
ATOM 5633 O O . TYR B 1 348 ? 42.842 17.104 30.373 1.00 16.19 346 TYR B O 1
ATOM 5642 N N . ASP B 1 349 ? 44.445 17.504 31.903 1.00 17.40 347 ASP B N 1
ATOM 5643 C CA . ASP B 1 349 ? 45.482 16.724 31.217 1.00 17.38 347 ASP B CA 1
ATOM 5644 C C . ASP B 1 349 ? 45.781 17.216 29.791 1.00 17.30 347 ASP B C 1
ATOM 5645 O O . ASP B 1 349 ? 46.341 16.473 28.976 1.00 18.55 347 ASP B O 1
ATOM 5650 N N . SER B 1 350 ? 45.452 18.468 29.461 1.00 18.33 348 SER B N 1
ATOM 5651 C CA . SER B 1 350 ? 45.567 18.897 28.066 1.00 20.11 348 SER B CA 1
ATOM 5652 C C . SER B 1 350 ? 47.001 19.105 27.602 1.00 25.45 348 SER B C 1
ATOM 5653 O O . SER B 1 350 ? 47.247 19.091 26.390 1.00 25.29 348 SER B O 1
ATOM 5656 N N . GLU B 1 351 ? 47.944 19.343 28.511 1.00 21.74 349 GLU B N 1
ATOM 5657 C CA . GLU B 1 351 ? 49.341 19.415 28.107 1.00 29.77 349 GLU B CA 1
ATOM 5658 C C . GLU B 1 351 ? 50.118 18.172 28.506 1.00 35.60 349 GLU B C 1
ATOM 5659 O O . GLU B 1 351 ? 51.235 17.964 28.016 1.00 37.33 349 GLU B O 1
ATOM 5665 N N . ALA B 1 352 ? 49.522 17.325 29.336 1.00 32.00 350 ALA B N 1
ATOM 5666 C CA . ALA B 1 352 ? 50.066 16.033 29.718 1.00 33.23 350 ALA B CA 1
ATOM 5667 C C . ALA B 1 352 ? 49.951 15.095 28.529 1.00 31.89 350 ALA B C 1
ATOM 5668 O O . ALA B 1 352 ? 49.287 14.075 28.680 1.00 33.53 350 ALA B O 1
#

InterPro domains:
  IPR006680 Amidohydrolase-related [PF04909] (81-342)
  IPR032465 2-amino-3-carboxymuconate-6-semialdehyde decarboxylase [PTHR21240] (24-342)
  IPR032466 Metal-dependent hydrolase [SSF51556] (44-342)

B-factor: mean 15.18, std 6.21, range [7.2, 48.68]

Secondary structure (DSSP, 8-state):
---S-EEEEEEEE--GGGHHHHHHHHHHH--GGGHHHHHHHHT-TTSHHHHHHHHTTEEEEEEEE-SSGGGG--SHHHHHHHHHHHHHHHHHHHGGGTTTEEE-B----S-HHHHHHHHHIIIIIH----EEE-SSEEESGGG-EEE-TTSGGGHHHHHHHHHHT--EEE------HHHIIIIIGGGGGGTTTTTHHHHHHHHHHHHHHHTTHHHH-TT--EEESGGGTTTGGGHHHHHHHIIIIIHHHHHHHT----SS-HHHHHHHTEEEE-TT---HHHHHHHHHHH-GGGEE----TTTS-HHHHHHHHHHTHHHHHHHHTSHHHHHIIIIIHHHHHTT--S-TTTT-/---S-EEEEEEEE--GGGHHHHHHHHHHH--GGGHHHHHHHHH-TTSHHHHHHHHTTEEEEEEEE-SSGGGG--SHHHHHHHHHHHHHHHHHHHTT-TTTEEE-B----S-HHHHHHHHHIIIIIH----EEE-SSEEESTTS-EEE-TTSGGGHHHHHHHHHHT--EEE------HHHIIIIIGGGGGGTTTTTHHHHHHHHHHHHHHHTTHHHH-TT--EEESGGGTTTGGGHHHHHHHIIIIIHHHHHHHT----SS-HHHHHHHTEEEE-TT---HHHHHHHHHHH-GGGEE----TTTS-HHHHHHHHHHTHHHHHHHHTSHHHHHIIIIIHHHHHTT--S-TTS--

Foldseek 3Di:
DFAAQFEAEQAAAAALVVLVVVVVVCVQFNDPVCVVVQSQRRHAVPPVQVVLSVVLRHFAYAYAHDPQQLLQVADQVVSAVRQLVVLVVVLVRCVVAVQHYAYAGDANPPALVSRLVSNCCCCVVSVHAYHEHAFFRFHDVFSPDTHACQDDRNLSNQVSCVVSLHAYEHWHHWDTDPCCVPPCPVPSSCTDDVARRLVRSLVRVVSNQFSCVCVVVVSYAYEYEQLRSPVLVCLPVVQVCCVVPVVVPCVVVVHGGHPDGPLVCLQRHYAYECEPPLDLVSVLSSCVRRNLLRYAYHHNPPSGDSCVSSCSLRVCVVVSQVSNPHDVSSCSRRHVSVCVSSVPDRHGSNVD/DFAAQFEAEQAAAAALVVLVVVVVVCVQFNDPVCVVVQSCRRHAVPPVQVVLSVVLRHFAYAYAHDPQQLLQVAAQVVSQVRQVVVLVVVLVRCVVAVQHYAYAGDANPPALVSRLVRNCCCCVVSVHAYHEHAFWRFYDPQRPDTHACLDVRNLSNQVSCVVSVHAYEHWHHWDDDPCCVVPCPVPSSCTDPVARRLVRSLVRVVSNQFSCVCVVVVSYAYEYEQLRSPVLVCLPVVQVCCVVPVVVPCVVVVHGGHPDGPLVCLQRHYAYECEPPLDLVSVLSSCVRRNLLRYAYHHNPPSGDSCVSSCSLRVCVVVSQVSNPHDVSSCSRRHVSVCVSSVPDRHGSNVD

Radius of gyration: 25.32 Å; Cα contacts (8 Å, |Δi|>4): 1430; chains: 2; bounding box: 54×62×69 Å

Nearest PDB structures (foldseek):
  6jqx-assembly1_B  TM=1.003E+00  e=1.284E-75  Cutaneotrichosporon moniliiforme
  7wjr-assembly1_B  TM=9.832E-01  e=5.465E-47  Aspergillus oryzae RIB40
  7wmb-assembly1_A  TM=9.834E-01  e=1.896E-46  Aspergillus oryzae
  7a19-assembly1_A  TM=9.834E-01  e=2.705E-46  Aspergillus oryzae
  7bpc-assembly1_D  TM=9.555E-01  e=6.058E-41  Fusarium oxysporum

Solvent-accessible surface area: 23390 Å² total; per-residue (Å²): 82,66,9,90,0,0,1,0,0,2,2,7,2,0,8,60,134,42,42,62,52,0,110,114,22,0,81,70,8,5,4,57,149,30,42,126,65,2,60,63,1,0,32,62,1,41,21,71,2,15,99,25,8,33,149,37,1,6,0,22,10,0,3,3,3,2,8,18,4,0,0,22,57,36,93,114,77,94,0,23,94,5,1,98,58,0,1,74,46,0,24,42,54,18,42,115,48,156,63,48,5,4,0,2,0,2,0,1,0,32,36,13,121,29,0,7,94,10,0,52,55,0,20,138,131,49,51,5,28,0,0,2,0,0,8,8,0,3,16,27,118,127,0,48,68,24,38,11,0,1,47,100,94,3,34,90,0,0,79,19,1,40,100,22,54,15,3,0,0,0,20,0,12,16,12,32,6,8,27,64,121,32,14,0,136,26,8,96,22,0,15,0,8,0,1,4,17,3,5,16,0,0,4,0,0,0,0,0,0,5,24,1,0,3,33,101,23,67,155,2,43,0,0,0,0,5,5,0,2,12,2,6,18,7,4,76,4,1,36,23,4,1,118,30,3,1,55,49,3,0,171,68,91,72,46,84,18,1,133,90,75,0,42,50,1,1,122,62,0,1,26,1,0,0,0,0,1,8,2,27,103,12,0,74,16,0,19,106,32,4,21,15,88,19,0,0,1,0,0,12,2,4,29,1,26,4,50,66,0,0,15,24,0,31,122,64,5,178,59,0,33,147,18,6,68,28,113,156,12,0,60,15,2,1,10,38,5,3,40,147,12,11,130,24,55,145,5,56,42,0,122,52,77,69,7,84,0,0,1,1,0,2,3,9,2,0,9,59,134,46,37,55,51,0,114,114,24,0,83,73,8,6,4,57,151,30,41,124,61,3,55,61,1,0,30,63,0,41,20,75,2,12,89,29,6,29,159,53,2,5,0,20,10,0,3,2,2,3,7,17,4,0,0,23,59,40,89,116,79,96,0,25,93,2,1,98,60,0,1,69,45,0,27,43,51,19,43,120,49,154,65,46,5,4,1,3,0,1,0,1,0,30,34,18,133,31,0,12,95,14,0,44,54,0,26,156,130,49,52,4,29,0,0,1,0,0,6,12,0,4,9,21,136,169,12,64,76,27,34,13,0,1,47,93,102,3,35,95,0,0,80,20,1,34,104,29,57,15,3,0,0,0,21,0,11,15,11,43,27,13,33,59,139,39,11,1,119,24,9,97,24,0,13,0,7,0,1,4,17,3,6,16,0,0,4,0,0,0,0,0,1,4,24,2,0,4,28,95,22,94,159,2,46,0,0,0,0,6,5,0,1,10,3,8,19,7,5,75,4,1,41,22,6,1,116,31,3,1,59,52,2,0,174,68,92,71,46,87,22,7,135,86,71,0,40,68,3,1,117,72,3,1,26,2,0,0,0,0,1,7,3,28,100,11,0,76,17,0,17,103,32,6,21,16,102,19,0,1,1,0,0,12,2,4,27,1,26,3,49,64,0,0,16,24,0,29,122,63,6,177,56,0,32,146,16,6,70,28,109,155,13,0,58,18,2,0,11,41,15,3,40,175,14,11,134,26,55,145,5,58,32,0,119,66

Sequence (704 aa):
GSMRGKVSLEEAFELPKFAAQTKEKAELYIAPNNRDRYFEEILNPCGNRLELSNKHGIGYTIYSIYSPGPQGWTERAECEEYARECNDYISGEIANHKDRMGAFAALSMHDPKQASEELTRCVKELGFLGALVNDVQHAGPEGETHIFYDQPEWDIFWQTCVDLDVPFYLHPEPPFGSYLRNQYEGRKYLIGPPVSFANGVSLHVLGMIVNGVFDRFPKLKVILGHLGEHIPGDFWRIEHWFEHCSRPLAKSRGDVFAEKPLLHYFRNNIWLTTSGNFSTETLKFCVEHVGAERILFSVDSPYEHIDVGCGWYDDNAKAIMEAVGGEKAYKDIGRDNAKKLFKLGKFYDSEAGSMRGKVSLEEAFELPKFAAQTKEKAELYIAPNNRDRYFEEILNPCGNRLELSNKHGIGYTIYSIYSPGPQGWTERAECEEYARECNDYISGEIANHKDRMGAFAALSMHDPKQASEELTRCVKELGFLGALVNDVQHAGPEGETHIFYDQPEWDIFWQTCVDLDVPFYLHPEPPFGSYLRNQYEGRKYLIGPPVSFANGVSLHVLGMIVNGVFDRFPKLKVILGHLGEHIPGDFWRIEHWFEHCSRPLAKSRGDVFAEKPLLHYFRNNIWLTTSGNFSTETLKFCVEHVGAERILFSVDSPYEHIDVGCGWYDDNAKAIMEAVGGEKAYKDIGRDNAKKLFKLGKFYDSEA